Protein AF-0000000082426667 (afdb_homodimer)

Radius of gyration: 25.41 Å; Cα contacts (8 Å, |Δi|>4): 1289; chains: 2; bounding box: 75×67×72 Å

Organism: NCBI:txid62609

Structure (mmCIF, N/CA/C/O backbone):
data_AF-0000000082426667-model_v1
#
loop_
_entity.id
_entity.type
_entity.pdbx_description
1 polymer 'RimK family alpha-L-glutamate ligase'
#
loop_
_atom_site.group_PDB
_atom_site.id
_atom_site.type_symbol
_atom_site.label_atom_id
_atom_site.label_alt_id
_atom_site.label_comp_id
_atom_site.label_asym_id
_atom_site.label_entity_id
_atom_site.label_seq_id
_atom_site.pdbx_PDB_ins_code
_atom_site.Cartn_x
_atom_site.Cartn_y
_atom_site.Cartn_z
_atom_site.occupancy
_atom_site.B_iso_or_equiv
_atom_site.auth_seq_id
_atom_site.auth_comp_id
_atom_site.auth_asym_id
_atom_site.auth_atom_id
_atom_site.pdbx_PDB_model_num
ATOM 1 N N . MET A 1 1 ? 39.875 -32.969 22.859 1 23.84 1 MET A N 1
ATOM 2 C CA . MET A 1 1 ? 39.531 -31.984 23.875 1 23.84 1 MET A CA 1
ATOM 3 C C . MET A 1 1 ? 38.812 -30.812 23.266 1 23.84 1 MET A C 1
ATOM 5 O O . MET A 1 1 ? 38.156 -30.031 23.969 1 23.84 1 MET A O 1
ATOM 9 N N . LEU A 1 2 ? 39.188 -30.453 22 1 25.7 2 LEU A N 1
ATOM 10 C CA . LEU A 1 2 ? 39 -29.25 21.203 1 25.7 2 LEU A CA 1
ATOM 11 C C . LEU A 1 2 ? 37.562 -29.109 20.75 1 25.7 2 LEU A C 1
ATOM 13 O O . LEU A 1 2 ? 37.188 -28.125 20.125 1 25.7 2 LEU A O 1
ATOM 17 N N . LEU A 1 3 ? 36.719 -30.219 20.766 1 26 3 LEU A N 1
ATOM 18 C CA . LEU A 1 3 ? 35.406 -30.453 20.219 1 26 3 LEU A CA 1
ATOM 19 C C . LEU A 1 3 ? 34.375 -29.562 20.906 1 26 3 LEU A C 1
ATOM 21 O O . LEU A 1 3 ? 33.219 -29.531 20.484 1 26 3 LEU A O 1
ATOM 25 N N . TRP A 1 4 ? 34.625 -29.188 22.188 1 24.92 4 TRP A N 1
ATOM 26 C CA . TRP A 1 4 ? 33.594 -28.75 23.125 1 24.92 4 TRP A CA 1
ATOM 27 C C . TRP A 1 4 ? 33.062 -27.359 22.766 1 24.92 4 TRP A C 1
ATOM 29 O O . TRP A 1 4 ? 31.922 -27.031 23.047 1 24.92 4 TRP A O 1
ATOM 39 N N . ALA A 1 5 ? 33.969 -26.438 22.297 1 24.91 5 ALA A N 1
ATOM 40 C CA . ALA A 1 5 ? 33.75 -25 22.391 1 24.91 5 ALA A CA 1
ATOM 41 C C . ALA A 1 5 ? 32.656 -24.547 21.422 1 24.91 5 ALA A C 1
ATOM 43 O O . ALA A 1 5 ? 32.281 -23.375 21.422 1 24.91 5 ALA A O 1
ATOM 44 N N . LEU A 1 6 ? 32.438 -25.344 20.312 1 25.3 6 LEU A N 1
ATOM 45 C CA . LEU A 1 6 ? 31.734 -24.797 19.141 1 25.3 6 LEU A CA 1
ATOM 46 C C . LEU A 1 6 ? 30.266 -24.531 19.453 1 25.3 6 LEU A C 1
ATOM 48 O O . LEU A 1 6 ? 29.547 -23.953 18.625 1 25.3 6 LEU A O 1
ATOM 52 N N . ARG A 1 7 ? 29.672 -25.234 20.453 1 22.36 7 ARG A N 1
ATOM 53 C CA . ARG A 1 7 ? 28.219 -25.406 20.547 1 22.36 7 ARG A CA 1
ATOM 54 C C . ARG A 1 7 ? 27.547 -24.094 20.938 1 22.36 7 ARG A C 1
ATOM 56 O O . ARG A 1 7 ? 26.328 -23.953 20.781 1 22.36 7 ARG A O 1
ATOM 63 N N . GLU A 1 8 ? 28.219 -23.344 21.891 1 25.44 8 GLU A N 1
ATOM 64 C CA . GLU A 1 8 ? 27.391 -22.453 22.703 1 25.44 8 GLU A CA 1
ATOM 65 C C . GLU A 1 8 ? 26.906 -21.266 21.875 1 25.44 8 GLU A C 1
ATOM 67 O O . GLU A 1 8 ? 26.016 -20.531 22.312 1 25.44 8 GLU A O 1
ATOM 72 N N . GLY A 1 9 ? 27.719 -20.812 20.922 1 25.72 9 GLY A N 1
ATOM 73 C CA . GLY A 1 9 ? 27.531 -19.453 20.453 1 25.72 9 GLY A CA 1
ATOM 74 C C . GLY A 1 9 ? 26.266 -19.266 19.641 1 25.72 9 GLY A C 1
ATOM 75 O O . GLY A 1 9 ? 26.016 -18.188 19.109 1 25.72 9 GLY A O 1
ATOM 76 N N . LEU A 1 10 ? 25.719 -20.375 19.125 1 25.48 10 LEU A N 1
ATOM 77 C CA . LEU A 1 10 ? 24.75 -20.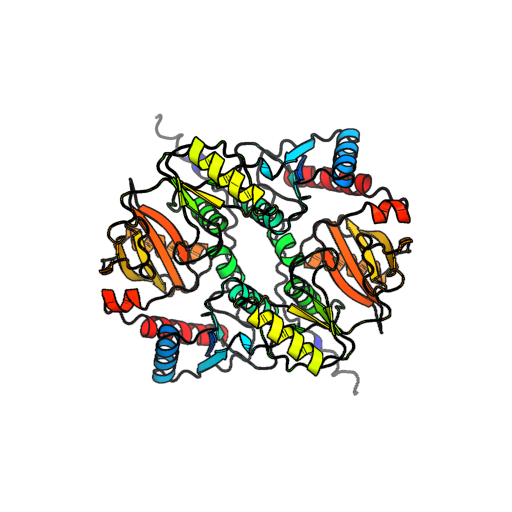25 18.047 1 25.48 10 LEU A CA 1
ATOM 78 C C . LEU A 1 10 ? 23.469 -19.594 18.531 1 25.48 10 LEU A C 1
ATOM 80 O O . LEU A 1 10 ? 22.531 -19.375 17.75 1 25.48 10 LEU A O 1
ATOM 84 N N . ARG A 1 11 ? 23.188 -19.688 19.828 1 24.11 11 ARG A N 1
ATOM 85 C CA . ARG A 1 11 ? 21.781 -19.547 20.203 1 24.11 11 ARG A CA 1
ATOM 86 C C . ARG A 1 11 ? 21.328 -18.094 20.016 1 24.11 11 ARG A C 1
ATOM 88 O O . ARG A 1 11 ? 20.234 -17.734 20.469 1 24.11 11 ARG A O 1
ATOM 95 N N . ARG A 1 12 ? 22.281 -17.188 19.938 1 25.23 12 ARG A N 1
ATOM 96 C CA . ARG A 1 12 ? 21.625 -15.891 20.047 1 25.23 12 ARG A CA 1
ATOM 97 C C . ARG A 1 12 ? 20.625 -15.688 18.906 1 25.23 12 ARG A C 1
ATOM 99 O O . ARG A 1 12 ? 21.016 -15.32 17.797 1 25.23 12 ARG A O 1
ATOM 106 N N . LEU A 1 13 ? 19.625 -16.609 18.812 1 25.7 13 LEU A N 1
ATOM 107 C CA . LEU A 1 13 ? 18.438 -16.562 17.969 1 25.7 13 LEU A CA 1
ATOM 108 C C . LEU A 1 13 ? 17.797 -15.18 17.984 1 25.7 13 LEU A C 1
ATOM 110 O O . LEU A 1 13 ? 17.359 -14.711 19.031 1 25.7 13 LEU A O 1
ATOM 114 N N . CYS A 1 14 ? 18.359 -14.328 17.266 1 26.22 14 CYS A N 1
ATOM 115 C CA . CYS A 1 14 ? 17.625 -13.102 16.984 1 26.22 14 CYS A CA 1
ATOM 116 C C . CYS A 1 14 ? 16.156 -13.383 16.766 1 26.22 14 CYS A C 1
ATOM 118 O O . CYS A 1 14 ? 15.781 -14.086 15.82 1 26.22 14 CYS A O 1
ATOM 120 N N . TRP A 1 15 ? 15.383 -13.594 17.828 1 23.94 15 TRP A N 1
ATOM 121 C CA . TRP A 1 15 ? 13.922 -13.625 17.828 1 23.94 15 TRP A CA 1
ATOM 122 C C . TRP A 1 15 ? 13.352 -12.57 16.891 1 23.94 15 TRP A C 1
ATOM 124 O O . TRP A 1 15 ? 13.469 -11.367 17.141 1 23.94 15 TRP A O 1
ATOM 134 N N . THR A 1 16 ? 13.773 -12.594 15.672 1 26.78 16 THR A N 1
ATOM 135 C CA . THR A 1 16 ? 12.953 -11.875 14.703 1 26.78 16 THR A CA 1
ATOM 136 C C . THR A 1 16 ? 11.477 -12.023 15.039 1 26.78 16 THR A C 1
ATOM 138 O O . THR A 1 16 ? 10.961 -13.141 15.148 1 26.78 16 THR A O 1
ATOM 141 N N . LYS A 1 17 ? 10.969 -11.047 15.766 1 28.83 17 LYS A N 1
ATOM 142 C CA . LYS A 1 17 ? 9.531 -10.953 15.992 1 28.83 17 LYS A CA 1
ATOM 143 C C . LYS A 1 17 ? 8.75 -11.305 14.727 1 28.83 17 LYS A C 1
ATOM 145 O O . LYS A 1 17 ? 8.758 -10.539 13.758 1 28.83 17 LYS A O 1
ATOM 150 N N . ILE A 1 18 ? 8.812 -12.578 14.438 1 25.67 18 ILE A N 1
ATOM 151 C CA . ILE A 1 18 ? 7.793 -13.078 13.516 1 25.67 18 ILE A CA 1
ATOM 152 C C . ILE A 1 18 ? 6.438 -12.477 13.883 1 25.67 18 ILE A C 1
ATOM 154 O O . ILE A 1 18 ? 5.945 -12.656 14.992 1 25.67 18 ILE A O 1
ATOM 158 N N . PHE A 1 19 ? 6.23 -11.344 13.367 1 27.7 19 PHE A N 1
ATOM 159 C CA . PHE A 1 19 ? 4.844 -10.898 13.406 1 27.7 19 PHE A CA 1
ATOM 160 C C . PHE A 1 19 ? 3.896 -12.078 13.203 1 27.7 19 PHE A C 1
ATOM 162 O O . PHE A 1 19 ? 3.85 -12.664 12.117 1 27.7 19 PHE A O 1
ATOM 169 N N . ILE A 1 20 ? 3.936 -12.875 14.211 1 25.91 20 ILE A N 1
ATOM 170 C CA . ILE A 1 20 ? 2.787 -13.773 14.172 1 25.91 20 ILE A CA 1
ATOM 171 C C . ILE A 1 20 ? 1.52 -12.977 13.875 1 25.91 20 ILE A C 1
ATOM 173 O O . ILE A 1 20 ? 1.107 -12.125 14.664 1 25.91 20 ILE A O 1
ATOM 177 N N . PHE A 1 21 ? 1.387 -12.719 12.625 1 27.36 21 PHE A N 1
ATOM 178 C CA . PHE A 1 21 ? 0.02 -12.391 12.242 1 27.36 21 PHE A CA 1
ATOM 179 C C . PHE A 1 21 ? -0.983 -13.219 13.039 1 27.36 21 PHE A C 1
ATOM 181 O O . PHE A 1 21 ? -1.083 -14.43 12.852 1 27.36 21 PHE A O 1
ATOM 188 N N . LYS A 1 22 ? -1.008 -12.82 14.297 1 28.44 22 LYS A N 1
ATOM 189 C CA . LYS A 1 22 ? -2.141 -13.461 14.961 1 28.44 22 LYS A CA 1
ATOM 190 C C . LYS A 1 22 ? -3.387 -13.422 14.078 1 28.44 22 LYS A C 1
ATOM 192 O O . LYS A 1 22 ? -3.664 -12.414 13.43 1 28.44 22 LYS A O 1
ATOM 197 N N . ARG A 1 23 ? -3.883 -14.5 13.789 1 28.83 23 ARG A N 1
ATOM 198 C CA . ARG A 1 23 ? -5.23 -14.727 13.273 1 28.83 23 ARG A CA 1
ATOM 199 C C . ARG A 1 23 ? -6.234 -13.789 13.938 1 28.83 23 ARG A C 1
ATOM 201 O O . ARG A 1 23 ? -6.336 -13.75 15.164 1 28.83 23 ARG A O 1
ATOM 208 N N . ALA A 1 24 ? -6.383 -12.578 13.422 1 31.86 24 ALA A N 1
ATOM 209 C CA . ALA A 1 24 ? -7.527 -11.797 13.891 1 31.86 24 ALA A CA 1
ATOM 210 C C . ALA A 1 24 ? -8.648 -12.703 14.391 1 31.86 24 ALA A C 1
ATOM 212 O O . ALA A 1 24 ? -9.125 -13.578 13.656 1 31.86 24 ALA A O 1
ATOM 213 N N . GLY A 1 25 ? -8.57 -13.016 15.672 1 31.75 25 GLY A N 1
ATOM 214 C CA . GLY A 1 25 ? -9.789 -13.656 16.156 1 31.75 25 GLY A CA 1
ATOM 215 C C . GLY A 1 25 ? -11.055 -13.039 15.586 1 31.75 25 GLY A C 1
ATOM 216 O O . GLY A 1 25 ? -11.156 -11.812 15.484 1 31.75 25 GLY A O 1
ATOM 217 N N . THR A 1 26 ? -11.609 -13.711 14.672 1 37.44 26 THR A N 1
ATOM 218 C CA . THR A 1 26 ? -12.93 -13.547 14.062 1 37.44 26 THR 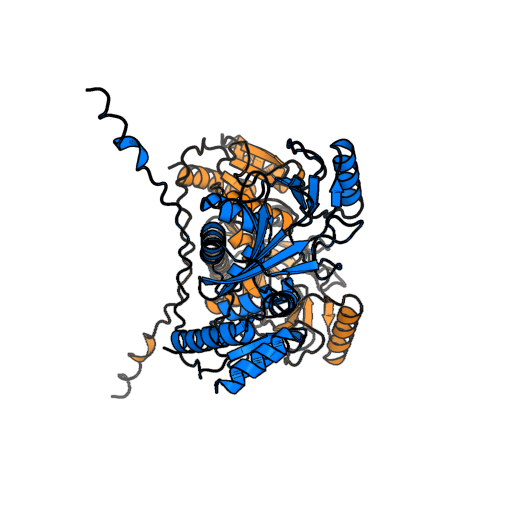A CA 1
ATOM 219 C C . THR A 1 26 ? -13.984 -13.25 15.133 1 37.44 26 THR A C 1
ATOM 221 O O . THR A 1 26 ? -14.648 -14.164 15.625 1 37.44 26 THR A O 1
ATOM 224 N N . GLY A 1 27 ? -13.617 -12.398 16.078 1 35.81 27 GLY A N 1
ATOM 225 C CA . GLY A 1 27 ? -14.727 -12.266 17 1 35.81 27 GLY A CA 1
ATOM 226 C C . GLY A 1 27 ? -16.016 -11.828 16.344 1 35.81 27 GLY A C 1
ATOM 227 O O . GLY A 1 27 ? -16.969 -11.438 17.016 1 35.81 27 GLY A O 1
ATOM 228 N N . GLY A 1 28 ? -15.859 -11.086 15.227 1 40.09 28 GLY A N 1
ATOM 229 C CA . GLY A 1 28 ? -17.203 -10.609 14.914 1 40.09 28 GLY A CA 1
ATOM 230 C C . GLY A 1 28 ? -18.219 -11.719 14.812 1 40.09 28 GLY A C 1
ATOM 231 O O . GLY A 1 28 ? -17.922 -12.805 14.297 1 40.09 28 GLY A O 1
ATOM 232 N N . SER A 1 29 ? -19.141 -11.695 15.727 1 42.72 29 SER A N 1
ATOM 233 C CA . SER A 1 29 ? -20.281 -12.555 16.031 1 42.72 29 SER A CA 1
ATOM 234 C C . SER A 1 29 ? -20.953 -13.047 14.742 1 42.72 29 SER A C 1
ATOM 236 O O . SER A 1 29 ? -21.234 -14.234 14.602 1 42.72 29 SER A O 1
ATOM 238 N N . ASP A 1 30 ? -21.672 -12.055 13.969 1 46.75 30 ASP A N 1
ATOM 239 C CA . ASP A 1 30 ? -22.828 -12.484 13.188 1 46.75 30 ASP A CA 1
ATOM 240 C C . ASP A 1 30 ? -22.391 -13.109 11.867 1 46.75 30 ASP A C 1
ATOM 242 O O . ASP A 1 30 ? -22.734 -12.609 10.797 1 46.75 30 ASP A O 1
ATOM 246 N N . LEU A 1 31 ? -21.312 -13.789 11.914 1 57.06 31 LEU A N 1
ATOM 247 C CA . LEU A 1 31 ? -21.062 -14.547 10.695 1 57.06 31 LEU A CA 1
ATOM 248 C C . LEU A 1 31 ? -22.203 -15.531 10.438 1 57.06 31 LEU A C 1
ATOM 250 O O . LEU A 1 31 ? -22.469 -16.406 11.266 1 57.06 31 LEU A O 1
ATOM 254 N N . ASP A 1 32 ? -23.219 -15.07 9.766 1 64.69 32 ASP A N 1
ATOM 255 C CA . ASP A 1 32 ? -24.328 -15.953 9.445 1 64.69 32 ASP A CA 1
ATOM 256 C C . ASP A 1 32 ? -23.891 -17.078 8.508 1 64.69 32 ASP A C 1
ATOM 258 O O . ASP A 1 32 ? -24.719 -17.703 7.852 1 64.69 32 ASP A O 1
ATOM 262 N N . GLY A 1 33 ? -22.516 -17.359 8.43 1 83.25 33 GLY A N 1
ATOM 263 C CA . GLY A 1 33 ? -22.031 -18.453 7.586 1 83.25 33 GLY A CA 1
ATOM 264 C C . GLY A 1 33 ? -21.969 -18.078 6.117 1 83.25 33 GLY A C 1
ATOM 265 O O . GLY A 1 33 ? -21.547 -18.891 5.285 1 83.25 33 GLY A O 1
ATOM 266 N N . THR A 1 34 ? -22.312 -16.812 5.883 1 91.94 34 THR A N 1
ATOM 267 C CA . THR A 1 34 ? -22.312 -16.344 4.5 1 91.94 34 THR A CA 1
ATOM 268 C C . THR A 1 34 ? -20.875 -16.141 3.998 1 91.94 34 THR A C 1
ATOM 270 O O . THR A 1 34 ? -20.031 -15.633 4.73 1 91.94 34 THR A O 1
ATOM 273 N N . ILE A 1 35 ? -20.656 -16.641 2.76 1 96.88 35 ILE A N 1
ATOM 274 C CA . ILE A 1 35 ? -19.406 -16.391 2.051 1 96.88 35 ILE A CA 1
ATOM 275 C C . ILE A 1 35 ? -19.656 -15.43 0.883 1 96.88 35 ILE A C 1
ATOM 277 O O . ILE A 1 35 ? -20.391 -15.766 -0.048 1 96.88 35 ILE A O 1
ATOM 281 N N . SER A 1 36 ? -19.047 -14.258 0.998 1 96.19 36 SER A N 1
ATOM 282 C CA . SER A 1 36 ? -19.172 -13.281 -0.081 1 96.19 36 SER A CA 1
ATOM 283 C C . SER A 1 36 ? -17.969 -13.312 -1.005 1 96.19 36 SER A C 1
ATOM 285 O O . SER A 1 36 ? -16.828 -13.141 -0.557 1 96.19 36 SER A O 1
ATOM 287 N N . ILE A 1 37 ? -18.188 -13.586 -2.266 1 97.56 37 ILE A N 1
ATOM 288 C CA . ILE A 1 37 ? -17.125 -13.539 -3.266 1 97.56 37 ILE A CA 1
ATOM 289 C C . ILE A 1 37 ? -17.016 -12.125 -3.844 1 97.56 37 ILE A C 1
ATOM 291 O O . ILE A 1 37 ? -17.906 -11.68 -4.57 1 97.56 37 ILE A O 1
ATOM 295 N N . ILE A 1 38 ? -15.938 -11.422 -3.508 1 96.31 38 ILE A N 1
ATOM 296 C CA . ILE A 1 38 ? -15.727 -10.062 -3.982 1 96.31 38 ILE A CA 1
ATOM 297 C C . ILE A 1 38 ? -14.945 -10.086 -5.293 1 96.31 38 ILE A C 1
ATOM 299 O O . ILE A 1 38 ? -13.836 -10.617 -5.348 1 96.31 38 ILE A O 1
ATOM 303 N N . TYR A 1 39 ? -15.531 -9.523 -6.324 1 95.62 39 TYR A N 1
ATOM 304 C CA . TYR A 1 39 ? -14.898 -9.586 -7.637 1 95.62 39 TYR A CA 1
ATOM 305 C C . TYR A 1 39 ? -15.094 -8.281 -8.398 1 95.62 39 TYR A C 1
ATOM 307 O O . TYR A 1 39 ? -15.883 -7.426 -7.984 1 95.62 39 TYR A O 1
ATOM 315 N N . ASP A 1 40 ? -14.297 -7.973 -9.398 1 90.25 40 ASP A N 1
ATOM 316 C CA . ASP A 1 40 ? -14.555 -6.867 -10.312 1 90.25 40 ASP A CA 1
ATOM 317 C C . ASP A 1 40 ? -14.773 -7.371 -11.742 1 90.25 40 ASP A C 1
ATOM 319 O O . ASP A 1 40 ? -15.273 -6.641 -12.594 1 90.25 40 ASP A O 1
ATOM 323 N N . ALA A 1 41 ? -14.297 -8.531 -12.016 1 85.88 41 ALA A N 1
ATOM 324 C CA . ALA A 1 41 ? -14.578 -9.242 -13.258 1 85.88 41 ALA A CA 1
ATOM 325 C C . ALA A 1 41 ? -14.977 -10.695 -12.977 1 85.88 41 ALA A C 1
ATOM 327 O O . ALA A 1 41 ? -14.258 -11.422 -12.289 1 85.88 41 ALA A O 1
ATOM 328 N N . ALA A 1 42 ? -16.094 -10.977 -13.422 1 86.25 42 ALA A N 1
ATOM 329 C CA . ALA A 1 42 ? -16.547 -12.352 -13.203 1 86.25 42 ALA A CA 1
ATOM 330 C C . ALA A 1 42 ? -15.906 -13.297 -14.219 1 86.25 42 ALA A C 1
ATOM 332 O O . ALA A 1 42 ? -16.562 -13.734 -15.164 1 86.25 42 ALA A O 1
ATOM 333 N N . ARG A 1 43 ? -14.766 -13.82 -13.938 1 90.88 43 ARG A N 1
ATOM 334 C CA . ARG A 1 43 ? -14.047 -14.75 -14.797 1 90.88 43 ARG A CA 1
ATOM 335 C C . ARG A 1 43 ? -14.492 -16.188 -14.547 1 90.88 43 ARG A C 1
ATOM 337 O O . ARG A 1 43 ? -15.344 -16.438 -13.688 1 90.88 43 ARG A O 1
ATOM 344 N N . GLN A 1 44 ? -14.016 -17 -15.32 1 93.88 44 GLN A N 1
ATOM 345 C CA . GLN A 1 44 ? -14.359 -18.422 -15.203 1 93.88 44 GLN A CA 1
ATOM 346 C C . GLN A 1 44 ? -14.039 -18.938 -13.805 1 93.88 44 GLN A C 1
ATOM 348 O O . GLN A 1 44 ? -14.805 -19.734 -13.234 1 93.88 44 GLN A O 1
ATOM 353 N N . GLU A 1 45 ? -13.023 -18.5 -13.266 1 96.31 45 GLU A N 1
ATOM 354 C CA . GLU A 1 45 ? -12.555 -18.984 -11.961 1 96.31 45 GLU A CA 1
ATOM 355 C C . GLU A 1 45 ? -13.539 -18.625 -10.852 1 96.31 45 GLU A C 1
ATOM 357 O O . GLU A 1 45 ? -13.844 -19.438 -9.992 1 96.31 45 GLU A O 1
ATOM 362 N N . GLU A 1 46 ? -14.039 -17.422 -10.875 1 96.75 46 GLU A N 1
ATOM 363 C CA . GLU A 1 46 ? -15.016 -16.984 -9.867 1 96.75 46 GLU A CA 1
ATOM 364 C C . GLU A 1 46 ? -16.328 -17.734 -10.023 1 96.75 46 GLU A C 1
ATOM 366 O O . GLU A 1 46 ? -16.953 -18.125 -9.031 1 96.75 46 GLU A O 1
ATOM 371 N N . LYS A 1 47 ? -16.703 -17.984 -11.273 1 97.38 47 LYS A N 1
ATOM 372 C CA . LYS A 1 47 ? -17.922 -18.734 -11.531 1 97.38 47 LYS A CA 1
ATOM 373 C C . LYS A 1 47 ? -17.812 -20.156 -11.016 1 97.38 47 LYS A C 1
ATOM 375 O O . LYS A 1 47 ? -18.734 -20.672 -10.391 1 97.38 47 LYS A O 1
ATOM 380 N N . LEU A 1 48 ? -16.688 -20.75 -11.297 1 98 48 LEU A N 1
ATOM 381 C CA . LEU A 1 48 ? -16.469 -22.109 -10.828 1 98 48 LEU A CA 1
ATOM 382 C C . LEU A 1 48 ? -16.453 -22.172 -9.305 1 98 48 LEU A C 1
ATOM 384 O O . LEU A 1 48 ? -17.016 -23.094 -8.711 1 98 48 LEU A O 1
ATOM 388 N N . LEU A 1 49 ? -15.852 -21.203 -8.672 1 98.12 49 LEU A N 1
ATOM 389 C CA . LEU A 1 49 ? -15.781 -21.156 -7.215 1 98.12 49 LEU A CA 1
ATOM 390 C C . LEU A 1 49 ? -17.172 -21 -6.609 1 98.12 49 LEU A C 1
ATOM 392 O O . LEU A 1 49 ? -17.516 -21.703 -5.656 1 98.12 49 LEU A O 1
ATOM 396 N N . ILE A 1 50 ? -17.953 -20.141 -7.148 1 97.88 50 ILE A N 1
ATOM 397 C CA . ILE A 1 50 ? -19.312 -19.922 -6.68 1 97.88 50 ILE A CA 1
ATOM 398 C C . ILE A 1 50 ? -20.125 -21.203 -6.832 1 97.88 50 ILE A C 1
ATOM 400 O O . ILE A 1 50 ? -20.859 -21.594 -5.918 1 97.88 50 ILE A O 1
ATOM 404 N N . ARG A 1 51 ? -20 -21.844 -7.953 1 97.94 51 ARG A N 1
ATOM 405 C CA . ARG A 1 51 ? -20.688 -23.094 -8.211 1 97.94 51 ARG A CA 1
ATOM 406 C C . ARG A 1 51 ? -20.312 -24.156 -7.188 1 97.94 51 ARG A C 1
ATOM 408 O O . ARG A 1 51 ? -21.188 -24.844 -6.641 1 97.94 51 ARG A O 1
ATOM 415 N N . GLU A 1 52 ? -19.031 -24.281 -6.965 1 98.44 52 GLU A N 1
ATOM 416 C CA . GLU A 1 52 ? -18.547 -25.297 -6.035 1 98.44 52 GLU A CA 1
ATOM 417 C C . GLU A 1 52 ? -19.016 -25.016 -4.609 1 98.44 52 GLU A C 1
ATOM 419 O O . GLU A 1 52 ? -19.375 -25.938 -3.867 1 98.44 52 GLU A O 1
ATOM 424 N N . LEU A 1 53 ? -19.031 -23.797 -4.238 1 98.19 53 LEU A N 1
ATOM 425 C CA . LEU A 1 53 ? -19.547 -23.422 -2.924 1 98.19 53 LEU A CA 1
ATOM 426 C C . LEU A 1 53 ? -21.031 -23.75 -2.799 1 98.19 53 LEU A C 1
ATOM 428 O O . LEU A 1 53 ? -21.453 -24.328 -1.796 1 98.19 53 LEU A O 1
ATOM 432 N N . SER A 1 54 ? -21.75 -23.438 -3.803 1 97.62 54 SER A N 1
ATOM 433 C CA . SER A 1 54 ? -23.188 -23.703 -3.814 1 97.62 54 SER A CA 1
ATOM 434 C C . SER A 1 54 ? -23.469 -25.203 -3.76 1 97.62 54 SER A C 1
ATOM 436 O O . SER A 1 54 ? -24.344 -25.641 -3.014 1 97.62 54 SER A O 1
ATOM 438 N N . ARG A 1 55 ? -22.766 -25.891 -4.492 1 97.81 55 ARG A N 1
ATOM 439 C CA . ARG A 1 55 ? -22.938 -27.344 -4.547 1 97.81 55 ARG A CA 1
ATOM 440 C C . ARG A 1 55 ? -22.703 -27.969 -3.178 1 97.81 55 ARG A C 1
ATOM 442 O O . ARG A 1 55 ? -23.281 -29.016 -2.865 1 97.81 55 ARG A O 1
ATOM 449 N N . ARG A 1 56 ? -21.953 -27.328 -2.402 1 97.25 56 ARG A N 1
ATOM 450 C CA . ARG A 1 56 ? -21.625 -27.844 -1.079 1 97.25 56 ARG A CA 1
ATOM 451 C C . ARG A 1 56 ? -22.578 -27.312 -0.021 1 97.25 56 ARG A C 1
ATOM 453 O O . ARG A 1 56 ? -22.375 -27.531 1.175 1 97.25 56 ARG A O 1
ATOM 460 N N . GLY A 1 57 ? -23.516 -26.5 -0.425 1 95.81 57 GLY A N 1
ATOM 461 C CA . GLY A 1 57 ? -24.578 -26.031 0.461 1 95.81 57 GLY A CA 1
ATOM 462 C C . GLY A 1 57 ? -24.219 -24.734 1.169 1 95.81 57 GLY A C 1
ATOM 463 O O . GLY A 1 57 ? -24.906 -24.328 2.105 1 95.81 57 GLY A O 1
ATOM 464 N N . ALA A 1 58 ? -23.156 -24.094 0.78 1 95.88 58 ALA A N 1
ATOM 465 C CA . ALA A 1 58 ? -22.766 -22.828 1.417 1 95.88 58 ALA A CA 1
ATOM 466 C C . ALA A 1 58 ? -23.672 -21.688 0.966 1 95.88 58 ALA A C 1
ATOM 468 O O . ALA A 1 58 ? -24.172 -21.688 -0.166 1 95.88 58 ALA A O 1
ATOM 469 N N . SER A 1 59 ? -23.969 -20.766 1.881 1 94.88 59 SER A N 1
ATOM 470 C CA . SER A 1 59 ? -24.578 -19.5 1.504 1 94.88 59 SER A CA 1
ATOM 471 C C . SER A 1 59 ? -23.578 -18.562 0.838 1 94.88 59 SER A C 1
ATOM 473 O O . SER A 1 59 ? -22.703 -18 1.508 1 94.88 59 SER A O 1
ATOM 475 N N . VAL A 1 60 ? -23.688 -18.469 -0.475 1 96.12 60 VAL A N 1
ATOM 476 C CA . VAL A 1 60 ? -22.688 -17.734 -1.229 1 96.12 60 VAL A CA 1
ATOM 477 C C . VAL A 1 60 ? -23.328 -16.5 -1.856 1 96.12 60 VAL A C 1
ATOM 479 O O . VAL A 1 60 ? -24.438 -16.562 -2.391 1 96.12 60 VAL A O 1
ATOM 482 N N . ARG A 1 61 ? -22.625 -15.359 -1.777 1 94.06 61 ARG A N 1
ATOM 483 C CA . ARG A 1 61 ? -23.078 -14.094 -2.33 1 94.06 61 ARG A CA 1
ATOM 484 C C . ARG A 1 61 ? -22 -13.453 -3.197 1 94.06 61 ARG A C 1
ATOM 486 O O . ARG A 1 61 ? -20.953 -13.023 -2.689 1 94.06 61 ARG A O 1
ATOM 493 N N . PRO A 1 62 ? -22.203 -13.406 -4.465 1 95.75 62 PRO A N 1
ATOM 494 C CA . PRO A 1 62 ? -21.281 -12.625 -5.293 1 95.75 62 PRO A CA 1
ATOM 495 C C . PRO A 1 62 ? -21.453 -11.117 -5.117 1 95.75 62 PRO A C 1
ATOM 497 O O . PRO A 1 62 ? -22.594 -10.633 -5.086 1 95.75 62 PRO A O 1
ATOM 500 N N . VAL A 1 63 ? -20.406 -10.422 -4.934 1 92.62 63 VAL A N 1
ATOM 501 C CA . VAL A 1 63 ? -20.422 -8.969 -4.758 1 92.62 63 VAL A CA 1
ATOM 502 C C . VAL A 1 63 ? -19.453 -8.312 -5.742 1 92.62 63 VAL A C 1
ATOM 504 O O . VAL A 1 63 ? -18.25 -8.555 -5.688 1 92.62 63 VAL A O 1
ATOM 507 N N . ASN A 1 64 ? -20 -7.527 -6.633 1 90.81 64 ASN A N 1
ATOM 508 C CA . ASN A 1 64 ? -19.156 -6.723 -7.512 1 90.81 64 ASN A CA 1
ATOM 509 C C . ASN A 1 64 ? -18.578 -5.516 -6.777 1 90.81 64 ASN A C 1
ATOM 511 O O . ASN A 1 64 ? -19.328 -4.664 -6.293 1 90.81 64 ASN A O 1
ATOM 515 N N . LEU A 1 65 ? -17.281 -5.496 -6.785 1 87.62 65 LEU A N 1
ATOM 516 C CA . LEU A 1 65 ? -16.578 -4.48 -6.008 1 87.62 65 LEU A CA 1
ATOM 517 C C . LEU A 1 65 ? -16.922 -3.082 -6.512 1 87.62 65 LEU A C 1
ATOM 519 O O . LEU A 1 65 ? -16.922 -2.123 -5.734 1 87.62 65 LEU A O 1
ATOM 523 N N . ASP A 1 66 ? -17.234 -2.928 -7.746 1 82.12 66 ASP A N 1
ATOM 524 C CA . ASP A 1 66 ? -17.516 -1.622 -8.328 1 82.12 66 ASP A CA 1
ATOM 525 C C . ASP A 1 66 ? -18.875 -1.102 -7.863 1 82.12 66 ASP A C 1
ATOM 527 O O . ASP A 1 66 ? -19.172 0.085 -8.008 1 82.12 66 ASP A O 1
ATOM 531 N N . ASP A 1 67 ? -19.609 -2.012 -7.297 1 79.19 67 ASP A N 1
ATOM 532 C CA . ASP A 1 67 ? -20.938 -1.638 -6.801 1 79.19 67 ASP A CA 1
ATOM 533 C C . ASP A 1 67 ? -20.906 -1.387 -5.297 1 79.19 67 ASP A C 1
ATOM 535 O O . ASP A 1 67 ? -21.938 -1.06 -4.695 1 79.19 67 ASP A O 1
ATOM 539 N N . VAL A 1 68 ? -19.766 -1.516 -4.809 1 77.56 68 VAL A N 1
ATOM 540 C CA . VAL A 1 68 ? -19.656 -1.396 -3.359 1 77.56 68 VAL A CA 1
ATOM 541 C C . VAL A 1 68 ? -19.422 0.066 -2.979 1 77.56 68 VAL A C 1
ATOM 543 O O . VAL A 1 68 ? -18.656 0.77 -3.631 1 77.56 68 VAL A O 1
ATOM 546 N N . GLU A 1 69 ? -20.234 0.538 -2.113 1 77.69 69 GLU A N 1
ATOM 547 C CA . GLU A 1 69 ? -20.031 1.779 -1.371 1 77.69 69 GLU A CA 1
ATOM 548 C C . GLU A 1 69 ? -19.781 1.504 0.11 1 77.69 69 GLU A C 1
ATOM 550 O O . GLU A 1 69 ? -20.531 0.748 0.737 1 77.69 69 GLU A O 1
ATOM 555 N N . LEU A 1 70 ? -18.609 2.113 0.507 1 81.69 70 LEU A N 1
ATOM 556 C CA . LEU A 1 70 ? -18.281 1.831 1.901 1 81.69 70 LEU A CA 1
ATOM 557 C C . LEU A 1 70 ? -18.188 3.121 2.709 1 81.69 70 LEU A C 1
ATOM 559 O O . LEU A 1 70 ? -17.422 4.027 2.352 1 81.69 70 LEU A O 1
ATOM 563 N N . GLY A 1 71 ? -19.016 3.176 3.678 1 81.94 71 GLY A N 1
ATOM 564 C CA . GLY A 1 71 ? -18.75 4.184 4.695 1 81.94 71 GLY A CA 1
ATOM 565 C C . GLY A 1 71 ? -17.578 3.844 5.594 1 81.94 71 GLY A C 1
ATOM 566 O O . GLY A 1 71 ? -17.016 2.756 5.492 1 81.94 71 GLY A O 1
ATOM 567 N N . LEU A 1 72 ? -17.25 4.801 6.441 1 83.31 72 LEU A N 1
ATOM 568 C CA . LEU A 1 72 ? -16.125 4.605 7.344 1 83.31 72 LEU A CA 1
ATOM 569 C C . LEU A 1 72 ? -16.422 3.486 8.336 1 83.31 72 LEU A C 1
ATOM 571 O O . LEU A 1 72 ? -15.492 2.934 8.945 1 83.31 72 LEU A O 1
ATOM 575 N N . ASP A 1 73 ? -17.672 3.16 8.438 1 78.25 73 ASP A N 1
ATOM 576 C CA . ASP A 1 73 ? -18.078 2.111 9.375 1 78.25 73 ASP A CA 1
ATOM 577 C C . ASP A 1 73 ? -18.25 0.774 8.656 1 78.25 73 ASP A C 1
ATOM 579 O O . ASP A 1 73 ? -18.656 -0.218 9.266 1 78.25 73 ASP A O 1
ATOM 583 N N . GLY A 1 74 ? -17.906 0.773 7.445 1 77.19 74 GLY A N 1
ATOM 584 C CA . GLY A 1 74 ? -18.016 -0.461 6.684 1 77.19 74 GLY A CA 1
ATOM 585 C C . GLY A 1 74 ? -19.312 -0.569 5.906 1 77.19 74 GLY A C 1
ATOM 586 O O . GLY A 1 74 ? -20.047 0.413 5.773 1 77.19 74 GLY A O 1
ATOM 587 N N . PRO A 1 75 ? -19.484 -1.729 5.238 1 73.75 75 PRO A N 1
ATOM 588 C CA . PRO A 1 75 ? -20.688 -1.919 4.43 1 73.75 75 PRO A CA 1
ATOM 589 C C . PRO A 1 75 ? -21.953 -2.059 5.281 1 73.75 75 PRO A C 1
ATOM 591 O O . PRO A 1 75 ? -21.875 -2.475 6.438 1 73.75 75 PRO A O 1
ATOM 594 N N . PRO A 1 76 ? -23.016 -1.587 4.566 1 65.69 76 PRO A N 1
ATOM 595 C CA . PRO A 1 76 ? -24.281 -1.727 5.281 1 65.69 76 PRO A CA 1
ATOM 596 C C . PRO A 1 76 ? -24.719 -3.184 5.426 1 65.69 76 PRO A C 1
ATOM 598 O O . PRO A 1 76 ? -25.516 -3.508 6.316 1 65.69 76 PRO A O 1
ATOM 601 N N . GLU A 1 77 ? -24.281 -3.959 4.602 1 72.31 77 GLU A N 1
ATOM 602 C CA . GLU A 1 77 ? -24.719 -5.355 4.598 1 72.31 77 GLU A CA 1
ATOM 603 C C . GLU A 1 77 ? -23.672 -6.254 5.254 1 72.31 77 GLU A C 1
ATOM 605 O O . GLU A 1 77 ? -22.484 -5.914 5.293 1 72.31 77 GLU A O 1
ATOM 610 N N . ARG A 1 78 ? -24.219 -7.355 5.762 1 80.25 78 ARG A N 1
ATOM 611 C CA . ARG A 1 78 ? -23.328 -8.367 6.328 1 80.25 78 ARG A CA 1
ATOM 612 C C . ARG A 1 78 ? -22.688 -9.211 5.234 1 80.25 78 ARG A C 1
ATOM 614 O O . ARG A 1 78 ? -23.391 -9.734 4.359 1 80.25 78 ARG A O 1
ATOM 621 N N . LEU A 1 79 ? -21.453 -9.273 5.215 1 89.06 79 LEU A N 1
ATOM 622 C CA . LEU A 1 79 ? -20.703 -9.953 4.156 1 89.06 79 LEU A CA 1
ATOM 623 C C . LEU A 1 79 ? -20.203 -11.312 4.633 1 89.06 79 LEU A C 1
ATOM 625 O O . LEU A 1 79 ? -19.828 -12.156 3.818 1 89.06 79 LEU A O 1
ATOM 629 N N . GLY A 1 80 ? -20.344 -11.602 5.957 1 92 80 GLY A N 1
ATOM 630 C CA . GLY A 1 80 ? -19.703 -12.805 6.449 1 92 80 GLY A CA 1
ATOM 631 C C . GLY A 1 80 ? -18.203 -12.844 6.141 1 92 80 GLY A C 1
ATOM 632 O O . GLY A 1 80 ? -17.484 -11.883 6.414 1 92 80 GLY A O 1
ATOM 633 N N . LEU A 1 81 ? -17.797 -14.008 5.602 1 95.94 81 LEU A N 1
ATOM 634 C CA . LEU A 1 81 ? -16.422 -14.117 5.125 1 95.94 81 LEU A CA 1
ATOM 635 C C . LEU A 1 81 ? -16.297 -13.594 3.699 1 95.94 81 LEU A C 1
ATOM 637 O O . LEU A 1 81 ? -16.953 -14.102 2.787 1 95.94 81 LEU A O 1
ATOM 641 N N . ALA A 1 82 ? -15.516 -12.547 3.582 1 96.06 82 ALA A N 1
ATOM 642 C CA . ALA A 1 82 ? -15.297 -12 2.248 1 96.06 82 ALA A CA 1
ATOM 643 C C . ALA A 1 82 ? -14.086 -12.648 1.582 1 96.06 82 ALA A C 1
ATOM 645 O O . ALA A 1 82 ? -12.961 -12.539 2.08 1 96.06 82 ALA A O 1
ATOM 646 N N . VAL A 1 83 ? -14.32 -13.328 0.5 1 98.12 83 VAL A N 1
ATOM 647 C CA . VAL A 1 83 ? -13.25 -13.93 -0.287 1 98.12 83 VAL A CA 1
ATOM 648 C C . VAL A 1 83 ? -12.852 -12.992 -1.422 1 98.12 83 VAL A C 1
ATOM 650 O O . VAL A 1 83 ? -13.656 -12.688 -2.301 1 98.12 83 VAL A O 1
ATOM 653 N N . MET A 1 84 ? -11.602 -12.578 -1.422 1 97.62 84 MET A N 1
ATOM 654 C CA . MET A 1 84 ? -11.133 -11.547 -2.35 1 97.62 84 MET A CA 1
ATOM 655 C C . MET A 1 84 ? -10.672 -12.172 -3.664 1 97.62 84 MET A C 1
ATOM 657 O O . MET A 1 84 ? -9.734 -12.969 -3.684 1 97.62 84 MET A O 1
ATOM 661 N N . ARG A 1 85 ? -11.305 -11.695 -4.738 1 97.88 85 ARG A N 1
ATOM 662 C CA . ARG A 1 85 ? -10.961 -12.234 -6.047 1 97.88 85 ARG A CA 1
ATOM 663 C C . ARG A 1 85 ? -10.914 -11.133 -7.102 1 97.88 85 ARG A C 1
ATOM 665 O O . ARG A 1 85 ? -11.102 -11.398 -8.289 1 97.88 85 ARG A O 1
ATOM 672 N N . PRO A 1 86 ? -10.734 -9.898 -6.707 1 94.31 86 PRO A N 1
ATOM 673 C CA . PRO A 1 86 ? -10.648 -8.852 -7.73 1 94.31 86 PRO A CA 1
ATOM 674 C C . PRO A 1 86 ? -9.375 -8.953 -8.57 1 94.31 86 PRO A C 1
ATOM 676 O O . PRO A 1 86 ? -8.344 -9.414 -8.078 1 94.31 86 PRO A O 1
ATOM 679 N N . VAL A 1 87 ? -9.438 -8.461 -9.766 1 91.62 87 VAL A N 1
ATOM 680 C CA . VAL A 1 87 ? -8.281 -8.391 -10.656 1 91.62 87 VAL A CA 1
ATOM 681 C C . VAL A 1 87 ? -7.434 -7.168 -10.305 1 91.62 87 VAL A C 1
ATOM 683 O O . VAL A 1 87 ? -6.203 -7.25 -10.273 1 91.62 87 VAL A O 1
ATOM 686 N N . SER A 1 88 ? -8.086 -6.078 -10.055 1 90.44 88 SER A N 1
ATOM 687 C CA . SER A 1 88 ? -7.359 -4.871 -9.664 1 90.44 88 SER A CA 1
ATOM 688 C C . SER A 1 88 ? -6.723 -5.027 -8.289 1 90.44 88 SER A C 1
ATOM 690 O O . SER A 1 88 ? -7.426 -5.102 -7.277 1 90.44 88 SER A O 1
ATOM 692 N N . HIS A 1 89 ? -5.398 -4.965 -8.281 1 92.62 89 HIS A N 1
ATOM 693 C CA . HIS A 1 89 ? -4.676 -5.078 -7.02 1 92.62 89 HIS A CA 1
ATOM 694 C C . HIS A 1 89 ? -5.02 -3.924 -6.086 1 92.62 89 HIS A C 1
ATOM 696 O O . HIS A 1 89 ? -5.27 -4.137 -4.895 1 92.62 89 HIS A O 1
ATOM 702 N N . MET A 1 90 ? -5.059 -2.814 -6.621 1 89.88 90 MET A N 1
ATOM 703 C CA . MET A 1 90 ? -5.289 -1.612 -5.824 1 89.88 90 MET A CA 1
ATOM 704 C C . MET A 1 90 ? -6.664 -1.654 -5.164 1 89.88 90 MET A C 1
ATOM 706 O O . MET A 1 90 ? -6.785 -1.427 -3.959 1 89.88 90 MET A O 1
ATOM 710 N N . LYS A 1 91 ? -7.691 -1.943 -5.914 1 91.12 91 LYS A N 1
ATOM 711 C CA . LYS A 1 91 ? -9.047 -2.006 -5.371 1 91.12 91 LYS A CA 1
ATOM 712 C C . LYS A 1 91 ? -9.18 -3.137 -4.355 1 91.12 91 LYS A C 1
ATOM 714 O O . LYS A 1 91 ? -9.828 -2.977 -3.318 1 91.12 91 LYS A O 1
ATOM 719 N N . ALA A 1 92 ? -8.531 -4.199 -4.711 1 94.38 92 ALA A N 1
ATOM 720 C CA . ALA A 1 92 ? -8.594 -5.363 -3.83 1 94.38 92 ALA A CA 1
ATOM 721 C C . ALA A 1 92 ? -8.016 -5.039 -2.455 1 94.38 92 ALA A C 1
ATOM 723 O O . ALA A 1 92 ? -8.641 -5.305 -1.431 1 94.38 92 ALA A O 1
ATOM 724 N N . ILE A 1 93 ? -6.887 -4.449 -2.447 1 95.38 93 ILE A N 1
ATOM 725 C CA . ILE A 1 93 ? -6.199 -4.121 -1.203 1 95.38 93 ILE A CA 1
ATOM 726 C C . ILE A 1 93 ? -7.031 -3.123 -0.402 1 95.38 93 ILE A C 1
ATOM 728 O O . ILE A 1 93 ? -7.262 -3.314 0.793 1 95.38 93 ILE A O 1
ATOM 732 N N . LEU A 1 94 ? -7.469 -2.146 -1.071 1 93.81 94 LEU A N 1
ATOM 733 C CA . LEU A 1 94 ? -8.203 -1.079 -0.4 1 93.81 94 LEU A CA 1
ATOM 734 C C . LEU A 1 94 ? -9.469 -1.618 0.255 1 93.81 94 LEU A C 1
ATOM 736 O O . LEU A 1 94 ? -9.711 -1.377 1.439 1 93.81 94 LEU A O 1
ATOM 740 N N . ILE A 1 95 ? -10.211 -2.359 -0.476 1 93.38 95 ILE A N 1
ATOM 741 C CA . ILE A 1 95 ? -11.477 -2.865 0.047 1 93.38 95 ILE A CA 1
ATOM 742 C C . ILE A 1 95 ? -11.211 -3.857 1.176 1 93.38 95 ILE A C 1
ATOM 744 O O . ILE A 1 95 ? -11.875 -3.82 2.213 1 93.38 95 ILE A O 1
ATOM 748 N N . ALA A 1 96 ? -10.289 -4.691 0.934 1 96.25 96 ALA A N 1
ATOM 749 C CA . ALA A 1 96 ? -9.977 -5.664 1.977 1 96.25 96 ALA A CA 1
ATOM 750 C C . ALA A 1 96 ? -9.523 -4.969 3.258 1 96.25 96 ALA A C 1
ATOM 752 O O . ALA A 1 96 ? -9.938 -5.348 4.355 1 96.25 96 ALA A O 1
ATOM 753 N N . ARG A 1 97 ? -8.695 -3.959 3.139 1 96.19 97 ARG A N 1
ATOM 754 C CA . ARG A 1 97 ? -8.234 -3.217 4.305 1 96.19 97 ARG A CA 1
ATOM 755 C C . ARG A 1 97 ? -9.398 -2.533 5.016 1 96.19 97 ARG A C 1
ATOM 757 O O . ARG A 1 97 ? -9.5 -2.576 6.242 1 96.19 97 ARG A O 1
ATOM 764 N N . MET A 1 98 ? -10.242 -1.918 4.258 1 94.12 98 MET A N 1
ATOM 765 C CA . MET A 1 98 ? -11.414 -1.256 4.828 1 94.12 98 MET A CA 1
ATOM 766 C C . MET A 1 98 ? -12.297 -2.256 5.566 1 94.12 98 MET A C 1
ATOM 768 O O . MET A 1 98 ? -12.766 -1.979 6.672 1 94.12 98 MET A O 1
ATOM 772 N N . LEU A 1 99 ? -12.516 -3.387 4.941 1 93.69 99 LEU A N 1
ATOM 773 C CA . LEU A 1 99 ? -13.328 -4.426 5.566 1 93.69 99 LEU A CA 1
ATOM 774 C C . LEU A 1 99 ? -12.672 -4.93 6.848 1 93.69 99 LEU A C 1
ATOM 776 O O . LEU A 1 99 ? -13.344 -5.09 7.867 1 93.69 99 LEU A O 1
ATOM 780 N N . ASN A 1 100 ? -11.398 -5.098 6.797 1 95.69 100 ASN A N 1
ATOM 781 C CA . ASN A 1 100 ? -10.688 -5.566 7.98 1 95.69 100 ASN A CA 1
ATOM 782 C C . ASN A 1 100 ? -10.766 -4.551 9.117 1 95.69 100 ASN A C 1
ATOM 784 O O . ASN A 1 100 ? -10.984 -4.922 10.273 1 95.69 100 ASN A O 1
ATOM 788 N N . ILE A 1 101 ? -10.594 -3.322 8.781 1 93.94 101 ILE A N 1
ATOM 789 C CA . ILE A 1 101 ? -10.648 -2.258 9.781 1 93.94 101 ILE A CA 1
ATOM 790 C C . ILE A 1 101 ? -12.031 -2.23 10.43 1 93.94 101 ILE A C 1
ATOM 792 O O . ILE A 1 101 ? -12.148 -1.966 11.633 1 93.94 101 ILE A O 1
ATOM 796 N N . THR A 1 102 ? -13.008 -2.555 9.656 1 90.31 102 THR A N 1
ATOM 797 C CA . THR A 1 102 ? -14.367 -2.453 10.164 1 90.31 102 THR A CA 1
ATOM 798 C C . THR A 1 102 ? -14.844 -3.801 10.695 1 90.31 102 THR A C 1
ATOM 800 O O . THR A 1 102 ? -16.031 -3.98 10.969 1 90.31 102 THR A O 1
ATOM 803 N N . GLY A 1 103 ? -14.016 -4.805 10.703 1 89.19 103 GLY A N 1
ATOM 804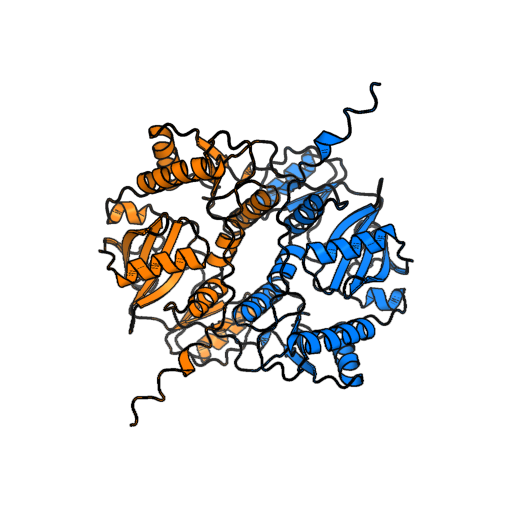 C CA . GLY A 1 103 ? -14.281 -6.023 11.445 1 89.19 103 GLY A CA 1
ATOM 805 C C . GLY A 1 103 ? -14.742 -7.172 10.57 1 89.19 103 GLY A C 1
ATOM 806 O O . GLY A 1 103 ? -15.188 -8.203 11.07 1 89.19 103 GLY A O 1
ATOM 807 N N . ILE A 1 104 ? -14.711 -7.043 9.312 1 91.31 104 ILE A N 1
ATOM 808 C CA . ILE A 1 104 ? -15.094 -8.117 8.398 1 91.31 104 ILE A CA 1
ATOM 809 C C . ILE A 1 104 ? -13.852 -8.875 7.938 1 91.31 104 ILE A C 1
ATOM 811 O O . ILE A 1 104 ? -12.93 -8.281 7.379 1 91.31 104 ILE A O 1
ATOM 815 N N . PRO A 1 105 ? -13.867 -10.18 8.172 1 94.56 105 PRO A N 1
ATOM 816 C CA . PRO A 1 105 ? -12.695 -10.953 7.73 1 94.56 105 PRO A CA 1
ATOM 817 C C . PRO A 1 105 ? -12.656 -11.148 6.215 1 94.56 105 PRO A C 1
ATOM 819 O O . PRO A 1 105 ? -13.703 -11.312 5.582 1 94.56 105 PRO A O 1
ATOM 822 N N . THR A 1 106 ? -11.484 -11.117 5.703 1 97 106 THR A N 1
ATOM 823 C CA . THR A 1 106 ? -11.273 -11.375 4.281 1 97 106 THR A CA 1
ATOM 824 C C . THR A 1 106 ? -10.227 -12.469 4.078 1 97 106 THR A C 1
ATOM 826 O O . THR A 1 106 ? -9.328 -12.633 4.906 1 97 106 THR A O 1
ATOM 829 N N . ILE A 1 107 ? -10.406 -13.211 3.016 1 98.12 107 ILE A N 1
ATOM 830 C CA . ILE A 1 107 ? -9.406 -14.164 2.557 1 98.12 107 ILE A CA 1
ATOM 831 C C . ILE A 1 107 ? -9.023 -13.852 1.112 1 98.12 107 ILE A C 1
ATOM 833 O O . ILE A 1 107 ? -9.828 -14.031 0.194 1 98.12 107 ILE A O 1
ATOM 837 N N . ASN A 1 108 ? -7.875 -13.422 1.008 1 98.25 108 ASN A N 1
ATOM 838 C CA . ASN A 1 108 ? -6.801 -13.055 1.93 1 98.25 108 ASN A CA 1
ATOM 839 C C . ASN A 1 108 ? -7.039 -11.688 2.555 1 98.25 108 ASN A C 1
ATOM 841 O O . ASN A 1 108 ? -7.922 -10.945 2.119 1 98.25 108 ASN A O 1
ATOM 845 N N . SER A 1 109 ? -6.273 -11.414 3.609 1 98.06 109 SER A N 1
ATOM 846 C CA . SER A 1 109 ? -6.402 -10.125 4.285 1 98.06 109 SER A CA 1
ATOM 847 C C . SER A 1 109 ? -5.785 -9 3.457 1 98.06 109 SER A C 1
ATOM 849 O O . SER A 1 109 ? -4.941 -9.258 2.594 1 98.06 109 SER A O 1
ATOM 851 N N . GLY A 1 110 ? -6.234 -7.809 3.736 1 97.69 110 GLY A N 1
ATOM 852 C CA . GLY A 1 110 ? -5.711 -6.648 3.031 1 97.69 110 GLY A CA 1
ATOM 853 C C . GLY A 1 110 ? -4.211 -6.488 3.186 1 97.69 110 GLY A C 1
ATOM 854 O O . GLY A 1 110 ? -3.5 -6.277 2.199 1 97.69 110 GLY A O 1
ATOM 855 N N . GLU A 1 111 ? -3.711 -6.598 4.363 1 96.75 111 GLU A N 1
ATOM 856 C CA . GLU A 1 111 ? -2.287 -6.438 4.637 1 96.75 111 GLU A CA 1
ATOM 857 C C . GLU A 1 111 ? -1.464 -7.508 3.928 1 96.75 111 GLU A C 1
ATOM 859 O O . GLU A 1 111 ? -0.41 -7.215 3.359 1 96.75 111 GLU A O 1
ATOM 864 N N . SER A 1 112 ? -1.969 -8.742 3.941 1 98.31 112 SER A N 1
ATOM 865 C CA . SER A 1 112 ? -1.247 -9.836 3.303 1 98.31 112 SER A CA 1
ATOM 866 C C . SER A 1 112 ? -1.2 -9.664 1.789 1 98.31 112 SER A C 1
ATOM 868 O O . SER A 1 112 ? -0.177 -9.938 1.158 1 98.31 112 SER A O 1
ATOM 870 N N . MET A 1 113 ? -2.309 -9.219 1.249 1 98 113 MET A N 1
ATOM 871 C CA . MET A 1 113 ? -2.344 -8.969 -0.189 1 98 113 MET A CA 1
ATOM 872 C C . MET A 1 113 ? -1.394 -7.84 -0.571 1 98 113 MET A C 1
ATOM 874 O O . MET A 1 113 ? -0.664 -7.941 -1.559 1 98 113 MET A O 1
ATOM 878 N N . GLU A 1 114 ? -1.425 -6.84 0.233 1 96.5 114 GLU A N 1
ATOM 879 C CA . GLU A 1 114 ? -0.542 -5.703 -0.01 1 96.5 114 GLU A CA 1
ATOM 880 C C . GLU A 1 114 ? 0.924 -6.129 0.011 1 96.5 114 GLU A C 1
ATOM 882 O O . GLU A 1 114 ? 1.702 -5.738 -0.862 1 96.5 114 GLU A O 1
ATOM 887 N N . LEU A 1 115 ? 1.28 -6.875 0.935 1 97 115 LEU A N 1
ATOM 888 C CA . LEU A 1 115 ? 2.648 -7.363 1.081 1 97 115 LEU A CA 1
ATOM 889 C C . LEU A 1 115 ? 3.025 -8.281 -0.076 1 97 115 LEU A C 1
ATOM 891 O O . LEU A 1 115 ? 4.098 -8.133 -0.665 1 97 115 LEU A O 1
ATOM 895 N N . SER A 1 116 ? 2.154 -9.117 -0.421 1 97.69 116 SER A N 1
ATOM 896 C CA . SER A 1 116 ? 2.424 -10.117 -1.445 1 97.69 116 SER A CA 1
ATOM 897 C C . SER A 1 116 ? 2.555 -9.484 -2.824 1 97.69 116 SER A C 1
ATOM 899 O O . SER A 1 116 ? 3.373 -9.914 -3.639 1 97.69 116 SER A O 1
ATOM 901 N N . TRP A 1 117 ? 1.791 -8.477 -3.064 1 96.69 117 TRP A N 1
ATOM 902 C CA . TRP A 1 117 ? 1.703 -7.941 -4.418 1 96.69 117 TRP A CA 1
ATOM 903 C C . TRP A 1 117 ? 2.77 -6.879 -4.652 1 96.69 117 TRP A C 1
ATOM 905 O O . TRP A 1 117 ? 2.943 -6.402 -5.777 1 96.69 117 TRP A O 1
ATOM 915 N N . ASN A 1 118 ? 3.471 -6.504 -3.66 1 96.06 118 ASN A N 1
ATOM 916 C CA . ASN A 1 118 ? 4.711 -5.746 -3.814 1 96.06 118 ASN A CA 1
ATOM 917 C C . ASN A 1 118 ? 5.922 -6.668 -3.881 1 96.06 118 ASN A C 1
ATOM 919 O O . ASN A 1 118 ? 6.391 -7.16 -2.852 1 96.06 118 ASN A O 1
ATOM 923 N N . LYS A 1 119 ? 6.48 -6.816 -5.078 1 96.5 119 LYS A N 1
ATOM 924 C CA . LYS A 1 119 ? 7.508 -7.824 -5.312 1 96.5 119 LYS A CA 1
ATOM 925 C C . LYS A 1 119 ? 8.734 -7.566 -4.445 1 96.5 119 LYS A C 1
ATOM 927 O O . LYS A 1 119 ? 9.352 -8.508 -3.936 1 96.5 119 LYS A O 1
ATOM 932 N N . ALA A 1 120 ? 9.086 -6.332 -4.273 1 94.88 120 ALA A N 1
ATOM 933 C CA . ALA A 1 120 ? 10.25 -6.004 -3.457 1 94.88 120 ALA A CA 1
ATOM 934 C C . ALA A 1 120 ? 10.016 -6.367 -1.994 1 94.88 120 ALA A C 1
ATOM 936 O O . ALA A 1 120 ? 10.852 -7.023 -1.368 1 94.88 120 ALA A O 1
ATOM 937 N N . LEU A 1 121 ? 8.891 -6 -1.476 1 97 121 LEU A N 1
ATOM 938 C CA . LEU A 1 121 ? 8.578 -6.262 -0.074 1 97 121 LEU A CA 1
ATOM 939 C C . LEU A 1 121 ? 8.398 -7.754 0.172 1 97 121 LEU A C 1
ATOM 941 O O . LEU A 1 121 ? 8.898 -8.289 1.167 1 97 121 LEU A O 1
ATOM 945 N N . SER A 1 122 ? 7.703 -8.359 -0.718 1 98 122 SER A N 1
ATOM 946 C CA . SER A 1 122 ? 7.469 -9.789 -0.571 1 98 122 SER A CA 1
ATOM 947 C C . SER A 1 122 ? 8.781 -10.57 -0.541 1 98 122 SER A C 1
ATOM 949 O O . SER A 1 122 ? 9.008 -11.375 0.365 1 98 122 SER A O 1
ATOM 951 N N . LEU A 1 123 ? 9.648 -10.305 -1.475 1 97.94 123 LEU A N 1
ATOM 952 C CA . LEU A 1 123 ? 10.914 -11.023 -1.552 1 97.94 123 LEU A CA 1
ATOM 953 C C . LEU A 1 123 ? 11.797 -10.695 -0.352 1 97.94 123 LEU A C 1
ATOM 955 O O . LEU A 1 123 ? 12.516 -11.57 0.153 1 97.94 123 LEU A O 1
ATOM 959 N N . ALA A 1 124 ? 11.773 -9.477 0.106 1 96.62 124 ALA A N 1
ATOM 960 C CA . ALA A 1 124 ? 12.555 -9.102 1.282 1 96.62 124 ALA A CA 1
ATOM 961 C C . ALA A 1 124 ? 12.094 -9.875 2.516 1 96.62 124 ALA A C 1
ATOM 963 O O . ALA A 1 124 ? 12.914 -10.367 3.291 1 96.62 124 ALA A O 1
ATOM 964 N N . VAL A 1 125 ? 10.812 -9.961 2.697 1 97.81 125 VAL A N 1
ATOM 965 C CA . VAL A 1 125 ? 10.234 -10.672 3.838 1 97.81 125 VAL A CA 1
ATOM 966 C C . VAL A 1 125 ? 10.594 -12.148 3.764 1 97.81 125 VAL A C 1
ATOM 968 O O . VAL A 1 125 ? 10.969 -12.758 4.77 1 97.81 125 VAL A O 1
ATOM 971 N N . LEU A 1 126 ? 10.484 -12.695 2.604 1 98.44 126 LEU A N 1
ATOM 972 C CA . LEU A 1 126 ? 10.805 -14.109 2.418 1 98.44 126 LEU A CA 1
ATOM 973 C C . LEU A 1 126 ? 12.281 -14.367 2.682 1 98.44 126 LEU A C 1
ATOM 975 O O . LEU A 1 126 ? 12.641 -15.359 3.322 1 98.44 126 LEU A O 1
ATOM 979 N N . ARG A 1 127 ? 13.078 -13.492 2.178 1 97 127 ARG A N 1
ATOM 980 C CA . ARG A 1 127 ? 14.516 -13.609 2.416 1 97 127 ARG A CA 1
ATOM 981 C C . ARG A 1 127 ? 14.828 -13.586 3.91 1 97 127 ARG A C 1
ATOM 983 O O . ARG A 1 127 ? 15.609 -14.398 4.398 1 97 127 ARG A O 1
ATOM 990 N N . ARG A 1 128 ? 14.281 -12.703 4.574 1 94.94 128 ARG A N 1
ATOM 991 C CA . ARG A 1 128 ? 14.484 -12.578 6.016 1 94.94 128 ARG A CA 1
ATOM 992 C C . ARG A 1 128 ? 14.023 -13.836 6.742 1 94.94 128 ARG A C 1
ATOM 994 O O . ARG A 1 128 ? 14.602 -14.211 7.766 1 94.94 128 ARG A O 1
ATOM 1001 N N . ALA A 1 129 ? 13.07 -14.5 6.215 1 97.06 129 ALA A N 1
ATOM 1002 C CA . ALA A 1 129 ? 12.547 -15.727 6.805 1 97.06 129 ALA A CA 1
ATOM 1003 C C . ALA A 1 129 ? 13.414 -16.922 6.434 1 97.06 129 ALA A C 1
ATOM 1005 O O . ALA A 1 129 ? 13.102 -18.062 6.805 1 97.06 129 ALA A O 1
ATOM 1006 N N . GLY A 1 130 ? 14.422 -16.703 5.637 1 96.75 130 GLY A N 1
ATOM 1007 C CA . GLY A 1 130 ? 15.359 -17.766 5.305 1 96.75 130 GLY A CA 1
ATOM 1008 C C . GLY A 1 130 ? 14.961 -18.562 4.074 1 96.75 130 GLY A C 1
ATOM 1009 O O . GLY A 1 130 ? 15.477 -19.656 3.836 1 96.75 130 GLY A O 1
ATOM 1010 N N . LEU A 1 131 ? 14.047 -18.094 3.305 1 98.31 131 LEU A N 1
ATOM 1011 C CA . LEU A 1 131 ? 13.602 -18.812 2.107 1 98.31 131 LEU A CA 1
ATOM 1012 C C . LEU A 1 131 ? 14.469 -18.438 0.907 1 98.31 131 LEU A C 1
ATOM 1014 O O . LEU A 1 131 ? 15.031 -17.344 0.854 1 98.31 131 LEU A O 1
ATOM 1018 N N . PRO A 1 132 ? 14.609 -19.312 -0.03 1 97.5 132 PRO A N 1
ATOM 1019 C CA . PRO A 1 132 ? 15.359 -19.016 -1.252 1 97.5 132 PRO A CA 1
ATOM 1020 C C . PRO A 1 132 ? 14.586 -18.094 -2.201 1 97.5 132 PRO A C 1
ATOM 1022 O O . PRO A 1 132 ? 13.516 -18.469 -2.693 1 97.5 132 PRO A O 1
ATOM 1025 N N . VAL A 1 133 ? 15.125 -16.922 -2.465 1 97.62 133 VAL A N 1
ATOM 1026 C CA . VAL A 1 133 ? 14.445 -15.984 -3.348 1 97.62 133 VAL A CA 1
ATOM 1027 C C . VAL A 1 133 ? 15.391 -15.547 -4.461 1 97.62 133 VAL A C 1
ATOM 1029 O O . VAL A 1 133 ? 16.609 -15.664 -4.332 1 97.62 133 VAL A O 1
ATOM 1032 N N . THR A 1 134 ? 14.828 -15.086 -5.543 1 95.75 134 THR A N 1
ATOM 1033 C CA . THR A 1 134 ? 15.625 -14.508 -6.621 1 95.75 134 THR A CA 1
ATOM 1034 C C . THR A 1 134 ? 16.406 -13.289 -6.129 1 95.75 134 THR A C 1
ATOM 1036 O O . THR A 1 134 ? 15.836 -12.398 -5.492 1 95.75 134 THR A O 1
ATOM 1039 N N . PRO A 1 135 ? 17.734 -13.305 -6.387 1 93.62 135 PRO A N 1
ATOM 1040 C CA . PRO A 1 135 ? 18.453 -12.078 -6.043 1 93.62 135 PRO A CA 1
ATOM 1041 C C . PRO A 1 135 ? 17.875 -10.836 -6.715 1 93.62 135 PRO A C 1
ATOM 1043 O O . PRO A 1 135 ? 17.547 -10.875 -7.906 1 93.62 135 PRO A O 1
ATOM 1046 N N . SER A 1 136 ? 17.688 -9.805 -5.934 1 94 136 SER A N 1
ATOM 1047 C CA . SER A 1 136 ? 17 -8.633 -6.445 1 94 136 SER A CA 1
ATOM 1048 C C . SER A 1 136 ? 17.594 -7.344 -5.887 1 94 136 SER A C 1
ATOM 1050 O O . SER A 1 136 ? 18.062 -7.312 -4.746 1 94 136 SER A O 1
ATOM 1052 N N . VAL A 1 137 ? 17.516 -6.344 -6.703 1 91.31 137 VAL A N 1
ATOM 1053 C CA . VAL A 1 137 ? 17.922 -5 -6.297 1 91.31 137 VAL A CA 1
ATOM 1054 C C . VAL A 1 137 ? 16.797 -4.012 -6.598 1 91.31 137 VAL A C 1
ATOM 1056 O O . VAL A 1 137 ? 16.312 -3.943 -7.727 1 91.31 137 VAL A O 1
ATOM 1059 N N . LEU A 1 138 ? 16.438 -3.318 -5.574 1 91.56 138 LEU A N 1
ATOM 1060 C CA . LEU A 1 138 ? 15.461 -2.252 -5.754 1 91.56 138 LEU A CA 1
ATOM 1061 C C . LEU A 1 138 ? 16.125 -0.992 -6.297 1 91.56 138 LEU A C 1
ATOM 1063 O O . LEU A 1 138 ? 17.078 -0.479 -5.703 1 91.56 138 LEU A O 1
ATOM 1067 N N . VAL A 1 139 ? 15.547 -0.544 -7.363 1 87.5 139 VAL A N 1
ATOM 1068 C CA . VAL A 1 139 ? 16.047 0.666 -8 1 87.5 139 VAL A CA 1
ATOM 1069 C C . VAL A 1 139 ? 15.023 1.786 -7.879 1 87.5 139 VAL A C 1
ATOM 1071 O O . VAL A 1 139 ? 13.891 1.649 -8.344 1 87.5 139 VAL A O 1
ATOM 1074 N N . MET A 1 140 ? 15.375 2.877 -7.254 1 82.81 140 MET A N 1
ATOM 1075 C CA . MET A 1 140 ? 14.438 3.961 -6.977 1 82.81 140 MET A CA 1
ATOM 1076 C C . MET A 1 140 ? 14.516 5.039 -8.055 1 82.81 140 MET A C 1
ATOM 1078 O O . MET A 1 140 ? 13.562 5.797 -8.258 1 82.81 140 MET A O 1
ATOM 1082 N N . GLY A 1 141 ? 15.625 5.184 -8.719 1 76.25 141 GLY A N 1
ATOM 1083 C CA . GLY A 1 141 ? 15.836 6.223 -9.711 1 76.25 141 GLY A CA 1
ATOM 1084 C C . GLY A 1 141 ? 16.891 5.871 -10.734 1 76.25 141 GLY A C 1
ATOM 1085 O O . GLY A 1 141 ? 17.062 4.703 -11.086 1 76.25 141 GLY A O 1
ATOM 1086 N N . GLY A 1 142 ? 17.484 6.906 -11.281 1 67.69 142 GLY A N 1
ATOM 1087 C CA . GLY A 1 142 ? 18.297 6.789 -12.484 1 67.69 142 GLY A CA 1
ATOM 1088 C C . GLY A 1 142 ? 19.656 6.16 -12.242 1 67.69 142 GLY A C 1
ATOM 1089 O O . GLY A 1 142 ? 20.344 5.777 -13.188 1 67.69 142 GLY A O 1
ATOM 1090 N N . GLY A 1 143 ? 20.047 5.922 -11.062 1 66.06 143 GLY A N 1
ATOM 1091 C CA . GLY A 1 143 ? 21.406 5.422 -10.961 1 66.06 143 GLY A CA 1
ATOM 1092 C C . GLY A 1 143 ? 21.5 4.055 -10.305 1 66.06 143 GLY A C 1
ATOM 1093 O O . GLY A 1 143 ? 20.812 3.785 -9.328 1 66.06 143 GLY A O 1
ATOM 1094 N N . VAL A 1 144 ? 21.891 3.047 -11.156 1 69.31 144 VAL A N 1
ATOM 1095 C CA . VAL A 1 144 ? 22.109 1.742 -10.547 1 69.31 144 VAL A CA 1
ATOM 1096 C C . VAL A 1 144 ? 23.609 1.502 -10.375 1 69.31 144 VAL A C 1
ATOM 1098 O O . VAL A 1 144 ? 24.375 1.646 -11.328 1 69.31 144 VAL A O 1
ATOM 1101 N N . LYS A 1 145 ? 23.906 1.313 -9.102 1 70.94 145 LYS A N 1
ATOM 1102 C CA . LYS A 1 145 ? 25.312 1.041 -8.797 1 70.94 145 LYS A CA 1
ATOM 1103 C C . LYS A 1 145 ? 25.547 -0.446 -8.539 1 70.94 145 LYS A C 1
ATOM 1105 O O . LYS A 1 145 ? 26.672 -0.918 -8.57 1 70.94 145 LYS A O 1
ATOM 1110 N N . ALA A 1 146 ? 24.484 -1.099 -8.391 1 69.81 146 ALA A N 1
ATOM 1111 C CA . ALA A 1 146 ? 24.641 -2.496 -7.988 1 69.81 146 ALA A CA 1
ATOM 1112 C C . ALA A 1 146 ? 25.172 -3.344 -9.141 1 69.81 146 ALA A C 1
ATOM 1114 O O . ALA A 1 146 ? 24.906 -3.057 -10.305 1 69.81 146 ALA A O 1
ATOM 1115 N N . ASP A 1 147 ? 25.953 -4.289 -8.68 1 74.69 147 ASP A N 1
ATOM 1116 C CA . ASP A 1 147 ? 26.484 -5.246 -9.641 1 74.69 147 ASP A CA 1
ATOM 1117 C C . ASP A 1 147 ? 25.5 -6.375 -9.898 1 74.69 147 ASP A C 1
ATOM 1119 O O . ASP A 1 147 ? 25.141 -7.117 -8.984 1 74.69 147 ASP A O 1
ATOM 1123 N N . VAL A 1 148 ? 24.922 -6.355 -11 1 81 148 VAL A N 1
ATOM 1124 C CA . VAL A 1 148 ? 24.016 -7.422 -11.43 1 81 148 VAL A CA 1
ATOM 1125 C C . VAL A 1 148 ? 24.594 -8.117 -12.664 1 81 148 VAL A C 1
ATOM 1127 O O . VAL A 1 148 ? 25.25 -7.484 -13.484 1 81 148 VAL A O 1
ATOM 1130 N N . ASP A 1 149 ? 24.359 -9.391 -12.625 1 89 149 ASP A N 1
ATOM 1131 C CA . ASP A 1 149 ? 24.75 -10.141 -13.812 1 89 149 ASP A CA 1
ATOM 1132 C C . ASP A 1 149 ? 23.781 -9.883 -14.969 1 89 149 ASP A C 1
ATOM 1134 O O . ASP A 1 149 ? 22.578 -9.797 -14.758 1 89 149 ASP A O 1
ATOM 1138 N N . TYR A 1 150 ? 24.469 -9.773 -16.172 1 92.06 150 TYR A N 1
ATOM 1139 C CA . TYR A 1 150 ? 23.656 -9.609 -17.375 1 92.06 150 TYR A CA 1
ATOM 1140 C C . TYR A 1 150 ? 23.625 -10.891 -18.188 1 92.06 150 TYR A C 1
ATOM 1142 O O . TYR A 1 150 ? 24.594 -11.648 -18.203 1 92.06 150 TYR A O 1
ATOM 1150 N N . PRO A 1 151 ? 22.562 -11.156 -18.969 1 94.69 151 PRO A N 1
ATOM 1151 C CA . PRO A 1 151 ? 21.344 -10.344 -19.094 1 94.69 151 PRO A CA 1
ATOM 1152 C C . PRO A 1 151 ? 20.547 -10.289 -17.797 1 94.69 151 PRO A C 1
ATOM 1154 O O . PRO A 1 151 ? 20.625 -11.203 -16.969 1 94.69 151 PRO A O 1
ATOM 1157 N N . ALA A 1 152 ? 19.797 -9.141 -17.641 1 94.75 152 ALA A N 1
ATOM 1158 C CA . ALA A 1 152 ? 18.984 -8.914 -16.453 1 94.75 152 ALA A CA 1
ATOM 1159 C C . ALA A 1 152 ? 17.578 -8.484 -16.828 1 94.75 152 ALA A C 1
ATOM 1161 O O . ALA A 1 152 ? 17.312 -8.125 -17.969 1 94.75 152 ALA A O 1
ATOM 1162 N N . ILE A 1 153 ? 16.703 -8.656 -15.844 1 94.81 153 ILE A N 1
ATOM 1163 C CA . ILE A 1 153 ? 15.312 -8.242 -16 1 94.81 153 ILE A CA 1
ATOM 1164 C C . ILE A 1 153 ? 15.031 -7.02 -15.133 1 94.81 153 ILE A C 1
ATOM 1166 O O . ILE A 1 153 ? 15.367 -7.008 -13.945 1 94.81 153 ILE A O 1
ATOM 1170 N N . LEU A 1 154 ? 14.484 -5.969 -15.719 1 92.31 154 LEU A N 1
ATOM 1171 C CA . LEU A 1 154 ? 13.938 -4.816 -15.008 1 92.31 154 LEU A CA 1
ATOM 1172 C C . LEU A 1 154 ? 12.414 -4.852 -15.008 1 92.31 154 LEU A C 1
ATOM 1174 O O . LEU A 1 154 ? 11.789 -4.809 -16.062 1 92.31 154 LEU A O 1
ATOM 1178 N N . LYS A 1 155 ? 11.898 -4.98 -13.844 1 92.5 155 LYS A N 1
ATOM 1179 C CA . LYS A 1 155 ? 10.445 -5.098 -13.805 1 92.5 155 LYS A CA 1
ATOM 1180 C C . LYS A 1 155 ? 9.844 -4.207 -12.719 1 92.5 155 LYS A C 1
ATOM 1182 O O . LYS A 1 155 ? 10.523 -3.875 -11.734 1 92.5 155 LYS A O 1
ATOM 1187 N N . PRO A 1 156 ? 8.586 -3.797 -12.922 1 91.38 156 PRO A N 1
ATOM 1188 C CA . PRO A 1 156 ? 7.93 -3.02 -11.875 1 91.38 156 PRO A CA 1
ATOM 1189 C C . PRO A 1 156 ? 7.754 -3.807 -10.578 1 91.38 156 PRO A C 1
ATOM 1191 O O . PRO A 1 156 ? 7.711 -5.039 -10.602 1 91.38 156 PRO A O 1
ATOM 1194 N N . ILE A 1 157 ? 7.609 -3.096 -9.461 1 92.19 157 ILE A N 1
ATOM 1195 C CA . ILE A 1 157 ? 7.469 -3.754 -8.172 1 92.19 157 ILE A CA 1
ATOM 1196 C C . ILE A 1 157 ? 6.039 -4.27 -8.008 1 92.19 157 ILE A C 1
ATOM 1198 O O . ILE A 1 157 ? 5.777 -5.125 -7.156 1 92.19 157 ILE A O 1
ATOM 1202 N N . GLN A 1 158 ? 5.137 -3.602 -8.742 1 89.56 158 GLN A N 1
ATOM 1203 C CA . GLN A 1 158 ? 3.75 -4.047 -8.805 1 89.56 158 GLN A CA 1
ATOM 1204 C C . GLN A 1 158 ? 3.328 -4.332 -10.242 1 89.56 158 GLN A C 1
ATOM 1206 O O . GLN A 1 158 ? 3.828 -3.703 -11.18 1 89.56 158 GLN A O 1
ATOM 1211 N N . GLY A 1 159 ? 2.42 -5.258 -10.352 1 83.19 159 GLY A N 1
ATOM 1212 C CA . GLY A 1 159 ? 1.948 -5.617 -11.68 1 83.19 159 GLY A CA 1
ATOM 1213 C C . GLY A 1 159 ? 1.77 -7.109 -11.867 1 83.19 159 GLY A C 1
ATOM 1214 O O . GLY A 1 159 ? 2.17 -7.902 -11.008 1 83.19 159 GLY A O 1
ATOM 1215 N N . SER A 1 160 ? 1.129 -7.383 -13.016 1 74.94 160 SER A N 1
ATOM 1216 C CA . SER A 1 160 ? 0.818 -8.773 -13.328 1 74.94 160 SER A CA 1
ATOM 1217 C C . SER A 1 160 ? 1.16 -9.109 -14.773 1 74.94 160 SER A C 1
ATOM 1219 O O . SER A 1 160 ? 1.373 -8.211 -15.594 1 74.94 160 SER A O 1
ATOM 1221 N N . TRP A 1 161 ? 1.331 -10.383 -15.016 1 74.94 161 TRP A N 1
ATOM 1222 C CA . TRP A 1 161 ? 1.381 -10.945 -16.359 1 74.94 161 TRP A CA 1
ATOM 1223 C C . TRP A 1 161 ? 2.658 -10.531 -17.078 1 74.94 161 TRP A C 1
ATOM 1225 O O . TRP A 1 161 ? 2.672 -10.398 -18.312 1 74.94 161 TRP A O 1
ATOM 1235 N N . GLY A 1 162 ? 3.637 -10.141 -16.344 1 73.12 162 GLY A N 1
ATOM 1236 C CA . GLY A 1 162 ? 4.914 -9.781 -16.938 1 73.12 162 GLY A CA 1
ATOM 1237 C C . GLY A 1 162 ? 4.887 -8.445 -17.656 1 73.12 162 GLY A C 1
ATOM 1238 O O . GLY A 1 162 ? 5.836 -8.102 -18.359 1 73.12 162 GLY A O 1
ATOM 1239 N N . ARG A 1 163 ? 3.871 -7.727 -17.438 1 74.94 163 ARG A N 1
ATOM 1240 C CA . ARG A 1 163 ? 3.713 -6.438 -18.094 1 74.94 163 ARG A CA 1
ATOM 1241 C C . ARG A 1 163 ? 4.777 -5.449 -17.641 1 74.94 163 ARG A C 1
ATOM 1243 O O . ARG A 1 163 ? 5.125 -5.41 -16.453 1 74.94 163 ARG A O 1
ATOM 1250 N N . MET A 1 164 ? 5.375 -4.75 -18.5 1 79.81 164 MET A N 1
ATOM 1251 C CA . MET A 1 164 ? 6.297 -3.633 -18.312 1 79.81 164 MET A CA 1
ATOM 1252 C C . MET A 1 164 ? 7.664 -4.125 -17.859 1 79.81 164 MET A C 1
ATOM 1254 O O . MET A 1 164 ? 8.453 -3.352 -17.312 1 79.81 164 MET A O 1
ATOM 1258 N N . ALA A 1 165 ? 7.836 -5.414 -17.969 1 88.62 165 ALA A N 1
ATOM 1259 C CA . ALA A 1 165 ? 9.172 -5.953 -17.703 1 88.62 165 ALA A CA 1
ATOM 1260 C C . ALA A 1 165 ? 10.062 -5.82 -18.938 1 88.62 165 ALA A C 1
ATOM 1262 O O . ALA A 1 165 ? 9.602 -5.988 -20.062 1 88.62 165 ALA A O 1
ATOM 1263 N N . SER A 1 166 ? 11.336 -5.539 -18.703 1 90.88 166 SER A N 1
ATOM 1264 C CA . SER A 1 166 ? 12.289 -5.383 -19.797 1 90.88 166 SER A CA 1
ATOM 1265 C C . SER A 1 166 ? 13.555 -6.195 -19.547 1 90.88 166 SER A C 1
ATOM 1267 O O . SER A 1 166 ? 14.062 -6.227 -18.422 1 90.88 166 SER A O 1
ATOM 1269 N N . MET A 1 167 ? 13.969 -6.793 -20.609 1 92.81 167 MET A N 1
ATOM 1270 C CA . MET A 1 167 ? 15.289 -7.418 -20.578 1 92.81 167 MET A CA 1
ATOM 1271 C C . MET A 1 167 ? 16.391 -6.391 -20.828 1 92.81 167 MET A C 1
ATOM 1273 O O . MET A 1 167 ? 16.25 -5.539 -21.719 1 92.81 167 MET A O 1
ATOM 1277 N N . VAL A 1 168 ? 17.391 -6.469 -20.047 1 93.12 168 VAL A N 1
ATOM 1278 C CA . VAL A 1 168 ? 18.531 -5.574 -20.203 1 93.12 168 VAL A CA 1
ATOM 1279 C C . VAL A 1 168 ? 19.812 -6.391 -20.359 1 93.12 168 VAL A C 1
ATOM 1281 O O . VAL A 1 168 ? 20.062 -7.324 -19.594 1 93.12 168 VAL A O 1
ATOM 1284 N N . TRP A 1 169 ? 20.641 -5.938 -21.281 1 94.12 169 TRP A N 1
ATOM 1285 C CA . TRP A 1 169 ? 21.766 -6.801 -21.656 1 94.12 169 TRP A CA 1
ATOM 1286 C C . TRP A 1 169 ? 23.094 -6.219 -21.156 1 94.12 169 TRP A C 1
ATOM 1288 O O . TRP A 1 169 ? 24.125 -6.883 -21.219 1 94.12 169 TRP A O 1
ATOM 1298 N N . SER A 1 170 ? 23.078 -4.949 -20.75 1 92.62 170 SER A N 1
ATOM 1299 C CA . SER A 1 170 ? 24.297 -4.312 -20.266 1 92.62 170 SER A CA 1
ATOM 1300 C C . SER A 1 170 ? 23.969 -3.168 -19.297 1 92.62 170 SER A C 1
ATOM 1302 O O . SER A 1 170 ? 22.828 -2.713 -19.234 1 92.62 170 SER A O 1
ATOM 1304 N N . ARG A 1 171 ? 25.047 -2.797 -18.672 1 90.56 171 ARG A N 1
ATOM 1305 C CA . ARG A 1 171 ? 24.922 -1.661 -17.766 1 90.56 171 ARG A CA 1
ATOM 1306 C C . ARG A 1 171 ? 24.531 -0.397 -18.516 1 90.56 171 ARG A C 1
ATOM 1308 O O . ARG A 1 171 ? 23.734 0.411 -18.031 1 90.56 171 ARG A O 1
ATOM 1315 N N . ASP A 1 172 ? 25.062 -0.229 -19.641 1 90.38 172 ASP A N 1
ATOM 1316 C CA . ASP A 1 172 ? 24.766 0.941 -20.453 1 90.38 172 ASP A CA 1
ATOM 1317 C C . ASP A 1 172 ? 23.297 0.955 -20.875 1 90.38 172 ASP A C 1
ATOM 1319 O O . ASP A 1 172 ? 22.641 1.998 -20.812 1 90.38 172 ASP A O 1
ATOM 1323 N N . GLU A 1 173 ? 22.844 -0.156 -21.25 1 91.69 173 GLU A N 1
ATOM 1324 C CA . GLU A 1 173 ? 21.438 -0.269 -21.625 1 91.69 173 GLU A CA 1
ATOM 1325 C C . GLU A 1 173 ? 20.516 0.026 -20.438 1 91.69 173 GLU A C 1
ATOM 1327 O O . GLU A 1 173 ? 19.5 0.703 -20.578 1 91.69 173 GLU A O 1
ATOM 1332 N N . LEU A 1 174 ? 20.906 -0.53 -19.344 1 90.62 174 LEU A N 1
ATOM 1333 C CA . LEU A 1 174 ? 20.156 -0.277 -18.125 1 90.62 174 LEU A CA 1
ATOM 1334 C C . LEU A 1 174 ? 20.078 1.217 -17.828 1 90.62 174 LEU A C 1
ATOM 1336 O O . LEU A 1 174 ? 19 1.751 -17.547 1 90.62 174 LEU A O 1
ATOM 1340 N N . SER A 1 175 ? 21.188 1.845 -17.875 1 87.56 175 SER A N 1
ATOM 1341 C CA . SER A 1 175 ? 21.266 3.277 -17.609 1 87.56 175 SER A CA 1
ATOM 1342 C C . SER A 1 175 ? 20.359 4.066 -18.562 1 87.56 175 SER A C 1
ATOM 1344 O O . SER A 1 175 ? 19.688 5.012 -18.156 1 87.56 175 SER A O 1
ATOM 1346 N N . LEU A 1 176 ? 20.359 3.703 -19.781 1 87.81 176 LEU A N 1
ATOM 1347 C CA . LEU A 1 176 ? 19.547 4.379 -20.781 1 87.81 176 LEU A CA 1
ATOM 1348 C C . LEU A 1 176 ? 18.062 4.215 -20.484 1 87.81 176 LEU A C 1
ATOM 1350 O O . LEU A 1 176 ? 17.297 5.18 -20.562 1 87.81 176 LEU A O 1
ATOM 1354 N N . ILE A 1 177 ? 17.703 3.021 -20.125 1 87.75 177 ILE A N 1
ATOM 1355 C CA . ILE A 1 177 ? 16.312 2.734 -19.828 1 87.75 177 ILE A CA 1
ATOM 1356 C C . ILE A 1 177 ? 15.867 3.531 -18.594 1 87.75 177 ILE A C 1
ATOM 1358 O O . ILE A 1 177 ? 14.789 4.133 -18.594 1 87.75 177 ILE A O 1
ATOM 1362 N N . LEU A 1 178 ? 16.656 3.537 -17.641 1 85.31 178 LEU A N 1
ATOM 1363 C CA . LEU A 1 178 ? 16.328 4.238 -16.406 1 85.31 178 LEU A CA 1
ATOM 1364 C C . LEU A 1 178 ? 16.234 5.742 -16.641 1 85.31 178 LEU A C 1
ATOM 1366 O O . LEU A 1 178 ? 15.359 6.41 -16.094 1 85.31 178 LEU A O 1
ATOM 1370 N N . ARG A 1 179 ? 17.078 6.254 -17.375 1 83 179 ARG A N 1
ATOM 1371 C CA . ARG A 1 179 ? 17.047 7.676 -17.719 1 83 179 ARG A CA 1
ATOM 1372 C C . ARG A 1 179 ? 15.766 8.023 -18.469 1 83 179 ARG A C 1
ATOM 1374 O O . ARG A 1 179 ? 15.148 9.062 -18.203 1 83 179 ARG A O 1
ATOM 1381 N N . HIS A 1 180 ? 15.461 7.176 -19.375 1 82.94 180 HIS A N 1
ATOM 1382 C CA . HIS A 1 180 ? 14.25 7.391 -20.156 1 82.94 180 HIS A CA 1
ATOM 1383 C C . HIS A 1 180 ? 13.008 7.348 -19.266 1 82.94 180 HIS A C 1
ATOM 1385 O O . HIS A 1 180 ? 12.109 8.18 -19.406 1 82.94 180 HIS A O 1
ATOM 1391 N N . ARG A 1 181 ? 13 6.379 -18.391 1 78.88 181 ARG A N 1
ATOM 1392 C CA . ARG A 1 181 ? 11.883 6.258 -17.469 1 78.88 181 ARG A CA 1
ATOM 1393 C C . ARG A 1 181 ? 11.766 7.504 -16.594 1 78.88 181 ARG A C 1
ATOM 1395 O O . ARG A 1 181 ? 10.656 7.988 -16.344 1 78.88 181 ARG A O 1
ATOM 1402 N N . SER A 1 182 ? 12.844 7.953 -16.125 1 76.19 182 SER A N 1
ATOM 1403 C CA . SER A 1 182 ? 12.867 9.125 -15.258 1 76.19 182 SER A CA 1
ATOM 1404 C C . SER A 1 182 ? 12.43 10.375 -16.016 1 76.19 182 SER A C 1
ATOM 1406 O O . SER A 1 182 ? 11.797 11.266 -15.438 1 76.19 182 SER A O 1
ATOM 1408 N N . ALA A 1 183 ? 12.781 10.43 -17.219 1 73.88 183 ALA A N 1
ATOM 1409 C CA . ALA A 1 183 ? 12.438 11.586 -18.031 1 73.88 183 ALA A CA 1
ATOM 1410 C C . ALA A 1 183 ? 10.953 11.609 -18.359 1 73.88 183 ALA A C 1
ATOM 1412 O O . ALA A 1 183 ? 10.344 12.68 -18.453 1 73.88 183 ALA A O 1
ATOM 1413 N N . MET A 1 184 ? 10.422 10.492 -18.531 1 67.5 184 MET A N 1
ATOM 1414 C CA . MET A 1 184 ? 9.023 10.383 -18.938 1 67.5 184 MET A CA 1
ATOM 1415 C C . MET A 1 184 ? 8.094 10.57 -17.75 1 67.5 184 MET A C 1
ATOM 1417 O O . MET A 1 184 ? 6.965 11.047 -17.906 1 67.5 184 MET A O 1
ATOM 1421 N N . ASP A 1 185 ? 8.531 10.148 -16.688 1 62.56 185 ASP A N 1
ATOM 1422 C CA . ASP A 1 185 ? 7.711 10.234 -15.492 1 62.56 185 ASP A CA 1
ATOM 1423 C C . ASP A 1 185 ? 8.539 10.703 -14.297 1 62.56 185 ASP A C 1
ATOM 1425 O O . ASP A 1 185 ? 9.305 9.922 -13.719 1 62.56 185 ASP A O 1
ATOM 1429 N N . PRO A 1 186 ? 8.398 12.031 -14.086 1 56.12 186 PRO A N 1
ATOM 1430 C CA . PRO A 1 186 ? 9.18 12.555 -12.969 1 56.12 186 PRO A CA 1
ATOM 1431 C C . PRO A 1 186 ? 8.961 11.766 -11.68 1 56.12 186 PRO A C 1
ATOM 1433 O O . PRO A 1 186 ? 9.773 11.836 -10.758 1 56.12 186 PRO A O 1
ATOM 1436 N N . HIS A 1 187 ? 7.949 11.078 -11.758 1 56.09 187 HIS A N 1
ATOM 1437 C CA . HIS A 1 187 ? 7.688 10.211 -10.617 1 56.09 187 HIS A CA 1
ATOM 1438 C C . HIS A 1 187 ? 8.023 8.758 -10.93 1 56.09 187 HIS A C 1
ATOM 1440 O O . HIS A 1 187 ? 7.406 7.844 -10.383 1 56.09 187 HIS A O 1
ATOM 1446 N N . ALA A 1 188 ? 9.086 8.781 -11.664 1 60.78 188 ALA A N 1
ATOM 1447 C CA . ALA A 1 188 ? 9.477 7.438 -12.078 1 60.78 188 ALA A CA 1
ATOM 1448 C C . ALA A 1 188 ? 9.328 6.449 -10.93 1 60.78 188 ALA A C 1
ATOM 1450 O O . ALA A 1 188 ? 9.766 6.719 -9.805 1 60.78 188 ALA A O 1
ATOM 1451 N N . ARG A 1 189 ? 8.789 5.336 -11.273 1 76.44 189 ARG A N 1
ATOM 1452 C CA . ARG A 1 189 ? 8.391 4.32 -10.305 1 76.44 189 ARG A CA 1
ATOM 1453 C C . ARG A 1 189 ? 9.547 3.371 -10 1 76.44 189 ARG A C 1
ATOM 1455 O O . ARG A 1 189 ? 10.375 3.1 -10.867 1 76.44 189 ARG A O 1
ATOM 1462 N N . PRO A 1 190 ? 9.695 3.055 -8.789 1 87.5 190 PRO A N 1
ATOM 1463 C CA . PRO A 1 190 ? 10.664 2.029 -8.391 1 87.5 190 PRO A CA 1
ATOM 1464 C C . PRO A 1 190 ? 10.539 0.75 -9.211 1 87.5 190 PRO A C 1
ATOM 1466 O O . PRO A 1 190 ? 9.445 0.418 -9.688 1 87.5 190 PRO A O 1
ATOM 1469 N N . ALA A 1 191 ? 11.711 0.177 -9.445 1 90.19 191 ALA A N 1
ATOM 1470 C CA . ALA A 1 191 ? 11.758 -1.076 -10.195 1 90.19 191 ALA A CA 1
ATOM 1471 C C . ALA A 1 191 ? 12.672 -2.09 -9.516 1 90.19 191 ALA A C 1
ATOM 1473 O O . ALA A 1 191 ? 13.484 -1.726 -8.656 1 90.19 191 ALA A O 1
ATOM 1474 N N . LEU A 1 192 ? 12.453 -3.262 -9.898 1 92.38 192 LEU A N 1
ATOM 1475 C CA . LEU A 1 192 ? 13.281 -4.359 -9.422 1 92.38 192 LEU A CA 1
ATOM 1476 C C . LEU A 1 192 ? 14.195 -4.879 -10.523 1 92.38 192 LEU A C 1
ATOM 1478 O O . LEU A 1 192 ? 13.742 -5.125 -11.641 1 92.38 192 LEU A O 1
ATOM 1482 N N . LEU A 1 193 ? 15.438 -4.969 -10.195 1 93.06 193 LEU A N 1
ATOM 1483 C CA . LEU A 1 193 ? 16.438 -5.527 -11.094 1 93.06 193 LEU A CA 1
ATOM 1484 C C . LEU A 1 193 ? 16.859 -6.922 -10.641 1 93.06 193 LEU A C 1
ATOM 1486 O O . LEU A 1 193 ? 17.25 -7.113 -9.484 1 93.06 193 LEU A O 1
ATOM 1490 N N . GLN A 1 194 ? 16.75 -7.867 -11.586 1 94.75 194 GLN A N 1
ATOM 1491 C CA . GLN A 1 194 ? 17.047 -9.266 -11.297 1 94.75 194 GLN A CA 1
ATOM 1492 C C . GLN A 1 194 ? 17.859 -9.898 -12.422 1 94.75 194 GLN A C 1
ATOM 1494 O O . GLN A 1 194 ? 17.656 -9.57 -13.594 1 94.75 194 GLN A O 1
ATOM 1499 N N . PRO A 1 195 ? 18.719 -10.844 -12.078 1 94.75 195 PRO A N 1
ATOM 1500 C CA . PRO A 1 195 ? 19.344 -11.602 -13.164 1 94.75 195 PRO A CA 1
ATOM 1501 C C . PRO A 1 195 ? 18.344 -12.469 -13.93 1 94.75 195 PRO A C 1
ATOM 1503 O O . PRO A 1 195 ? 17.375 -12.977 -13.344 1 94.75 195 PRO A O 1
ATOM 1506 N N . PHE A 1 196 ? 18.625 -12.555 -15.25 1 94.69 196 PHE A N 1
ATOM 1507 C CA . PHE A 1 196 ? 17.859 -13.531 -16.016 1 94.69 196 PHE A CA 1
ATOM 1508 C C . PHE A 1 196 ? 18.281 -14.945 -15.672 1 94.69 196 PHE A C 1
ATOM 1510 O O . PHE A 1 196 ? 19.469 -15.297 -15.805 1 94.69 196 PHE A O 1
ATOM 1517 N N . ILE A 1 197 ? 17.359 -15.672 -15.266 1 93.31 197 ILE A N 1
ATOM 1518 C CA . ILE A 1 197 ? 17.672 -17 -14.773 1 93.31 197 ILE A CA 1
ATOM 1519 C C . ILE A 1 197 ? 17.156 -18.047 -15.758 1 93.31 197 ILE A C 1
ATOM 1521 O O . ILE A 1 197 ? 15.961 -18.062 -16.094 1 93.31 197 ILE A O 1
ATOM 1525 N N . GLY A 1 198 ? 18.078 -18.938 -16.172 1 91.44 198 GLY A N 1
ATOM 1526 C CA . GLY A 1 198 ? 17.703 -20.016 -17.062 1 91.44 198 GLY A CA 1
ATOM 1527 C C . GLY A 1 198 ? 17.234 -19.547 -18.422 1 91.44 198 GLY A C 1
ATOM 1528 O O . GLY A 1 198 ? 17.922 -18.75 -19.078 1 91.44 198 GLY A O 1
ATOM 1529 N N . ASP A 1 199 ? 16.047 -20.125 -18.891 1 90.62 199 ASP A N 1
ATOM 1530 C CA . ASP A 1 199 ? 15.539 -19.797 -20.219 1 90.62 199 ASP A CA 1
ATOM 1531 C C . ASP A 1 199 ? 14.18 -19.109 -20.125 1 90.62 199 ASP A C 1
ATOM 1533 O O . ASP A 1 199 ? 13.438 -19.062 -21.109 1 90.62 199 ASP A O 1
ATOM 1537 N N . GLY A 1 200 ? 13.859 -18.719 -18.875 1 89.12 200 GLY A N 1
ATOM 1538 C CA . GLY A 1 200 ? 12.578 -18.047 -18.688 1 89.12 200 GLY A CA 1
ATOM 1539 C C . GLY A 1 200 ? 11.484 -18.969 -18.219 1 89.12 200 GLY A C 1
ATOM 1540 O O . GLY A 1 200 ? 10.367 -18.531 -17.938 1 89.12 200 GLY A O 1
ATOM 1541 N N . THR A 1 201 ? 11.781 -20.25 -18.172 1 93.75 201 THR A N 1
ATOM 1542 C CA . THR A 1 201 ? 10.836 -21.234 -17.641 1 93.75 201 THR A CA 1
ATOM 1543 C C . THR A 1 201 ? 10.555 -20.953 -16.156 1 93.75 201 THR A C 1
ATOM 1545 O O . THR A 1 201 ? 11.477 -20.703 -15.383 1 93.75 201 THR A O 1
ATOM 1548 N N . ASP A 1 202 ? 9.297 -20.891 -15.828 1 94.94 202 ASP A N 1
ATOM 1549 C CA . ASP A 1 202 ? 8.961 -20.766 -14.414 1 94.94 202 ASP A CA 1
ATOM 1550 C C . ASP A 1 202 ? 7.977 -21.844 -13.977 1 94.94 202 ASP A C 1
ATOM 1552 O O . ASP A 1 202 ? 7.461 -22.594 -14.805 1 94.94 202 ASP A O 1
ATOM 1556 N N . TYR A 1 203 ? 7.852 -22.031 -12.703 1 96.62 203 TYR A N 1
ATOM 1557 C CA . TYR A 1 203 ? 6.969 -23.016 -12.078 1 96.62 203 TYR A CA 1
ATOM 1558 C C . TYR A 1 203 ? 5.992 -22.328 -11.125 1 96.62 203 TYR A C 1
ATOM 1560 O O . TYR A 1 203 ? 6.395 -21.516 -10.281 1 96.62 203 TYR A O 1
ATOM 1568 N N . ARG A 1 204 ? 4.777 -22.688 -11.281 1 97.25 204 ARG A N 1
ATOM 1569 C CA . ARG A 1 204 ? 3.75 -22.203 -10.367 1 97.25 204 ARG A CA 1
ATOM 1570 C C . ARG A 1 204 ? 3.242 -23.312 -9.461 1 97.25 204 ARG A C 1
ATOM 1572 O O . ARG A 1 204 ? 2.85 -24.375 -9.938 1 97.25 204 ARG A O 1
ATOM 1579 N N . VAL A 1 205 ? 3.287 -23.016 -8.195 1 98.5 205 VAL A N 1
ATOM 1580 C CA . VAL A 1 205 ? 2.705 -23.906 -7.199 1 98.5 205 VAL A CA 1
ATOM 1581 C C . VAL A 1 205 ? 1.516 -23.234 -6.527 1 98.5 205 VAL A C 1
ATOM 1583 O O . VAL A 1 205 ? 1.615 -22.078 -6.098 1 98.5 205 VAL A O 1
ATOM 1586 N N . PHE A 1 206 ? 0.415 -23.922 -6.477 1 98.75 206 PHE A N 1
ATOM 1587 C CA . PHE A 1 206 ? -0.795 -23.422 -5.84 1 98.75 206 PHE A CA 1
ATOM 1588 C C . PHE A 1 206 ? -0.935 -23.969 -4.426 1 98.75 206 PHE A C 1
ATOM 1590 O O . PHE A 1 206 ? -0.92 -25.188 -4.223 1 98.75 206 PHE A O 1
ATOM 1597 N N . VAL A 1 207 ? -1.03 -23.047 -3.502 1 98.88 207 VAL A N 1
ATOM 1598 C CA . VAL A 1 207 ? -1.124 -23.391 -2.09 1 98.88 207 VAL A CA 1
ATOM 1599 C C . VAL A 1 207 ? -2.525 -23.078 -1.569 1 98.88 207 VAL A C 1
ATOM 1601 O O . VAL A 1 207 ? -3.084 -22.016 -1.874 1 98.88 207 VAL A O 1
ATOM 1604 N N . ILE A 1 208 ? -3.125 -24.031 -0.855 1 98.75 208 ILE A N 1
ATOM 1605 C CA . ILE A 1 208 ? -4.375 -23.812 -0.131 1 98.75 208 ILE A CA 1
ATOM 1606 C C . ILE A 1 208 ? -4.223 -24.297 1.31 1 98.75 208 ILE A C 1
ATOM 1608 O O . ILE A 1 208 ? -3.875 -25.453 1.548 1 98.75 208 ILE A O 1
ATOM 1612 N N . GLY A 1 209 ? -4.457 -23.453 2.262 1 97.88 209 GLY A N 1
ATOM 1613 C CA . GLY A 1 209 ? -4.406 -23.844 3.662 1 97.88 209 GLY A CA 1
ATOM 1614 C C . GLY A 1 209 ? -3.068 -24.422 4.074 1 97.88 209 GLY A C 1
ATOM 1615 O O . GLY A 1 209 ? -3.012 -25.422 4.789 1 97.88 209 GLY A O 1
ATOM 1616 N N . GLY A 1 210 ? -2.053 -23.969 3.457 1 98 210 GLY A N 1
ATOM 1617 C CA . GLY A 1 210 ? -0.715 -24.391 3.84 1 98 210 GLY A CA 1
ATOM 1618 C C . GLY A 1 210 ? -0.253 -25.641 3.113 1 98 210 GLY A C 1
ATOM 1619 O O . GLY A 1 210 ? 0.794 -26.203 3.439 1 98 210 GLY A O 1
ATOM 1620 N N . GLU A 1 211 ? -0.994 -26.047 2.16 1 98.06 211 GLU A N 1
ATOM 1621 C CA . GLU A 1 211 ? -0.632 -27.234 1.405 1 98.06 211 GLU A CA 1
ATOM 1622 C C . GLU A 1 211 ? -0.51 -26.938 -0.085 1 98.06 211 GLU A C 1
ATOM 1624 O O . GLU A 1 211 ? -1.386 -26.297 -0.667 1 98.06 211 GLU A O 1
ATOM 1629 N N . ALA A 1 212 ? 0.595 -27.438 -0.665 1 98.62 212 ALA A N 1
ATOM 1630 C CA . ALA A 1 212 ? 0.715 -27.375 -2.119 1 98.62 212 ALA A CA 1
ATOM 1631 C C . ALA A 1 212 ? -0.228 -28.375 -2.787 1 98.62 212 ALA A C 1
ATOM 1633 O O . ALA A 1 212 ? -0.064 -29.578 -2.643 1 98.62 212 ALA A O 1
ATOM 1634 N N . VAL A 1 213 ? -1.147 -27.875 -3.611 1 98.31 213 VAL A N 1
ATOM 1635 C CA . VAL A 1 213 ? -2.197 -28.766 -4.082 1 98.31 213 VAL A CA 1
ATOM 1636 C C . VAL A 1 213 ? -1.992 -29.078 -5.566 1 98.31 213 VAL A C 1
ATOM 1638 O O . VAL A 1 213 ? -2.521 -30.062 -6.082 1 98.31 213 VAL A O 1
ATOM 1641 N N . ALA A 1 214 ? -1.292 -28.203 -6.25 1 98.06 214 ALA A N 1
ATOM 1642 C CA . ALA A 1 214 ? -1.033 -28.406 -7.676 1 98.06 214 ALA A CA 1
ATOM 1643 C C . ALA A 1 214 ? 0.171 -27.578 -8.133 1 98.06 214 ALA A C 1
ATOM 1645 O O . ALA A 1 214 ? 0.541 -26.594 -7.48 1 98.06 214 ALA A O 1
ATOM 1646 N N . GLY A 1 215 ? 0.801 -28 -9.18 1 98 215 GLY A N 1
ATOM 1647 C CA . GLY A 1 215 ? 1.924 -27.297 -9.773 1 98 215 GLY A CA 1
ATOM 1648 C C . GLY A 1 215 ? 1.963 -27.406 -11.289 1 98 215 GLY A C 1
ATOM 1649 O O . GLY A 1 215 ? 1.53 -28.406 -11.852 1 98 215 GLY A O 1
ATOM 1650 N N . MET A 1 216 ? 2.475 -26.375 -11.891 1 97.25 216 MET A N 1
ATOM 1651 C CA . MET A 1 216 ? 2.664 -26.391 -13.336 1 97.25 216 MET A CA 1
ATOM 1652 C C . MET A 1 216 ? 3.967 -25.703 -13.727 1 97.25 216 MET A C 1
ATOM 1654 O O . MET A 1 216 ? 4.473 -24.859 -12.992 1 97.25 216 MET A O 1
ATOM 1658 N N . ARG A 1 217 ? 4.445 -26.141 -14.789 1 96.56 217 ARG A N 1
ATOM 1659 C CA . ARG A 1 217 ? 5.562 -25.484 -15.461 1 96.56 217 ARG A CA 1
ATOM 1660 C C . ARG A 1 217 ? 5.074 -24.641 -16.641 1 96.56 217 ARG A C 1
ATOM 1662 O O . ARG A 1 217 ? 4.184 -25.062 -17.375 1 96.56 217 ARG A O 1
ATOM 1669 N N . ARG A 1 218 ? 5.582 -23.422 -16.734 1 94.06 218 ARG A N 1
ATOM 1670 C CA . ARG A 1 218 ? 5.27 -22.516 -17.844 1 94.06 218 ARG A CA 1
ATOM 1671 C C . ARG A 1 218 ? 6.523 -22.188 -18.641 1 94.06 218 ARG A C 1
ATOM 1673 O O . ARG A 1 218 ? 7.496 -21.656 -18.094 1 94.06 218 ARG A O 1
ATOM 1680 N N . ARG A 1 219 ? 6.492 -22.484 -19.859 1 93.12 219 ARG A N 1
ATOM 1681 C CA . ARG A 1 219 ? 7.609 -22.203 -20.75 1 93.12 219 ARG A CA 1
ATOM 1682 C C . ARG A 1 219 ? 7.277 -21.047 -21.703 1 93.12 219 ARG A C 1
ATOM 1684 O O . ARG A 1 219 ? 6.16 -20.969 -22.219 1 93.12 219 ARG A O 1
ATOM 1691 N N . PRO A 1 220 ? 8.312 -20.234 -21.859 1 90.56 220 PRO A N 1
ATOM 1692 C CA . PRO A 1 220 ? 8.055 -19.125 -22.781 1 90.56 220 PRO A CA 1
ATOM 1693 C C . PRO A 1 220 ? 7.797 -19.609 -24.219 1 90.56 220 PRO A C 1
ATOM 1695 O O . PRO A 1 220 ? 8.352 -20.625 -24.641 1 90.56 220 PRO A O 1
ATOM 1698 N N . PRO A 1 221 ? 6.934 -18.859 -24.906 1 86.38 221 PRO A N 1
ATOM 1699 C CA . PRO A 1 221 ? 6.793 -19.156 -26.344 1 86.38 221 PRO A CA 1
ATOM 1700 C C . PRO A 1 221 ? 8.023 -18.75 -27.156 1 86.38 221 PRO A C 1
ATOM 1702 O O . PRO A 1 221 ? 8.914 -18.078 -26.625 1 86.38 221 PRO A O 1
ATOM 1705 N N . SER A 1 222 ? 7.984 -19.219 -28.359 1 83.44 222 SER A N 1
ATOM 1706 C CA . SER A 1 222 ? 9.102 -18.859 -29.219 1 83.44 222 SER A CA 1
ATOM 1707 C C . SER A 1 222 ? 9.203 -17.359 -29.406 1 83.44 222 SER A C 1
ATOM 1709 O O . SER A 1 222 ? 8.195 -16.688 -29.641 1 83.44 222 SER A O 1
ATOM 1711 N N . GLY A 1 223 ? 10.367 -16.797 -29.188 1 83.31 223 GLY A N 1
ATOM 1712 C CA . GLY A 1 223 ? 10.602 -15.383 -29.422 1 83.31 223 GLY A CA 1
ATOM 1713 C C . GLY A 1 223 ? 10.336 -14.516 -28.203 1 83.31 223 GLY A C 1
ATOM 1714 O O . GLY A 1 223 ? 10.445 -13.289 -28.281 1 83.31 223 GLY A O 1
ATOM 1715 N N . ASP A 1 224 ? 9.859 -15.094 -27.234 1 83.75 224 ASP A N 1
ATOM 1716 C CA . ASP A 1 224 ? 9.625 -14.367 -25.984 1 83.75 224 ASP A CA 1
ATOM 1717 C C . ASP A 1 224 ? 10.352 -15.023 -24.812 1 83.75 224 ASP A C 1
ATOM 1719 O O . ASP A 1 224 ? 10.711 -16.203 -24.891 1 83.75 224 ASP A O 1
ATOM 1723 N N . TRP A 1 225 ? 10.766 -14.242 -23.812 1 83 225 TRP A N 1
ATOM 1724 C CA . TRP A 1 225 ? 11.43 -14.781 -22.625 1 83 225 TRP A CA 1
ATOM 1725 C C . TRP A 1 225 ? 10.477 -14.844 -21.438 1 83 225 TRP A C 1
ATOM 1727 O O . TRP A 1 225 ? 10.812 -15.398 -20.391 1 83 225 TRP A O 1
ATOM 1737 N N . ARG A 1 226 ? 9.281 -14.312 -21.641 1 80.75 226 ARG A N 1
ATOM 1738 C CA . ARG A 1 226 ? 8.242 -14.359 -20.609 1 80.75 226 ARG A CA 1
ATOM 1739 C C . ARG A 1 226 ? 7.383 -15.617 -20.766 1 80.75 226 ARG A C 1
ATOM 1741 O O . ARG A 1 226 ? 6.91 -15.922 -21.859 1 80.75 226 ARG A O 1
ATOM 1748 N N . SER A 1 227 ? 7.086 -16.203 -19.609 1 80.69 227 SER A N 1
ATOM 1749 C CA . SER A 1 227 ? 6.477 -17.531 -19.656 1 80.69 227 SER A CA 1
ATOM 1750 C C . SER A 1 227 ? 5 -17.469 -19.281 1 80.69 227 SER A C 1
ATOM 1752 O O . SER A 1 227 ? 4.316 -18.5 -19.266 1 80.69 227 SER A O 1
ATOM 1754 N N . ASN A 1 228 ? 4.516 -16.328 -19.047 1 78.62 228 ASN A N 1
ATOM 1755 C CA . ASN A 1 228 ? 3.133 -16.203 -18.609 1 78.62 228 ASN A CA 1
ATOM 1756 C C . ASN A 1 228 ? 2.156 -16.766 -19.625 1 78.62 228 ASN A C 1
ATOM 1758 O O . ASN A 1 228 ? 2.279 -16.5 -20.828 1 78.62 228 ASN A O 1
ATOM 1762 N N . VAL A 1 229 ? 1.196 -17.5 -19.078 1 77.31 229 VAL A N 1
ATOM 1763 C CA . VAL A 1 229 ? 0.195 -18.125 -19.938 1 77.31 229 VAL A CA 1
ATOM 1764 C C . VAL A 1 229 ? -0.584 -17.047 -20.688 1 77.31 229 VAL A C 1
ATOM 1766 O O . VAL A 1 229 ? -0.91 -17.203 -21.859 1 77.31 229 VAL A O 1
ATOM 1769 N N . ALA A 1 230 ? -0.814 -15.961 -20.047 1 73.12 230 ALA A N 1
ATOM 1770 C CA . ALA A 1 230 ? -1.533 -14.844 -20.641 1 73.12 230 ALA A CA 1
ATOM 1771 C C . ALA A 1 230 ? -0.803 -14.32 -21.875 1 73.12 230 ALA A C 1
ATOM 1773 O O . ALA A 1 230 ? -1.413 -13.695 -22.75 1 73.12 230 ALA A O 1
ATOM 1774 N N . ARG A 1 231 ? 0.461 -14.68 -21.984 1 77.06 231 ARG A N 1
ATOM 1775 C CA . ARG A 1 231 ? 1.273 -14.203 -23.109 1 77.06 231 ARG A CA 1
ATOM 1776 C C . ARG A 1 231 ? 1.567 -15.336 -24.094 1 77.06 231 ARG A C 1
ATOM 1778 O O . ARG A 1 231 ? 2.459 -15.219 -24.938 1 77.06 231 ARG A O 1
ATOM 1785 N N . GLY A 1 232 ? 0.92 -16.422 -23.875 1 76.88 232 GLY A N 1
ATOM 1786 C CA . GLY A 1 232 ? 1.072 -17.531 -24.812 1 76.88 232 GLY A CA 1
ATOM 1787 C C . GLY A 1 232 ? 2.016 -18.609 -24.312 1 76.88 232 GLY A C 1
ATOM 1788 O O . GLY A 1 232 ? 2.369 -19.531 -25.047 1 76.88 232 GLY A O 1
ATOM 1789 N N . GLY A 1 233 ? 2.406 -18.5 -23.109 1 84.19 233 GLY A N 1
ATOM 1790 C CA . GLY A 1 233 ? 3.236 -19.547 -22.547 1 84.19 233 GLY A CA 1
ATOM 1791 C C . GLY A 1 233 ? 2.531 -20.891 -22.484 1 84.19 233 GLY A C 1
ATOM 1792 O O . GLY A 1 233 ? 1.306 -20.953 -22.359 1 84.19 233 GLY A O 1
ATOM 1793 N N . LYS A 1 234 ? 3.352 -21.922 -22.594 1 87.94 234 LYS A N 1
ATOM 1794 C CA . LYS A 1 234 ? 2.805 -23.281 -22.547 1 87.94 234 LYS A CA 1
ATOM 1795 C C . LYS A 1 234 ? 2.883 -23.844 -21.125 1 87.94 234 LYS A C 1
ATOM 1797 O O . LYS A 1 234 ? 3.961 -23.891 -20.531 1 87.94 234 LYS A O 1
ATOM 1802 N N . ALA A 1 235 ? 1.752 -24.219 -20.688 1 91.25 235 ALA A N 1
ATOM 1803 C CA . ALA A 1 235 ? 1.658 -24.75 -19.328 1 91.25 235 ALA A CA 1
ATOM 1804 C C . ALA A 1 235 ? 1.611 -26.281 -19.344 1 91.25 235 ALA A C 1
ATOM 1806 O O . ALA A 1 235 ? 0.919 -26.875 -20.172 1 91.25 235 ALA A O 1
ATOM 1807 N N . GLU A 1 236 ? 2.428 -26.906 -18.469 1 95.19 236 GLU A N 1
ATOM 1808 C CA . GLU A 1 236 ? 2.439 -28.359 -18.297 1 95.19 236 GLU A CA 1
ATOM 1809 C C . GLU A 1 236 ? 2.408 -28.734 -16.812 1 95.19 236 GLU A C 1
ATOM 1811 O O . GLU A 1 236 ? 3.055 -28.094 -15.992 1 95.19 236 GLU A O 1
ATOM 1816 N N . ALA A 1 237 ? 1.707 -29.766 -16.562 1 96.19 237 ALA A N 1
ATOM 1817 C CA . ALA A 1 237 ? 1.637 -30.25 -15.195 1 96.19 237 ALA A CA 1
ATOM 1818 C C . ALA A 1 237 ? 3.004 -30.719 -14.703 1 96.19 237 ALA A C 1
ATOM 1820 O O . ALA A 1 237 ? 3.764 -31.328 -15.461 1 96.19 237 ALA A O 1
ATOM 1821 N N . VAL A 1 238 ? 3.242 -30.375 -13.477 1 95.56 238 VAL A N 1
ATOM 1822 C CA . VAL A 1 238 ? 4.453 -30.906 -12.852 1 95.56 238 VAL A CA 1
ATOM 1823 C C . VAL A 1 238 ? 4.117 -31.484 -11.484 1 95.56 238 VAL A C 1
ATOM 1825 O O . VAL A 1 238 ? 3.195 -31.016 -10.812 1 95.56 238 VAL A O 1
ATOM 1828 N N . ARG A 1 239 ? 4.859 -32.5 -11.172 1 93.56 239 ARG A N 1
ATOM 1829 C CA . ARG A 1 239 ? 4.801 -32.969 -9.789 1 93.56 239 ARG A CA 1
ATOM 1830 C C . ARG A 1 239 ? 5.562 -32.062 -8.852 1 93.56 239 ARG A C 1
ATOM 1832 O O . ARG A 1 239 ? 6.75 -31.781 -9.062 1 93.56 239 ARG A O 1
ATOM 1839 N N . VAL A 1 240 ? 4.863 -31.578 -7.895 1 95.19 240 VAL A N 1
ATOM 1840 C CA . VAL A 1 240 ? 5.488 -30.719 -6.898 1 95.19 240 VAL A CA 1
ATOM 1841 C C . VAL A 1 240 ? 6.281 -31.562 -5.902 1 95.19 240 VAL A C 1
ATOM 1843 O O . VAL A 1 240 ? 5.699 -32.312 -5.113 1 95.19 240 VAL A O 1
ATOM 1846 N N . ASP A 1 241 ? 7.582 -31.438 -5.957 1 94.81 241 ASP A N 1
ATOM 1847 C CA . ASP A 1 241 ? 8.367 -32.219 -5.004 1 94.81 241 ASP A CA 1
ATOM 1848 C C . ASP A 1 241 ? 8.32 -31.594 -3.609 1 94.81 241 ASP A C 1
ATOM 1850 O O . ASP A 1 241 ? 7.68 -30.562 -3.412 1 94.81 241 ASP A O 1
ATOM 1854 N N . ARG A 1 242 ? 8.906 -32.312 -2.695 1 96.5 242 ARG A N 1
ATOM 1855 C CA . ARG A 1 242 ? 8.805 -31.938 -1.29 1 96.5 242 ARG A CA 1
ATOM 1856 C C . ARG A 1 242 ? 9.406 -30.562 -1.049 1 96.5 242 ARG A C 1
ATOM 1858 O O . ARG A 1 242 ? 8.805 -29.719 -0.374 1 96.5 242 ARG A O 1
ATOM 1865 N N . ASP A 1 243 ? 10.562 -30.281 -1.597 1 97 243 ASP A N 1
ATOM 1866 C CA . ASP A 1 243 ? 11.258 -29.016 -1.366 1 97 243 ASP A CA 1
ATOM 1867 C C . ASP A 1 243 ? 10.461 -27.844 -1.908 1 97 243 ASP A C 1
ATOM 1869 O O . ASP A 1 243 ? 10.266 -26.844 -1.211 1 97 243 ASP A O 1
ATOM 1873 N N . MET A 1 244 ? 9.984 -28.016 -3.066 1 97.69 244 MET A N 1
ATOM 1874 C CA . MET A 1 244 ? 9.203 -26.953 -3.701 1 97.69 244 MET A CA 1
ATOM 1875 C C . MET A 1 244 ? 7.883 -26.75 -2.969 1 97.69 244 MET A C 1
ATOM 1877 O O . MET A 1 244 ? 7.477 -25.609 -2.73 1 97.69 244 MET A O 1
ATOM 1881 N N . GLY A 1 245 ? 7.25 -27.828 -2.627 1 98.56 245 GLY A N 1
ATOM 1882 C CA . GLY A 1 245 ? 6 -27.75 -1.895 1 98.56 245 GLY A CA 1
ATOM 1883 C C . GLY A 1 245 ? 6.145 -27.094 -0.537 1 98.56 245 GLY A C 1
ATOM 1884 O O . GLY A 1 245 ? 5.34 -26.234 -0.167 1 98.56 245 GLY A O 1
ATOM 1885 N N . GLU A 1 246 ? 7.141 -27.453 0.178 1 98.5 246 GLU A N 1
ATOM 1886 C CA . GLU A 1 246 ? 7.387 -26.891 1.501 1 98.5 246 GLU A CA 1
ATOM 1887 C C . GLU A 1 246 ? 7.75 -25.406 1.408 1 98.5 246 GLU A C 1
ATOM 1889 O O . GLU A 1 246 ? 7.301 -24.609 2.227 1 98.5 246 GLU A O 1
ATOM 1894 N N . ALA A 1 247 ? 8.555 -25.078 0.446 1 98.69 247 ALA A N 1
ATOM 1895 C CA . ALA A 1 247 ? 8.93 -23.672 0.247 1 98.69 247 ALA A CA 1
ATOM 1896 C C . ALA A 1 247 ? 7.707 -22.828 -0.09 1 98.69 247 ALA A C 1
ATOM 1898 O O . ALA A 1 247 ? 7.555 -21.719 0.423 1 98.69 247 ALA A O 1
ATOM 1899 N N . ALA A 1 248 ? 6.859 -23.391 -0.947 1 98.88 248 ALA A N 1
ATOM 1900 C CA . ALA A 1 248 ? 5.645 -22.672 -1.33 1 98.88 248 ALA A CA 1
ATOM 1901 C C . ALA A 1 248 ? 4.727 -22.469 -0.128 1 98.88 248 ALA A C 1
ATOM 1903 O O . ALA A 1 248 ? 4.215 -21.359 0.088 1 98.88 248 ALA A O 1
ATOM 1904 N N . ALA A 1 249 ? 4.57 -23.5 0.628 1 98.88 249 ALA A N 1
ATOM 1905 C CA . ALA A 1 249 ? 3.725 -23.438 1.817 1 98.88 249 ALA A CA 1
ATOM 1906 C C . ALA A 1 249 ? 4.277 -22.438 2.826 1 98.88 249 ALA A C 1
ATOM 1908 O O . ALA A 1 24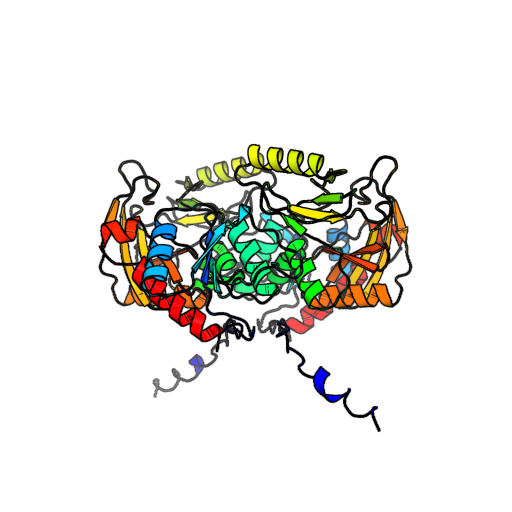9 ? 3.527 -21.625 3.383 1 98.88 249 ALA A O 1
ATOM 1909 N N . ARG A 1 250 ? 5.547 -22.469 3.021 1 98.81 250 ARG A N 1
ATOM 1910 C CA . ARG A 1 250 ? 6.184 -21.562 3.967 1 98.81 250 ARG A CA 1
ATOM 1911 C C . ARG A 1 250 ? 6.094 -20.109 3.486 1 98.81 250 ARG A C 1
ATOM 1913 O O . ARG A 1 250 ? 5.895 -19.203 4.289 1 98.81 250 ARG A O 1
ATOM 1920 N N . ALA A 1 251 ? 6.266 -19.906 2.221 1 98.88 251 ALA A N 1
ATOM 1921 C CA . ALA A 1 251 ? 6.133 -18.562 1.663 1 98.88 251 ALA A CA 1
ATOM 1922 C C . ALA A 1 251 ? 4.742 -18 1.932 1 98.88 251 ALA A C 1
ATOM 1924 O O . ALA A 1 251 ? 4.605 -16.844 2.369 1 98.88 251 ALA A O 1
ATOM 1925 N N . ALA A 1 252 ? 3.723 -18.828 1.692 1 98.81 252 ALA A N 1
ATOM 1926 C CA . ALA A 1 252 ? 2.352 -18.406 1.958 1 98.81 252 ALA A CA 1
ATOM 1927 C C . ALA A 1 252 ? 2.154 -18.078 3.436 1 98.81 252 ALA A C 1
ATOM 1929 O O . ALA A 1 252 ? 1.56 -17.047 3.775 1 98.81 252 ALA A O 1
ATOM 1930 N N . GLU A 1 253 ? 2.693 -18.891 4.227 1 98.69 253 GLU A N 1
ATOM 1931 C CA . GLU A 1 253 ? 2.58 -18.703 5.668 1 98.69 253 GLU A CA 1
ATOM 1932 C C . GLU A 1 253 ? 3.242 -17.406 6.113 1 98.69 253 GLU A C 1
ATOM 1934 O O . GLU A 1 253 ? 2.639 -16.609 6.836 1 98.69 253 GLU A O 1
ATOM 1939 N N . VAL A 1 254 ? 4.422 -17.188 5.648 1 98.5 254 VAL A N 1
ATOM 1940 C CA . VAL A 1 254 ? 5.219 -16.031 6.047 1 98.5 254 VAL A CA 1
ATOM 1941 C C . VAL A 1 254 ? 4.52 -14.75 5.613 1 98.5 254 VAL A C 1
ATOM 1943 O O . VAL A 1 254 ? 4.562 -13.742 6.324 1 98.5 254 VAL A O 1
ATOM 1946 N N . LEU A 1 255 ? 3.854 -14.797 4.539 1 98.62 255 LEU A N 1
ATOM 1947 C CA . LEU A 1 255 ? 3.197 -13.602 4.008 1 98.62 255 LEU A CA 1
ATOM 1948 C C . LEU A 1 255 ? 1.763 -13.5 4.512 1 98.62 255 LEU A C 1
ATOM 1950 O O . LEU A 1 255 ? 1.059 -12.539 4.203 1 98.62 255 LEU A O 1
ATOM 1954 N N . GLY A 1 256 ? 1.285 -14.445 5.23 1 98.25 256 GLY A N 1
ATOM 1955 C CA . GLY A 1 256 ? -0.049 -14.422 5.809 1 98.25 256 GLY A CA 1
ATOM 1956 C C . GLY A 1 256 ? -1.138 -14.781 4.812 1 98.25 256 GLY A C 1
ATOM 1957 O O . GLY A 1 256 ? -2.254 -14.266 4.898 1 98.25 256 GLY A O 1
ATOM 1958 N N . LEU A 1 257 ? -0.853 -15.656 3.877 1 98.69 257 LEU A N 1
ATOM 1959 C CA . LEU A 1 257 ? -1.805 -15.984 2.822 1 98.69 257 LEU A CA 1
ATOM 1960 C C . LEU A 1 257 ? -2.449 -17.344 3.084 1 98.69 257 LEU A C 1
ATOM 1962 O O . LEU A 1 257 ? -1.754 -18.328 3.344 1 98.69 257 LEU A O 1
ATOM 1966 N N . GLU A 1 258 ? -3.764 -17.344 2.953 1 98.44 258 GLU A N 1
ATOM 1967 C CA . GLU A 1 258 ? -4.504 -18.594 3.148 1 98.44 258 GLU A CA 1
ATOM 1968 C C . GLU A 1 258 ? -4.484 -19.453 1.886 1 98.44 258 GLU A C 1
ATOM 1970 O O . GLU A 1 258 ? -4.625 -20.672 1.956 1 98.44 258 GLU A O 1
ATOM 1975 N N . TYR A 1 259 ? -4.426 -18.859 0.843 1 98.62 259 TYR A N 1
ATOM 1976 C CA . TYR A 1 259 ? -4.109 -19.5 -0.431 1 98.62 259 TYR A CA 1
ATOM 1977 C C . TYR A 1 259 ? -3.262 -18.578 -1.304 1 98.62 259 TYR A C 1
ATOM 1979 O O . TYR A 1 259 ? -3.305 -17.344 -1.151 1 98.62 259 TYR A O 1
ATOM 1987 N N . ALA A 1 260 ? -2.51 -19.156 -2.207 1 98.75 260 ALA A N 1
ATOM 1988 C CA . ALA A 1 260 ? -1.552 -18.344 -2.959 1 98.75 260 ALA A CA 1
ATOM 1989 C C . ALA A 1 260 ? -1.025 -19.109 -4.172 1 98.75 260 ALA A C 1
ATOM 1991 O O . ALA A 1 260 ? -1.094 -20.344 -4.219 1 98.75 260 ALA A O 1
ATOM 1992 N N . GLY A 1 261 ? -0.635 -18.391 -5.16 1 98.44 261 GLY A N 1
ATOM 1993 C CA . GLY A 1 261 ? 0.245 -18.875 -6.207 1 98.44 261 GLY A CA 1
ATOM 1994 C C . GLY A 1 261 ? 1.692 -18.469 -6.012 1 98.44 261 GLY A C 1
ATOM 1995 O O . GLY A 1 261 ? 2.002 -17.281 -5.941 1 98.44 261 GLY A O 1
ATOM 1996 N N . VAL A 1 262 ? 2.555 -19.438 -5.934 1 98.69 262 VAL A N 1
ATOM 1997 C CA . VAL A 1 262 ? 3.975 -19.156 -5.742 1 98.69 262 VAL A CA 1
ATOM 1998 C C . VAL A 1 262 ? 4.746 -19.547 -7.004 1 98.69 262 VAL A C 1
ATOM 2000 O O . VAL A 1 262 ? 4.699 -20.688 -7.449 1 98.69 262 VAL A O 1
ATOM 2003 N N . ASP A 1 263 ? 5.434 -18.578 -7.566 1 97.81 263 ASP A N 1
ATOM 2004 C CA . ASP A 1 263 ? 6.203 -18.781 -8.789 1 97.81 263 ASP A CA 1
ATOM 2005 C C . ASP A 1 263 ? 7.684 -18.984 -8.484 1 97.81 263 ASP A C 1
ATOM 2007 O O . ASP A 1 263 ? 8.281 -18.188 -7.758 1 97.81 263 ASP A O 1
ATOM 2011 N N . PHE A 1 264 ? 8.219 -20 -9.07 1 97.94 264 PHE A N 1
ATOM 2012 C CA . PHE A 1 264 ? 9.617 -20.359 -8.852 1 97.94 264 PHE A CA 1
ATOM 2013 C C . PHE A 1 264 ? 10.406 -20.281 -10.156 1 97.94 264 PHE A C 1
ATOM 2015 O O . PHE A 1 264 ? 9.859 -20.516 -11.234 1 97.94 264 PHE A O 1
ATOM 2022 N N . LEU A 1 265 ? 11.633 -19.969 -9.969 1 96.56 265 LEU A N 1
ATOM 2023 C CA . LEU A 1 265 ? 12.664 -20.156 -10.984 1 96.56 265 LEU A CA 1
ATOM 2024 C C . LEU A 1 265 ? 13.703 -21.172 -10.523 1 96.56 265 LEU A C 1
ATOM 2026 O O . LEU A 1 265 ? 13.945 -21.312 -9.32 1 96.56 265 LEU A O 1
ATOM 2030 N N . ILE A 1 266 ? 14.227 -21.844 -11.523 1 94.56 266 ILE A N 1
ATOM 2031 C CA . ILE A 1 266 ? 15.297 -22.781 -11.203 1 94.56 266 ILE A CA 1
ATOM 2032 C C . ILE A 1 266 ? 16.562 -22.391 -11.953 1 94.56 266 ILE A C 1
ATOM 2034 O O . ILE A 1 266 ? 16.609 -22.422 -13.188 1 94.56 266 ILE A O 1
ATOM 2038 N N . GLY A 1 267 ? 17.516 -21.969 -11.234 1 92.12 267 GLY A N 1
ATOM 2039 C CA . GLY A 1 267 ? 18.875 -21.781 -11.711 1 92.12 267 GLY A CA 1
ATOM 2040 C C . GLY A 1 267 ? 19.875 -22.734 -11.086 1 92.12 267 GLY A C 1
ATOM 2041 O O . GLY A 1 267 ? 19.781 -23.953 -11.273 1 92.12 267 GLY A O 1
ATOM 2042 N N . ASP A 1 268 ? 20.75 -22.188 -10.227 1 89.62 268 ASP A N 1
ATOM 2043 C CA . ASP A 1 268 ? 21.625 -23.062 -9.438 1 89.62 268 ASP A CA 1
ATOM 2044 C C . ASP A 1 268 ? 20.844 -23.75 -8.328 1 89.62 268 ASP A C 1
ATOM 2046 O O . ASP A 1 268 ? 21.297 -24.75 -7.762 1 89.62 268 ASP A O 1
ATOM 2050 N N . GLY A 1 269 ? 19.703 -23.297 -8.086 1 94.19 269 GLY A N 1
ATOM 2051 C CA . GLY A 1 269 ? 18.781 -23.828 -7.09 1 94.19 269 GLY A CA 1
ATOM 2052 C C . GLY A 1 269 ? 17.375 -23.281 -7.234 1 94.19 269 GLY A C 1
ATOM 2053 O O . GLY A 1 269 ? 17.094 -22.516 -8.164 1 94.19 269 GLY A O 1
ATOM 2054 N N . LEU A 1 270 ? 16.578 -23.797 -6.379 1 96.06 270 LEU A N 1
ATOM 2055 C CA . LEU A 1 270 ? 15.195 -23.344 -6.32 1 96.06 270 LEU A CA 1
ATOM 2056 C C . LEU A 1 270 ? 15.094 -21.938 -5.734 1 96.06 270 LEU A C 1
ATOM 2058 O O . LEU A 1 270 ? 15.695 -21.656 -4.695 1 96.06 270 LEU A O 1
ATOM 2062 N N . MET A 1 271 ? 14.344 -21.031 -6.465 1 97.62 271 MET A N 1
ATOM 2063 C CA . MET A 1 271 ? 14.18 -19.672 -5.973 1 97.62 271 MET A CA 1
ATOM 2064 C C . MET A 1 271 ? 12.734 -19.203 -6.129 1 97.62 271 MET A C 1
ATOM 2066 O O . MET A 1 271 ? 12.125 -19.406 -7.176 1 97.62 271 MET A O 1
ATOM 2070 N N . ILE A 1 272 ? 12.227 -18.641 -5.09 1 98.5 272 ILE A N 1
ATOM 2071 C CA . ILE A 1 272 ? 10.93 -17.984 -5.195 1 98.5 272 ILE A CA 1
ATOM 2072 C C . ILE A 1 272 ? 11.07 -16.656 -5.922 1 98.5 272 ILE A C 1
ATOM 2074 O O . ILE A 1 272 ? 11.922 -15.836 -5.566 1 98.5 272 ILE A O 1
ATOM 2078 N N . ASN A 1 273 ? 10.25 -16.453 -6.91 1 97.12 273 ASN A N 1
ATOM 2079 C CA . ASN A 1 273 ? 10.336 -15.258 -7.746 1 97.12 273 ASN A CA 1
ATOM 2080 C C . ASN A 1 273 ? 9.172 -14.312 -7.496 1 97.12 273 ASN A C 1
ATOM 2082 O O . ASN A 1 273 ? 9.312 -13.094 -7.621 1 97.12 273 ASN A O 1
ATOM 2086 N N . GLU A 1 274 ? 8.008 -14.812 -7.234 1 97.56 274 GLU A N 1
ATOM 2087 C CA . GLU A 1 274 ? 6.797 -14.031 -7.004 1 97.56 274 GLU A CA 1
ATOM 2088 C C . GLU A 1 274 ? 5.758 -14.836 -6.227 1 97.56 274 GLU A C 1
ATOM 2090 O O . GLU A 1 274 ? 5.656 -16.047 -6.395 1 97.56 274 GLU A O 1
ATOM 2095 N N . VAL A 1 275 ? 5.078 -14.18 -5.375 1 98.44 275 VAL A N 1
ATOM 2096 C CA . VAL A 1 275 ? 3.939 -14.773 -4.68 1 98.44 275 VAL A CA 1
ATOM 2097 C C . VAL A 1 275 ? 2.676 -13.969 -4.98 1 98.44 275 VAL A C 1
ATOM 2099 O O . VAL A 1 275 ? 2.645 -12.758 -4.781 1 98.44 275 VAL A O 1
ATOM 2102 N N . ASN A 1 276 ? 1.677 -14.656 -5.414 1 97.38 276 ASN A N 1
ATOM 2103 C CA . ASN A 1 276 ? 0.423 -14.008 -5.781 1 97.38 276 ASN A CA 1
ATOM 2104 C C . ASN A 1 276 ? -0.693 -14.344 -4.797 1 97.38 276 ASN A C 1
ATOM 2106 O O . ASN A 1 276 ? -1.012 -15.523 -4.59 1 97.38 276 ASN A O 1
ATOM 2110 N N . ALA A 1 277 ? -1.32 -13.297 -4.305 1 98.06 277 ALA A N 1
ATOM 2111 C CA . ALA A 1 277 ? -2.355 -13.445 -3.285 1 98.06 277 ALA A CA 1
ATOM 2112 C C . ALA A 1 277 ? -3.684 -13.867 -3.908 1 98.06 277 ALA A C 1
ATOM 2114 O O . ALA A 1 277 ? -4.531 -14.453 -3.236 1 98.06 277 ALA A O 1
ATOM 2115 N N . VAL A 1 278 ? -3.943 -13.547 -5.117 1 97 278 VAL A N 1
ATOM 2116 C CA . VAL A 1 278 ? -5.145 -13.906 -5.863 1 97 278 VAL A CA 1
ATOM 2117 C C . VAL A 1 278 ? -4.754 -14.562 -7.184 1 97 278 VAL A C 1
ATOM 2119 O O . VAL A 1 278 ? -4.984 -14 -8.258 1 97 278 VAL A O 1
ATOM 2122 N N . PRO A 1 279 ? -4.289 -15.727 -7.07 1 96.25 279 PRO A N 1
ATOM 2123 C CA . PRO A 1 279 ? -3.789 -16.391 -8.273 1 96.25 279 PRO A CA 1
ATOM 2124 C C . PRO A 1 279 ? -4.91 -16.875 -9.195 1 96.25 279 PRO A C 1
ATOM 2126 O O . PRO A 1 279 ? -5.957 -17.312 -8.719 1 96.25 279 PRO A O 1
ATOM 2129 N N . GLU A 1 280 ? -4.648 -16.703 -10.453 1 93.62 280 GLU A N 1
ATOM 2130 C CA . GLU A 1 280 ? -5.484 -17.406 -11.422 1 93.62 280 GLU A CA 1
ATOM 2131 C C . GLU A 1 280 ? -5.191 -18.906 -11.43 1 93.62 280 GLU A C 1
ATOM 2133 O O . GLU A 1 280 ? -4.059 -19.312 -11.18 1 93.62 280 GLU A O 1
ATOM 2138 N N . PHE A 1 281 ? -6.281 -19.672 -11.719 1 95.12 281 PHE A N 1
ATOM 2139 C CA . PHE A 1 281 ? -6 -21.109 -11.672 1 95.12 281 PHE A CA 1
ATOM 2140 C C . PHE A 1 281 ? -6.609 -21.812 -12.875 1 95.12 281 PHE A C 1
ATOM 2142 O O . PHE A 1 281 ? -6.633 -23.047 -12.938 1 95.12 281 PHE A O 1
ATOM 2149 N N . LYS A 1 282 ? -7.07 -21.047 -13.852 1 93.56 282 LYS A N 1
ATOM 2150 C CA . LYS A 1 282 ? -7.605 -21.672 -15.062 1 93.56 282 LYS A CA 1
ATOM 2151 C C . LYS A 1 282 ? -6.555 -22.531 -15.75 1 93.56 282 LYS A C 1
ATOM 2153 O O . LYS A 1 282 ? -6.797 -23.719 -16.031 1 93.56 282 LYS A O 1
ATOM 2158 N N . GLY A 1 283 ? -5.406 -21.922 -16.031 1 91.81 283 GLY A N 1
ATOM 2159 C CA . GLY A 1 283 ? -4.328 -22.672 -16.672 1 91.81 283 GLY A CA 1
ATOM 2160 C C . GLY A 1 283 ? -3.871 -23.859 -15.867 1 91.81 283 GLY A C 1
ATOM 2161 O O . GLY A 1 283 ? -3.559 -24.922 -16.422 1 91.81 283 GLY A O 1
ATOM 2162 N N . LEU A 1 284 ? -3.887 -23.719 -14.609 1 95.06 284 LEU A N 1
ATOM 2163 C CA . LEU A 1 284 ? -3.484 -24.797 -13.703 1 95.06 284 LEU A CA 1
ATOM 2164 C C . LEU A 1 284 ? -4.453 -25.969 -13.797 1 95.06 284 LEU A C 1
ATOM 2166 O O . LEU A 1 284 ? -4.027 -27.125 -13.891 1 95.06 284 LEU A O 1
ATOM 2170 N N . MET A 1 285 ? -5.684 -25.688 -13.781 1 95.62 285 MET A N 1
ATOM 2171 C CA . MET A 1 285 ? -6.703 -26.719 -13.891 1 95.62 285 MET A CA 1
ATOM 2172 C C . MET A 1 285 ? -6.605 -27.453 -15.227 1 95.62 285 MET A C 1
ATOM 2174 O O . MET A 1 285 ? -6.691 -28.672 -15.273 1 95.62 285 MET A O 1
ATOM 2178 N N . GLN A 1 286 ? -6.379 -26.719 -16.219 1 94.12 286 GLN A N 1
ATOM 2179 C CA . GLN A 1 286 ? -6.312 -27.281 -17.547 1 94.12 286 GLN A CA 1
ATOM 2180 C C . GLN A 1 286 ? -5.098 -28.188 -17.703 1 94.12 286 GLN A C 1
ATOM 2182 O O . GLN A 1 286 ? -5.168 -29.219 -18.391 1 94.12 286 GLN A O 1
ATOM 2187 N N . SER A 1 287 ? -4.066 -27.844 -17.109 1 94.69 287 SER A N 1
ATOM 2188 C CA . SER A 1 287 ? -2.816 -28.578 -17.266 1 94.69 287 SER A CA 1
ATOM 2189 C C . SER A 1 287 ? -2.76 -29.781 -16.328 1 94.69 287 SER A C 1
ATOM 2191 O O . SER A 1 287 ? -2.191 -30.812 -16.656 1 94.69 287 SER A O 1
ATOM 2193 N N . THR A 1 288 ? -3.369 -29.672 -15.141 1 96.62 288 THR A N 1
ATOM 2194 C CA . THR A 1 288 ? -3.141 -30.672 -14.094 1 96.62 288 THR A CA 1
ATOM 2195 C C . THR A 1 288 ? -4.379 -31.531 -13.898 1 96.62 288 THR A C 1
ATOM 2197 O O . THR A 1 288 ? -4.289 -32.625 -13.344 1 96.62 288 THR A O 1
ATOM 2200 N N . GLY A 1 289 ? -5.527 -31.031 -14.234 1 96.69 289 GLY A N 1
ATOM 2201 C CA . GLY A 1 289 ? -6.777 -31.719 -13.961 1 96.69 289 GLY A CA 1
ATOM 2202 C C . GLY A 1 289 ? -7.215 -31.625 -12.516 1 96.69 289 GLY A C 1
ATOM 2203 O O . GLY A 1 289 ? -8.242 -32.188 -12.125 1 96.69 289 GLY A O 1
ATOM 2204 N N . VAL A 1 290 ? -6.477 -30.938 -11.734 1 97.56 290 VAL A N 1
ATOM 2205 C CA . VAL A 1 290 ? -6.793 -30.797 -10.32 1 97.56 290 VAL A CA 1
ATOM 2206 C C . VAL A 1 290 ? -8.008 -29.891 -10.148 1 97.56 290 VAL A C 1
ATOM 2208 O O . VAL A 1 290 ? -8.133 -28.875 -10.82 1 97.56 290 VAL A O 1
ATOM 2211 N N . ASP A 1 291 ? -8.93 -30.25 -9.242 1 98.06 291 ASP A N 1
ATOM 2212 C CA . ASP A 1 291 ? -10.133 -29.5 -8.938 1 98.06 291 ASP A CA 1
ATOM 2213 C C . ASP A 1 291 ? -9.836 -28.359 -7.953 1 98.06 291 ASP A C 1
ATOM 2215 O O . ASP A 1 291 ? -10.305 -28.375 -6.812 1 98.06 291 ASP A O 1
ATOM 2219 N N . VAL A 1 292 ? -9.227 -27.312 -8.445 1 98.19 292 VAL A N 1
ATOM 2220 C CA . VAL A 1 292 ? -8.781 -26.203 -7.605 1 98.19 292 VAL A CA 1
ATOM 2221 C C . VAL A 1 292 ? -9.992 -25.516 -6.988 1 98.19 292 VAL A C 1
ATOM 2223 O O . VAL A 1 292 ? -10.031 -25.281 -5.777 1 98.19 292 VAL A O 1
ATOM 2226 N N . PRO A 1 293 ? -11.055 -25.234 -7.707 1 98.19 293 PRO A N 1
ATOM 2227 C CA . PRO A 1 293 ? -12.203 -24.578 -7.086 1 98.19 293 PRO A CA 1
ATOM 2228 C C . PRO A 1 293 ? -12.844 -25.438 -5.988 1 98.19 293 PRO A C 1
ATOM 2230 O O . PRO A 1 293 ? -13.312 -24.891 -4.98 1 98.19 293 PRO A O 1
ATOM 2233 N N . GLY A 1 294 ? -12.891 -26.703 -6.227 1 98.56 294 GLY A N 1
ATOM 2234 C CA . GLY A 1 294 ? -13.43 -27.562 -5.199 1 98.56 294 GLY A CA 1
ATOM 2235 C C . GLY A 1 294 ? -12.609 -27.562 -3.922 1 98.56 294 GLY A C 1
ATOM 2236 O O . GLY A 1 294 ? -13.156 -27.438 -2.826 1 98.56 294 GLY A O 1
ATOM 2237 N N . LEU A 1 295 ? -11.32 -27.672 -4.098 1 98.69 295 LEU A N 1
ATOM 2238 C CA . LEU A 1 295 ? -10.422 -27.656 -2.945 1 98.69 295 LEU A CA 1
ATOM 2239 C C . LEU A 1 295 ? -10.516 -26.312 -2.207 1 98.69 295 LEU A C 1
ATOM 2241 O O . LEU A 1 295 ? -10.547 -26.297 -0.974 1 98.69 295 LEU A O 1
ATOM 2245 N N . LEU A 1 296 ? -10.547 -25.266 -2.922 1 98.56 296 LEU A N 1
ATOM 2246 C CA . LEU A 1 296 ? -10.641 -23.938 -2.314 1 98.56 296 LEU A CA 1
ATOM 2247 C C . LEU A 1 296 ? -11.984 -23.75 -1.624 1 98.56 296 LEU A C 1
ATOM 2249 O O . LEU A 1 296 ? -12.055 -23.203 -0.526 1 98.56 296 LEU A O 1
ATOM 2253 N N . ALA A 1 297 ? -13.031 -24.266 -2.227 1 98.56 297 ALA A N 1
ATOM 2254 C CA . ALA A 1 297 ? -14.359 -24.188 -1.62 1 98.56 297 ALA A CA 1
ATOM 2255 C C . ALA A 1 297 ? -14.391 -24.922 -0.275 1 98.56 297 ALA A C 1
ATOM 2257 O O . ALA A 1 297 ? -14.914 -24.391 0.708 1 98.56 297 ALA A O 1
ATOM 2258 N N . ASP A 1 298 ? -13.828 -26.062 -0.289 1 98.31 298 ASP A N 1
ATOM 2259 C CA . ASP A 1 298 ? -13.773 -26.828 0.959 1 98.31 298 ASP A CA 1
ATOM 2260 C C . ASP A 1 298 ? -13.062 -26.031 2.051 1 98.31 298 ASP A C 1
ATOM 2262 O O . ASP A 1 298 ? -13.539 -25.953 3.184 1 98.31 298 ASP A O 1
ATOM 2266 N N . TYR A 1 299 ? -12.016 -25.469 1.713 1 98.25 299 TYR A N 1
ATOM 2267 C CA . TYR A 1 299 ? -11.234 -24.688 2.674 1 98.25 299 TYR A CA 1
ATOM 2268 C C . TYR A 1 299 ? -12.016 -23.484 3.166 1 98.25 299 TYR A C 1
ATOM 2270 O O . TYR A 1 299 ? -12.039 -23.203 4.363 1 98.25 299 TYR A O 1
ATOM 2278 N N . LEU A 1 300 ? -12.617 -22.766 2.271 1 97.81 300 LEU A N 1
ATOM 2279 C CA . LEU A 1 300 ? -13.344 -21.547 2.592 1 97.81 300 LEU A CA 1
ATOM 2280 C C . LEU A 1 300 ? -14.531 -21.844 3.502 1 97.81 300 LEU A C 1
ATOM 2282 O O . LEU A 1 300 ? -14.836 -21.062 4.402 1 97.81 300 LEU A O 1
ATOM 2286 N N . ILE A 1 301 ? -15.203 -22.938 3.258 1 96.88 301 ILE A N 1
ATOM 2287 C CA . ILE A 1 301 ? -16.344 -23.328 4.086 1 96.88 301 ILE A CA 1
ATOM 2288 C C . ILE A 1 301 ? -15.875 -23.594 5.516 1 96.88 301 ILE A C 1
ATOM 2290 O O . ILE A 1 301 ? -16.516 -23.141 6.473 1 96.88 301 ILE A O 1
ATOM 2294 N N . GLU A 1 302 ? -14.773 -24.234 5.586 1 95.88 302 GLU A N 1
ATOM 2295 C CA . GLU A 1 302 ? -14.219 -24.484 6.914 1 95.88 302 GLU A CA 1
ATOM 2296 C C . GLU A 1 302 ? -13.789 -23.172 7.586 1 95.88 302 GLU A C 1
ATOM 2298 O O . GLU A 1 302 ? -13.984 -23 8.789 1 95.88 302 GLU A O 1
ATOM 2303 N N . ALA A 1 303 ? -13.211 -22.328 6.82 1 94.81 303 ALA A N 1
ATOM 2304 C CA . ALA A 1 303 ? -12.773 -21.047 7.348 1 94.81 303 ALA A CA 1
ATOM 2305 C C . ALA A 1 303 ? -13.961 -20.219 7.84 1 94.81 303 ALA A C 1
ATOM 2307 O O . ALA A 1 303 ? -13.883 -19.562 8.883 1 94.81 303 ALA A O 1
ATOM 2308 N N . ALA A 1 304 ? -14.969 -20.219 7.105 1 93.25 304 ALA A N 1
ATOM 2309 C CA . ALA A 1 304 ? -16.172 -19.469 7.48 1 93.25 304 ALA A CA 1
ATOM 2310 C C . ALA A 1 304 ? -16.75 -19.984 8.789 1 93.25 304 ALA A C 1
ATOM 2312 O O . ALA A 1 304 ? -17.281 -19.219 9.586 1 93.25 304 ALA A O 1
ATOM 2313 N N . LYS A 1 305 ? -16.594 -21.266 9 1 88.31 305 LYS A N 1
ATOM 2314 C CA . LYS A 1 305 ? -17.094 -21.875 10.234 1 88.31 305 LYS A CA 1
ATOM 2315 C C . LYS A 1 305 ? -16.234 -21.469 11.43 1 88.31 305 LYS A C 1
ATOM 2317 O O . LYS A 1 305 ? -16.75 -21.266 12.531 1 88.31 305 LYS A O 1
ATOM 2322 N N . ARG A 1 306 ? -14.922 -21.391 11.172 1 81.38 306 ARG A N 1
ATOM 2323 C CA . ARG A 1 306 ? -14 -21.016 12.234 1 81.38 306 ARG A CA 1
ATOM 2324 C C . ARG A 1 306 ? -14.219 -19.562 12.672 1 81.38 306 ARG A C 1
ATOM 2326 O O . ARG A 1 306 ? -13.984 -19.219 13.828 1 81.38 306 ARG A O 1
ATOM 2333 N N . GLY A 1 307 ? -14.359 -18.625 11.828 1 64.94 307 GLY A N 1
ATOM 2334 C CA . GLY A 1 307 ? -14.633 -17.234 12.172 1 64.94 307 GLY A CA 1
ATOM 2335 C C . GLY A 1 307 ? -15.961 -17.047 12.875 1 64.94 307 GLY A C 1
ATOM 2336 O O . GLY A 1 307 ? -16.156 -16.062 13.586 1 64.94 307 GLY A O 1
ATOM 2337 N N . VAL A 1 308 ? -17.016 -17.875 12.484 1 47.53 308 VAL A N 1
ATOM 2338 C CA . VAL A 1 308 ? -18.328 -17.875 13.125 1 47.53 308 VAL A CA 1
ATOM 2339 C C . VAL A 1 308 ? -18.234 -18.5 14.516 1 47.53 308 VAL A C 1
ATOM 2341 O O . VAL A 1 308 ? -19.047 -18.203 15.398 1 47.53 308 VAL A O 1
ATOM 2344 N N . ASN A 1 309 ? -17.219 -19.234 14.773 1 39.94 309 ASN A N 1
ATOM 2345 C CA . ASN A 1 309 ? -17.203 -19.797 16.125 1 39.94 309 ASN A CA 1
ATOM 2346 C C . ASN A 1 309 ? -16.531 -18.844 17.109 1 39.94 309 ASN A C 1
ATOM 2348 O O . ASN A 1 309 ? -15.492 -18.25 16.797 1 39.94 309 ASN A O 1
ATOM 2352 N N . MET B 1 1 ? -35.438 2.633 43.5 1 23.89 1 MET B N 1
ATOM 2353 C CA . MET B 1 1 ? -35.344 1.239 43.062 1 23.89 1 MET B CA 1
ATOM 2354 C C . MET B 1 1 ? -34.688 1.131 41.688 1 23.89 1 MET B C 1
ATOM 2356 O O . MET B 1 1 ? -34.188 0.068 41.344 1 23.89 1 MET B O 1
ATOM 2360 N N . LEU B 1 2 ? -35.031 2.088 40.781 1 25.81 2 LEU B N 1
ATOM 2361 C CA . LEU B 1 2 ? -34.844 2.17 39.344 1 25.81 2 LEU B CA 1
ATOM 2362 C C . LEU B 1 2 ? -33.375 2.34 39 1 25.81 2 LEU B C 1
ATOM 2364 O O . LEU B 1 2 ? -33.031 2.326 37.812 1 25.81 2 LEU B O 1
ATOM 2368 N N . LEU B 1 3 ? -32.5 2.828 39.906 1 26.3 3 LEU B N 1
ATOM 2369 C CA . LEU B 1 3 ? -31.125 3.297 39.812 1 26.3 3 LEU B CA 1
ATOM 2370 C C . LEU B 1 3 ? -30.188 2.156 39.406 1 26.3 3 LEU B C 1
ATOM 2372 O O . LEU B 1 3 ? -29.016 2.383 39.094 1 26.3 3 LEU B O 1
ATOM 2376 N N . TRP B 1 4 ? -30.516 0.928 39.812 1 25.55 4 TRP B N 1
ATOM 2377 C CA . TRP B 1 4 ? -29.578 -0.179 39.906 1 25.55 4 TRP B CA 1
ATOM 2378 C C . TRP B 1 4 ? -29.156 -0.671 38.531 1 25.55 4 TRP B C 1
ATOM 2380 O O . TRP B 1 4 ? -28.078 -1.242 38.375 1 25.55 4 TRP B O 1
ATOM 2390 N N . ALA B 1 5 ? -30.125 -0.688 37.562 1 25.23 5 ALA B N 1
ATOM 2391 C CA . ALA B 1 5 ? -29.984 -1.544 36.375 1 25.23 5 ALA B CA 1
ATOM 2392 C C . ALA B 1 5 ? -28.891 -1.034 35.438 1 25.23 5 ALA B C 1
ATOM 2394 O O . ALA B 1 5 ? -28.609 -1.651 34.406 1 25.23 5 ALA B O 1
ATOM 2395 N N . LEU B 1 6 ? -28.516 0.308 35.562 1 25.52 6 LEU B N 1
ATOM 2396 C CA . LEU B 1 6 ? -27.781 0.985 34.5 1 25.52 6 LEU B CA 1
ATOM 2397 C C . LEU B 1 6 ? -26.375 0.419 34.375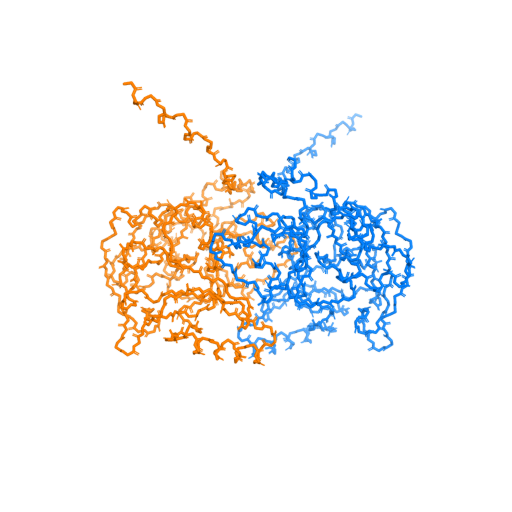 1 25.52 6 LEU B C 1
ATOM 2399 O O . LEU B 1 6 ? -25.672 0.716 33.406 1 25.52 6 LEU B O 1
ATOM 2403 N N . ARG B 1 7 ? -25.766 -0.071 35.469 1 22.5 7 ARG B N 1
ATOM 2404 C CA . ARG B 1 7 ? -24.312 -0.159 35.625 1 22.5 7 ARG B CA 1
ATOM 2405 C C . ARG B 1 7 ? -23.75 -1.252 34.719 1 22.5 7 ARG B C 1
ATOM 2407 O O . ARG B 1 7 ? -22.547 -1.254 34.406 1 22.5 7 ARG B O 1
ATOM 2414 N N . GLU B 1 8 ? -24.484 -2.422 34.688 1 26.28 8 GLU B N 1
ATOM 2415 C CA . GLU B 1 8 ? -23.734 -3.625 34.344 1 26.28 8 GLU B CA 1
ATOM 2416 C C . GLU B 1 8 ? -23.328 -3.627 32.875 1 26.28 8 GLU B C 1
ATOM 2418 O O . GLU B 1 8 ? -22.562 -4.488 32.438 1 26.28 8 GLU B O 1
ATOM 2423 N N . GLY B 1 9 ? -24.141 -3.002 32 1 25.67 9 GLY B N 1
ATOM 2424 C CA . GLY B 1 9 ? -24.062 -3.33 30.594 1 25.67 9 GLY B CA 1
ATOM 2425 C C . GLY B 1 9 ? -22.781 -2.848 29.953 1 25.67 9 GLY B C 1
ATOM 2426 O O . GLY B 1 9 ? -22.609 -2.953 28.734 1 25.67 9 GLY B O 1
ATOM 2427 N N . LEU B 1 10 ? -22.062 -1.917 30.609 1 26.14 10 LEU B N 1
ATOM 2428 C CA . LEU B 1 10 ? -21.016 -1.168 29.906 1 26.14 10 LEU B CA 1
ATOM 2429 C C . LEU B 1 10 ? -19.859 -2.082 29.516 1 26.14 10 LEU B C 1
ATOM 2431 O O . LEU B 1 10 ? -18.891 -1.64 28.875 1 26.14 10 LEU B O 1
ATOM 2435 N N . ARG B 1 11 ? -19.672 -3.158 30.266 1 24.5 11 ARG B N 1
ATOM 2436 C CA . ARG B 1 11 ? -18.312 -3.697 30.25 1 24.5 11 ARG B CA 1
ATOM 2437 C C . ARG B 1 11 ? -17.984 -4.344 28.906 1 24.5 11 ARG B C 1
ATOM 2439 O O . ARG B 1 11 ? -16.953 -5.016 28.781 1 24.5 11 ARG B O 1
ATOM 2446 N N . ARG B 1 12 ? -19.031 -4.746 28.188 1 25.64 12 ARG B N 1
ATOM 2447 C CA . ARG B 1 12 ? -18.5 -5.582 27.109 1 25.64 12 ARG B CA 1
ATOM 2448 C C . ARG B 1 12 ? -17.578 -4.777 26.203 1 25.64 12 ARG B C 1
ATOM 2450 O O . ARG B 1 12 ? -18.031 -4.078 25.297 1 25.64 12 ARG B O 1
ATOM 2457 N N . LEU B 1 13 ? -16.5 -4.168 26.812 1 25.8 13 LEU B N 1
ATOM 2458 C CA . LEU B 1 13 ? -15.367 -3.52 26.156 1 25.8 13 LEU B CA 1
ATOM 2459 C C . LEU B 1 13 ? -14.852 -4.363 25 1 25.8 13 LEU B C 1
ATOM 2461 O O . LEU B 1 13 ? -14.406 -5.496 25.203 1 25.8 13 LEU B O 1
ATOM 2465 N N . CYS B 1 14 ? -15.516 -4.25 23.922 1 26 14 CYS B N 1
ATOM 2466 C CA . CYS B 1 14 ? -14.953 -4.77 22.688 1 26 14 CYS B CA 1
ATOM 2467 C C . CYS B 1 14 ? -13.445 -4.535 22.625 1 26 14 CYS B C 1
ATOM 2469 O O . CYS B 1 14 ? -12.984 -3.393 22.688 1 26 14 CYS B O 1
ATOM 2471 N N . TRP B 1 15 ? -12.664 -5.414 23.203 1 24.33 15 TRP B N 1
ATOM 2472 C CA . TRP B 1 15 ? -11.211 -5.508 23.047 1 24.33 15 TRP B CA 1
ATOM 2473 C C . TRP B 1 15 ? -10.805 -5.23 21.594 1 24.33 15 TRP B C 1
ATOM 2475 O O . TRP B 1 15 ? -11.07 -6.035 20.703 1 24.33 15 TRP B O 1
ATOM 2485 N N . THR B 1 16 ? -11.281 -4.176 21.047 1 26.55 16 THR B N 1
ATOM 2486 C CA . THR B 1 16 ? -10.57 -3.748 19.844 1 26.55 16 THR B CA 1
ATOM 2487 C C . THR B 1 16 ? -9.062 -3.953 20.016 1 26.55 16 THR B C 1
ATOM 2489 O O . THR B 1 16 ? -8.445 -3.381 20.906 1 26.55 16 THR B O 1
ATOM 2492 N N . LYS B 1 17 ? -8.602 -5.125 19.641 1 27.41 17 LYS B N 1
ATOM 2493 C CA . LYS B 1 17 ? -7.164 -5.336 19.547 1 27.41 17 LYS B CA 1
ATOM 2494 C C . LYS B 1 17 ? -6.473 -4.125 18.922 1 27.41 17 LYS B C 1
ATOM 2496 O O . LYS B 1 17 ? -6.605 -3.869 17.719 1 27.41 17 LYS B O 1
ATOM 2501 N N . ILE B 1 18 ? -6.461 -3.07 19.703 1 25.48 18 ILE B N 1
ATOM 2502 C CA . ILE B 1 18 ? -5.496 -2.025 19.391 1 25.48 18 ILE B CA 1
ATOM 2503 C C . ILE B 1 18 ? -4.176 -2.656 18.953 1 25.48 18 ILE B C 1
ATOM 2505 O O . ILE B 1 18 ? -3.547 -3.383 19.734 1 25.48 18 ILE B O 1
ATOM 2509 N N . PHE B 1 19 ? -4.117 -2.936 17.75 1 27.08 19 PHE B N 1
ATOM 2510 C CA . PHE B 1 19 ? -2.766 -3.188 17.266 1 27.08 19 PHE B CA 1
ATOM 2511 C C . PHE B 1 19 ? -1.767 -2.262 17.953 1 27.08 19 PHE B C 1
ATOM 2513 O O . PHE B 1 19 ? -1.771 -1.052 17.719 1 27.08 19 PHE B O 1
ATOM 2520 N N . ILE B 1 20 ? -1.67 -2.527 19.188 1 25.27 20 ILE B N 1
ATOM 2521 C CA . ILE B 1 20 ? -0.467 -1.894 19.719 1 25.27 20 ILE B CA 1
ATOM 2522 C C . ILE B 1 20 ? 0.713 -2.168 18.797 1 25.27 20 ILE B C 1
ATOM 2524 O O . ILE B 1 20 ? 1.118 -3.32 18.609 1 25.27 20 ILE B O 1
ATOM 2528 N N . PHE B 1 21 ? 0.792 -1.363 17.828 1 28.05 21 PHE B N 1
ATOM 2529 C CA . PHE B 1 21 ? 2.086 -1.306 17.156 1 28.05 21 PHE B CA 1
ATOM 2530 C C . PHE B 1 21 ? 3.219 -1.535 18.156 1 28.05 21 PHE B C 1
ATOM 2532 O O . PHE B 1 21 ? 3.445 -0.717 19.047 1 28.05 21 PHE B O 1
ATOM 2539 N N . LYS B 1 22 ? 3.318 -2.775 18.453 1 27.98 22 LYS B N 1
ATOM 2540 C CA . LYS B 1 22 ? 4.547 -2.936 19.234 1 27.98 22 LYS B CA 1
ATOM 2541 C C . LYS B 1 22 ? 5.688 -2.121 18.625 1 27.98 22 LYS B C 1
ATOM 2543 O O . LYS B 1 22 ? 5.938 -2.193 17.422 1 27.98 22 LYS B O 1
ATOM 2548 N N . ARG B 1 23 ? 6.023 -1.137 19.281 1 27.58 23 ARG B N 1
ATOM 2549 C CA . ARG B 1 23 ? 7.312 -0.489 19.062 1 27.58 23 ARG B CA 1
ATOM 2550 C C . ARG B 1 23 ? 8.391 -1.515 18.734 1 27.58 23 ARG B C 1
ATOM 2552 O O . ARG B 1 23 ? 8.625 -2.439 19.516 1 27.58 23 ARG B O 1
ATOM 2559 N N . ALA B 1 24 ? 8.492 -1.895 17.484 1 31.25 24 ALA B N 1
ATOM 2560 C CA . ALA B 1 24 ? 9.68 -2.662 17.125 1 31.25 24 ALA B CA 1
ATOM 2561 C C . ALA B 1 24 ? 10.844 -2.354 18.062 1 31.25 24 ALA B C 1
ATOM 2563 O O . ALA B 1 24 ? 11.242 -1.196 18.203 1 31.25 24 ALA B O 1
ATOM 2564 N N . GLY B 1 25 ? 10.875 -3.098 19.141 1 31.86 25 GLY B N 1
ATOM 2565 C CA . GLY B 1 25 ? 12.133 -2.971 19.859 1 31.86 25 GLY B CA 1
ATOM 2566 C C . GLY B 1 25 ? 13.336 -2.902 18.938 1 31.86 25 GLY B C 1
ATOM 2567 O O . GLY B 1 25 ? 13.414 -3.631 17.938 1 31.86 25 GLY B O 1
ATOM 2568 N N . THR B 1 26 ? 13.844 -1.757 18.828 1 37.47 26 THR B N 1
ATOM 2569 C CA . THR B 1 26 ? 15.109 -1.337 18.234 1 37.47 26 THR B CA 1
ATOM 2570 C C . THR B 1 26 ? 16.234 -2.297 18.609 1 37.47 26 THR B C 1
ATOM 2572 O O . THR B 1 26 ? 17.078 -1.97 19.438 1 37.47 26 THR B O 1
ATOM 2575 N N . GLY B 1 27 ? 15.898 -3.59 18.641 1 36.03 27 GLY B N 1
ATOM 2576 C CA . GLY B 1 27 ? 17.094 -4.301 19.062 1 36.03 27 GLY B CA 1
ATOM 2577 C C . GLY B 1 27 ? 18.281 -4.074 18.156 1 36.03 27 GLY B C 1
ATOM 2578 O O . GLY B 1 27 ? 19.266 -4.809 18.219 1 36.03 27 GLY B O 1
ATOM 2579 N N . GLY B 1 28 ? 17.953 -3.721 16.891 1 40.25 28 GLY B N 1
ATOM 2580 C CA . GLY B 1 28 ? 19.234 -3.746 16.188 1 40.25 28 GLY B CA 1
ATOM 2581 C C . GLY B 1 28 ? 20.297 -2.9 16.859 1 40.25 28 GLY B C 1
ATOM 2582 O O . GLY B 1 28 ? 20 -1.844 17.406 1 40.25 28 GLY B O 1
ATOM 2583 N N . SER B 1 29 ? 21.328 -3.559 17.281 1 42.69 29 SER B N 1
ATOM 2584 C CA . SER B 1 29 ? 22.562 -3.18 17.969 1 42.69 29 SER B CA 1
ATOM 2585 C C . SER B 1 29 ? 23.062 -1.821 17.5 1 42.69 29 SER B C 1
ATOM 2587 O O . SER B 1 29 ? 23.359 -0.945 18.312 1 42.69 29 SER B O 1
ATOM 2589 N N . ASP B 1 30 ? 23.656 -1.765 16.188 1 46.84 30 ASP B N 1
ATOM 2590 C CA . ASP B 1 30 ? 24.75 -0.836 15.898 1 46.84 30 ASP B CA 1
ATOM 2591 C C . ASP B 1 30 ? 24.219 0.561 15.594 1 46.84 30 ASP B C 1
ATOM 2593 O O . ASP B 1 30 ? 24.516 1.126 14.539 1 46.84 30 ASP B O 1
ATOM 2597 N N . LEU B 1 31 ? 23.172 0.9 16.266 1 57.12 31 LEU B N 1
ATOM 2598 C CA . LEU B 1 31 ? 22.859 2.314 16.094 1 57.12 31 LEU B CA 1
ATOM 2599 C C . LEU B 1 31 ? 24.016 3.188 16.578 1 57.12 31 LEU B C 1
ATOM 2601 O O . LEU B 1 31 ? 24.391 3.123 17.75 1 57.12 31 LEU B O 1
ATOM 2605 N N . ASP B 1 32 ? 24.938 3.443 15.719 1 64.62 32 ASP B N 1
ATOM 2606 C CA . ASP B 1 32 ? 26.062 4.301 16.094 1 64.62 32 ASP B CA 1
ATOM 2607 C C . ASP B 1 32 ? 25.578 5.723 16.406 1 64.62 32 ASP B C 1
ATOM 2609 O O . ASP B 1 32 ? 26.375 6.664 16.375 1 64.62 32 ASP B O 1
ATOM 2613 N N . GLY B 1 33 ? 24.219 5.914 16.719 1 83.12 33 GLY B N 1
ATOM 2614 C CA . GLY B 1 33 ? 23.719 7.234 17.062 1 83.12 33 GLY B CA 1
ATOM 2615 C C . GLY B 1 33 ? 23.5 8.125 15.844 1 83.12 33 GLY B C 1
ATOM 2616 O O . GLY B 1 33 ? 23.047 9.266 15.977 1 83.12 33 GLY B O 1
ATOM 2617 N N . THR B 1 34 ? 23.75 7.516 14.695 1 91.88 34 THR B N 1
ATOM 2618 C CA . THR B 1 34 ? 23.609 8.281 13.461 1 91.88 34 THR B CA 1
ATOM 2619 C C . THR B 1 34 ? 22.141 8.469 13.117 1 91.88 34 THR B C 1
ATOM 2621 O O . THR B 1 34 ? 21.328 7.547 13.273 1 91.88 34 THR B O 1
ATOM 2624 N N . ILE B 1 35 ? 21.828 9.719 12.734 1 96.94 35 ILE B N 1
ATOM 2625 C CA . ILE B 1 35 ? 20.5 10.047 12.211 1 96.94 35 ILE B CA 1
ATOM 2626 C C . ILE B 1 35 ? 20.594 10.344 10.711 1 96.94 35 ILE B C 1
ATOM 2628 O O . ILE B 1 35 ? 21.266 11.305 10.312 1 96.94 35 ILE B O 1
ATOM 2632 N N . SER B 1 36 ? 19.953 9.477 9.938 1 96.19 36 SER B N 1
ATOM 2633 C CA . SER B 1 36 ? 19.938 9.688 8.492 1 96.19 36 SER B CA 1
ATOM 2634 C C . SER B 1 36 ? 18.656 10.367 8.047 1 96.19 36 SER B C 1
ATOM 2636 O O . SER B 1 36 ? 17.562 9.859 8.297 1 96.19 36 SER B O 1
ATOM 2638 N N . ILE B 1 37 ? 18.781 11.516 7.426 1 97.5 37 ILE B N 1
ATOM 2639 C CA . ILE B 1 37 ? 17.625 12.203 6.852 1 97.5 37 ILE B CA 1
ATOM 2640 C C . ILE B 1 37 ? 17.406 11.742 5.414 1 97.5 37 ILE B C 1
ATOM 2642 O O . ILE B 1 37 ? 18.203 12.047 4.527 1 97.5 37 ILE B O 1
ATOM 2646 N N . ILE B 1 38 ? 16.328 10.984 5.188 1 96.25 38 ILE B N 1
ATOM 2647 C CA . ILE B 1 38 ? 16.016 10.461 3.861 1 96.25 38 ILE B CA 1
ATOM 2648 C C . ILE B 1 38 ? 15.117 11.453 3.119 1 96.25 38 ILE B C 1
ATOM 2650 O O . ILE B 1 38 ? 14.031 11.789 3.594 1 96.25 38 ILE B O 1
ATOM 2654 N N . TYR B 1 39 ? 15.578 11.906 1.982 1 95.62 39 TYR B N 1
ATOM 2655 C CA . TYR B 1 39 ? 14.828 12.93 1.257 1 95.62 39 TYR B CA 1
ATOM 2656 C C . TYR B 1 39 ? 14.906 12.695 -0.247 1 95.62 39 TYR B C 1
ATOM 2658 O O . TYR B 1 39 ? 15.688 11.859 -0.713 1 95.62 39 TYR B O 1
ATOM 2666 N N . ASP B 1 40 ? 14.016 13.234 -1.049 1 90.25 40 ASP B N 1
ATOM 2667 C CA . ASP B 1 40 ? 14.141 13.25 -2.504 1 90.25 40 ASP B CA 1
ATOM 2668 C C . ASP B 1 40 ? 14.242 14.672 -3.035 1 90.25 40 ASP B C 1
ATOM 2670 O O . ASP B 1 40 ? 14.633 14.891 -4.184 1 90.25 40 ASP B O 1
ATOM 2674 N N . ALA B 1 41 ? 13.789 15.602 -2.279 1 85.88 41 ALA B N 1
ATOM 2675 C CA . ALA B 1 41 ? 13.984 17.031 -2.541 1 85.88 41 ALA B CA 1
ATOM 2676 C C . ALA B 1 41 ? 14.469 17.75 -1.289 1 85.88 41 ALA B C 1
ATOM 2678 O O . ALA B 1 41 ? 13.852 17.656 -0.228 1 85.88 41 ALA B O 1
ATOM 2679 N N . ALA B 1 42 ? 15.555 18.328 -1.456 1 86.06 42 ALA B N 1
ATOM 2680 C CA . ALA B 1 42 ? 16.078 19.047 -0.304 1 86.06 42 ALA B CA 1
ATOM 2681 C C . ALA B 1 42 ? 15.398 20.406 -0.151 1 86.06 42 ALA B C 1
ATOM 2683 O O . ALA B 1 42 ? 15.977 21.438 -0.471 1 86.06 42 ALA B O 1
ATOM 2684 N N . ARG B 1 43 ? 14.289 20.469 0.517 1 90.69 43 ARG B N 1
ATOM 2685 C CA . ARG B 1 43 ? 13.539 21.688 0.754 1 90.69 43 ARG B CA 1
ATOM 2686 C C . ARG B 1 43 ? 14.07 22.438 1.975 1 90.69 43 ARG B C 1
ATOM 2688 O O . ARG B 1 43 ? 15.008 21.984 2.625 1 90.69 43 ARG B O 1
ATOM 2695 N N . GLN B 1 44 ? 13.562 23.531 2.154 1 93.88 44 GLN B N 1
ATOM 2696 C CA . GLN B 1 44 ? 13.969 24.359 3.285 1 93.88 44 GLN B CA 1
ATOM 2697 C C . GLN B 1 44 ? 13.805 23.609 4.602 1 93.88 44 GLN B C 1
ATOM 2699 O O . GLN B 1 44 ? 14.648 23.719 5.492 1 93.88 44 GLN B O 1
ATOM 2704 N N . GLU B 1 45 ? 12.836 22.875 4.695 1 96.31 45 GLU B N 1
ATOM 2705 C CA . GLU B 1 45 ? 12.508 22.156 5.934 1 96.31 45 GLU B CA 1
ATOM 2706 C C . GLU B 1 45 ? 13.57 21.109 6.262 1 96.31 45 GLU B C 1
ATOM 2708 O O . GLU B 1 45 ? 13.992 21 7.414 1 96.31 45 GLU B O 1
ATOM 2713 N N . GLU B 1 46 ? 14.016 20.391 5.293 1 96.75 46 GLU B N 1
ATOM 2714 C CA . GLU B 1 46 ? 15.062 19.391 5.504 1 96.75 46 GLU B CA 1
ATOM 2715 C C . GLU B 1 46 ? 16.391 20.047 5.859 1 96.75 46 GLU B C 1
ATOM 2717 O O . GLU B 1 46 ? 17.125 19.547 6.727 1 96.75 46 GLU B O 1
ATOM 2722 N N . LYS B 1 47 ? 16.656 21.172 5.215 1 97.31 47 LYS B N 1
ATOM 2723 C CA . LYS B 1 47 ? 17.875 21.906 5.516 1 97.31 47 LYS B CA 1
ATOM 2724 C C . LYS B 1 47 ? 17.875 22.406 6.953 1 97.31 47 LYS B C 1
ATOM 2726 O O . LYS B 1 47 ? 18.891 22.297 7.656 1 97.31 47 LYS B O 1
ATOM 2731 N N . LEU B 1 48 ? 16.766 22.953 7.324 1 98 48 LEU B N 1
ATOM 2732 C CA . LEU B 1 48 ? 16.641 23.453 8.688 1 98 48 LEU B CA 1
ATOM 2733 C C . LEU B 1 48 ? 16.781 22.328 9.703 1 98 48 LEU B C 1
ATOM 2735 O O . LEU B 1 48 ? 17.422 22.5 10.742 1 98 48 LEU B O 1
ATOM 2739 N N . LEU B 1 49 ? 16.188 21.188 9.414 1 98.12 49 LEU B N 1
ATOM 2740 C CA . LEU B 1 49 ? 16.25 20.047 10.32 1 98.12 49 LEU B CA 1
ATOM 2741 C C . LEU B 1 49 ? 17.688 19.547 10.461 1 98.12 49 LEU B C 1
ATOM 2743 O O . LEU B 1 49 ? 18.156 19.281 11.57 1 98.12 49 LEU B O 1
ATOM 2747 N N . ILE B 1 50 ? 18.375 19.438 9.375 1 97.88 50 ILE B N 1
ATOM 2748 C CA . ILE B 1 50 ? 19.766 19 9.375 1 97.88 50 ILE B CA 1
ATOM 2749 C C . ILE B 1 50 ? 20.609 19.969 10.188 1 97.88 50 ILE B C 1
ATOM 2751 O O . ILE B 1 50 ? 21.438 19.547 11.008 1 97.88 50 ILE B O 1
ATOM 2755 N N . ARG B 1 51 ? 20.406 21.234 9.977 1 97.94 51 ARG B N 1
ATOM 2756 C CA . ARG B 1 51 ? 21.141 22.266 10.711 1 97.94 51 ARG B CA 1
ATOM 2757 C C . ARG B 1 51 ? 20.891 22.141 12.211 1 97.94 51 ARG B C 1
ATOM 2759 O O . ARG B 1 51 ? 21.844 22.188 13 1 97.94 51 ARG B O 1
ATOM 2766 N N . GLU B 1 52 ? 19.641 22 12.57 1 98.5 52 GLU B N 1
ATOM 2767 C CA . GLU B 1 52 ? 19.297 21.922 13.984 1 98.5 52 GLU B CA 1
ATOM 2768 C C . GLU B 1 52 ? 19.875 20.656 14.625 1 98.5 52 GLU B C 1
ATOM 2770 O O . GLU B 1 52 ? 20.344 20.703 15.766 1 98.5 52 GLU B O 1
ATOM 2775 N N . LEU B 1 53 ? 19.875 19.594 13.922 1 98.25 53 LEU B N 1
ATOM 2776 C CA . LEU B 1 53 ? 20.484 18.359 14.422 1 98.25 53 LEU B CA 1
ATOM 2777 C C . LEU B 1 53 ? 21.984 18.547 14.625 1 98.25 53 LEU B C 1
ATOM 2779 O O . LEU B 1 53 ? 22.531 18.156 15.664 1 98.25 53 LEU B O 1
ATOM 2783 N N . SER B 1 54 ? 22.594 19.141 13.672 1 97.62 54 SER B N 1
ATOM 2784 C CA . SER B 1 54 ? 24.031 19.391 13.734 1 97.62 54 SER B CA 1
ATOM 2785 C C . SER B 1 54 ? 24.391 20.312 14.891 1 97.62 54 SER B C 1
ATOM 2787 O O . SER B 1 54 ? 25.344 20.062 15.625 1 97.62 54 SER B O 1
ATOM 2789 N N . ARG B 1 55 ? 23.656 21.297 15.023 1 97.81 55 ARG B N 1
ATOM 2790 C CA . ARG B 1 55 ? 23.891 22.266 16.078 1 97.81 55 ARG B CA 1
ATOM 2791 C C . ARG B 1 55 ? 23.812 21.609 17.453 1 97.81 55 ARG B C 1
ATOM 2793 O O . ARG B 1 55 ? 24.453 22.078 18.406 1 97.81 55 ARG B O 1
ATOM 2800 N N . ARG B 1 56 ? 23.109 20.578 17.516 1 97.25 56 ARG B N 1
ATOM 2801 C CA . ARG B 1 56 ? 22.922 19.875 18.781 1 97.25 56 ARG B CA 1
ATOM 2802 C C . ARG B 1 56 ? 23.938 18.766 18.953 1 97.25 56 ARG B C 1
ATOM 2804 O O . ARG B 1 56 ? 23.859 17.984 19.906 1 97.25 56 ARG B O 1
ATOM 2811 N N . GLY B 1 57 ? 24.812 18.609 18 1 95.81 57 GLY B N 1
ATOM 2812 C CA . GLY B 1 57 ? 25.906 17.672 18.109 1 95.81 57 GLY B CA 1
ATOM 2813 C C . GLY B 1 57 ? 25.578 16.281 17.609 1 95.81 57 GLY B C 1
ATOM 2814 O O . GLY B 1 57 ? 26.328 15.328 17.828 1 95.81 57 GLY B O 1
ATOM 2815 N N . ALA B 1 58 ? 24.453 16.125 16.953 1 95.94 58 ALA B N 1
ATOM 2816 C CA . ALA B 1 58 ? 24.062 14.805 16.438 1 95.94 58 ALA B CA 1
ATOM 2817 C C . ALA B 1 58 ? 24.875 14.461 15.188 1 95.94 58 ALA B C 1
ATOM 2819 O O . ALA B 1 58 ? 25.266 15.352 14.422 1 95.94 58 ALA B O 1
ATOM 2820 N N . SER B 1 59 ? 25.219 13.18 15.031 1 94.88 59 SER B N 1
ATOM 2821 C CA . SER B 1 59 ? 25.734 12.688 13.758 1 94.88 59 SER B CA 1
ATOM 2822 C C . SER B 1 59 ? 24.641 12.562 12.719 1 94.88 59 SER B C 1
ATOM 2824 O O . SER B 1 59 ? 23.812 11.648 12.789 1 94.88 59 SER B O 1
ATOM 2826 N N . VAL B 1 60 ? 24.609 13.5 11.805 1 96.12 60 VAL B N 1
ATOM 2827 C CA . VAL B 1 60 ? 23.516 13.562 10.844 1 96.12 60 VAL B CA 1
ATOM 2828 C C . VAL B 1 60 ? 24.047 13.273 9.438 1 96.12 60 VAL B C 1
ATOM 2830 O O . VAL B 1 60 ? 25.109 13.773 9.055 1 96.12 60 VAL B O 1
ATOM 2833 N N . ARG B 1 61 ? 23.312 12.469 8.688 1 94.06 61 ARG B N 1
ATOM 2834 C CA . ARG B 1 61 ? 23.656 12.094 7.316 1 94.06 61 ARG B CA 1
ATOM 2835 C C . ARG B 1 61 ? 22.469 12.297 6.379 1 94.06 61 ARG B C 1
ATOM 2837 O O . ARG B 1 61 ? 21.469 11.586 6.465 1 94.06 61 ARG B O 1
ATOM 2844 N N . PRO B 1 62 ? 22.562 13.25 5.523 1 95.75 62 PRO B N 1
ATOM 2845 C CA . PRO B 1 62 ? 21.531 13.352 4.488 1 95.75 62 PRO B CA 1
ATOM 2846 C C . PRO B 1 62 ? 21.656 12.258 3.428 1 95.75 62 PRO B C 1
ATOM 2848 O O . PRO B 1 62 ? 22.766 11.969 2.967 1 95.75 62 PRO B O 1
ATOM 2851 N N . VAL B 1 63 ? 20.594 11.625 3.107 1 92.69 63 VAL B N 1
ATOM 2852 C CA . VAL B 1 63 ? 20.562 10.57 2.104 1 92.69 63 VAL B CA 1
ATOM 2853 C C . VAL B 1 63 ? 19.484 10.867 1.064 1 92.69 63 VAL B C 1
ATOM 2855 O O . VAL B 1 63 ? 18.297 10.93 1.393 1 92.69 63 VAL B O 1
ATOM 2858 N N . ASN B 1 64 ? 19.906 11.062 -0.158 1 90.75 64 ASN B N 1
ATOM 2859 C CA . ASN B 1 64 ? 18.953 11.188 -1.254 1 90.75 64 ASN B CA 1
ATOM 2860 C C . ASN B 1 64 ? 18.391 9.828 -1.657 1 90.75 64 ASN B C 1
ATOM 2862 O O . ASN B 1 64 ? 19.141 8.938 -2.066 1 90.75 64 ASN B O 1
ATOM 2866 N N . LEU B 1 65 ? 17.094 9.789 -1.563 1 87.62 65 LEU B N 1
ATOM 2867 C CA . LEU B 1 65 ? 16.422 8.516 -1.784 1 87.62 65 LEU B CA 1
ATOM 2868 C C . LEU B 1 65 ? 16.656 8.008 -3.203 1 87.62 65 LEU B C 1
ATOM 2870 O O . LEU B 1 65 ? 16.688 6.797 -3.438 1 87.62 65 LEU B O 1
ATOM 2874 N N . ASP B 1 66 ? 16.844 8.867 -4.133 1 82.12 66 ASP B N 1
ATOM 2875 C CA . ASP B 1 66 ? 17.031 8.484 -5.527 1 82.12 66 ASP B CA 1
ATOM 2876 C C . ASP B 1 66 ? 18.406 7.848 -5.75 1 82.12 66 ASP B C 1
ATOM 2878 O O . ASP B 1 66 ? 18.641 7.207 -6.777 1 82.12 66 ASP B O 1
ATOM 2882 N N . ASP B 1 67 ? 19.219 8.031 -4.762 1 79.19 67 ASP B N 1
ATOM 2883 C CA . ASP B 1 67 ? 20.562 7.469 -4.852 1 79.19 67 ASP B CA 1
ATOM 2884 C C . ASP B 1 67 ? 20.656 6.152 -4.082 1 79.19 67 ASP B C 1
ATOM 2886 O O . ASP B 1 67 ? 21.719 5.527 -4.043 1 79.19 67 ASP B O 1
ATOM 2890 N N . VAL B 1 68 ? 19.578 5.812 -3.576 1 77.62 68 VAL B N 1
ATOM 2891 C CA . VAL B 1 68 ? 19.594 4.621 -2.736 1 77.62 68 VAL B CA 1
ATOM 2892 C C . VAL B 1 68 ? 19.344 3.383 -3.594 1 77.62 68 VAL B C 1
ATOM 2894 O O . VAL B 1 68 ? 18.469 3.398 -4.477 1 77.62 68 VAL B O 1
ATOM 2897 N N . GLU B 1 69 ? 20.203 2.445 -3.477 1 77.62 69 GLU B N 1
ATOM 2898 C CA . GLU B 1 69 ? 20.016 1.074 -3.941 1 77.62 69 GLU B CA 1
ATOM 2899 C C . GLU B 1 69 ? 19.906 0.103 -2.77 1 77.62 69 GLU B C 1
ATOM 2901 O O . GLU B 1 69 ? 20.734 0.137 -1.856 1 77.62 69 GLU B O 1
ATOM 2906 N N . LEU B 1 70 ? 18.75 -0.64 -2.883 1 82.06 70 LEU B N 1
ATOM 2907 C CA . LEU B 1 70 ? 18.562 -1.543 -1.754 1 82.06 70 LEU B CA 1
ATOM 2908 C C . LEU B 1 70 ? 18.484 -2.992 -2.223 1 82.06 70 LEU B C 1
ATOM 2910 O O . LEU B 1 70 ? 17.656 -3.332 -3.07 1 82.06 70 LEU B O 1
ATOM 2914 N N . GLY B 1 71 ? 19.406 -3.732 -1.727 1 82.06 71 GLY B N 1
ATOM 2915 C CA . GLY B 1 71 ? 19.203 -5.168 -1.83 1 82.06 71 GLY B CA 1
ATOM 2916 C C . GLY B 1 71 ? 18.141 -5.691 -0.888 1 82.06 71 GLY B C 1
ATOM 2917 O O . GLY B 1 71 ? 17.609 -4.945 -0.058 1 82.06 71 GLY B O 1
ATOM 2918 N N . LEU B 1 72 ? 17.859 -6.973 -1.062 1 83.31 72 LEU B N 1
ATOM 2919 C CA . LEU B 1 72 ? 16.828 -7.594 -0.232 1 83.31 72 LEU B CA 1
ATOM 2920 C C . LEU B 1 72 ? 17.25 -7.629 1.23 1 83.31 72 LEU B C 1
ATOM 2922 O O . LEU B 1 72 ? 16.422 -7.777 2.125 1 83.31 72 LEU B O 1
ATOM 2926 N N . ASP B 1 73 ? 18.531 -7.441 1.436 1 78.25 73 ASP B N 1
ATOM 2927 C CA . ASP B 1 73 ? 19.062 -7.465 2.795 1 78.25 73 ASP B CA 1
ATOM 2928 C C . ASP B 1 73 ? 19.234 -6.051 3.346 1 78.25 73 ASP B C 1
ATOM 2930 O O . ASP B 1 73 ? 19.719 -5.867 4.457 1 78.25 73 ASP B O 1
ATOM 2934 N N . GLY B 1 74 ? 18.781 -5.145 2.604 1 77.44 74 GLY B N 1
ATOM 2935 C CA . GLY B 1 74 ? 18.875 -3.766 3.055 1 77.44 74 GLY B CA 1
ATOM 2936 C C . GLY B 1 74 ? 20.094 -3.047 2.525 1 77.44 74 GLY B C 1
ATOM 2937 O O . GLY B 1 74 ? 20.766 -3.545 1.621 1 77.44 74 GLY B O 1
ATOM 2938 N N . PRO B 1 75 ? 20.234 -1.78 2.977 1 74 75 PRO B N 1
ATOM 2939 C CA . PRO B 1 75 ? 21.375 -0.992 2.5 1 74 75 PRO B CA 1
ATOM 2940 C C . PRO B 1 75 ? 22.719 -1.501 3.035 1 74 75 PRO B C 1
ATOM 2942 O O . PRO B 1 75 ? 22.766 -2.117 4.102 1 74 75 PRO B O 1
ATOM 2945 N N . PRO B 1 76 ? 23.688 -1.206 2.133 1 66 76 PRO B N 1
ATOM 2946 C CA . PRO B 1 76 ? 25.016 -1.608 2.582 1 66 76 PRO B CA 1
ATOM 2947 C C . PRO B 1 76 ? 25.531 -0.766 3.748 1 66 76 PRO B C 1
ATOM 2949 O O . PRO B 1 76 ? 26.406 -1.208 4.5 1 66 76 PRO B O 1
ATOM 2952 N N . GLU B 1 77 ? 25.047 0.355 3.846 1 72.62 77 GLU B N 1
ATOM 2953 C CA . GLU B 1 77 ? 25.531 1.274 4.871 1 72.62 77 GLU B CA 1
ATOM 2954 C C . GLU B 1 77 ? 24.594 1.295 6.078 1 72.62 77 GLU B C 1
ATOM 2956 O O . GLU B 1 77 ? 23.406 0.998 5.949 1 72.62 77 GLU B O 1
ATOM 2961 N N . ARG B 1 78 ? 25.234 1.626 7.191 1 80.19 78 ARG B N 1
ATOM 2962 C CA . ARG B 1 78 ? 24.453 1.796 8.406 1 80.19 78 ARG B CA 1
ATOM 2963 C C . ARG B 1 78 ? 23.75 3.15 8.422 1 80.19 78 ARG B C 1
ATOM 2965 O O . ARG B 1 78 ? 24.375 4.184 8.203 1 80.19 78 ARG B O 1
ATOM 2972 N N . LEU B 1 79 ? 22.516 3.16 8.57 1 89.25 79 LEU B N 1
ATOM 2973 C CA . LEU B 1 79 ? 21.70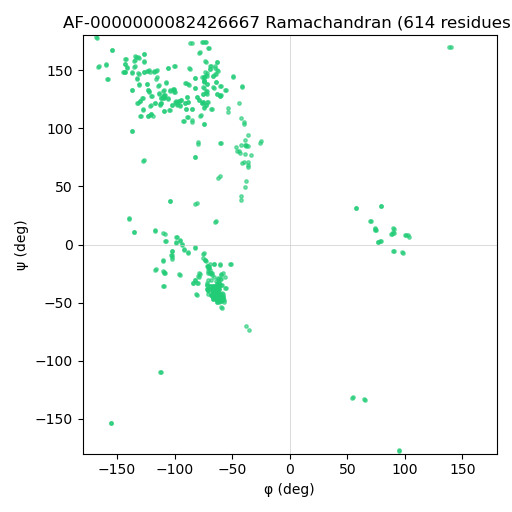3 4.371 8.492 1 89.25 79 LEU B CA 1
ATOM 2974 C C . LEU B 1 79 ? 21.312 4.855 9.883 1 89.25 79 LEU B C 1
ATOM 2976 O O . LEU B 1 79 ? 20.906 6.008 10.047 1 89.25 79 LEU B O 1
ATOM 2980 N N . GLY B 1 80 ? 21.594 4.027 10.93 1 92 80 GLY B N 1
ATOM 2981 C CA . GLY B 1 80 ? 21.031 4.391 12.227 1 92 80 GLY B CA 1
ATOM 2982 C C . GLY B 1 80 ? 19.531 4.59 12.195 1 92 80 GLY B C 1
ATOM 2983 O O . GLY B 1 80 ? 18.797 3.732 11.703 1 92 80 GLY B O 1
ATOM 2984 N N . LEU B 1 81 ? 19.125 5.727 12.789 1 95.94 81 LEU B N 1
ATOM 2985 C CA . LEU B 1 81 ? 17.719 6.109 12.703 1 95.94 81 LEU B CA 1
ATOM 2986 C C . LEU B 1 81 ? 17.438 6.859 11.406 1 95.94 81 LEU B C 1
ATOM 2988 O O . LEU B 1 81 ? 18.047 7.906 11.148 1 95.94 81 LEU B O 1
ATOM 2992 N N . ALA B 1 82 ? 16.609 6.254 10.602 1 96.06 82 ALA B N 1
ATOM 2993 C CA . ALA B 1 82 ? 16.25 6.914 9.352 1 96.06 82 ALA B CA 1
ATOM 2994 C C . ALA B 1 82 ? 15.008 7.789 9.539 1 96.06 82 ALA B C 1
ATOM 2996 O O . ALA B 1 82 ? 13.938 7.285 9.875 1 96.06 82 ALA B O 1
ATOM 2997 N N . VAL B 1 83 ? 15.18 9.07 9.352 1 98.06 83 VAL B N 1
ATOM 2998 C CA . VAL B 1 83 ? 14.062 10.016 9.414 1 98.06 83 VAL B CA 1
ATOM 2999 C C . VAL B 1 83 ? 13.523 10.266 8.008 1 98.06 83 VAL B C 1
ATOM 3001 O O . VAL B 1 83 ? 14.234 10.781 7.141 1 98.06 83 VAL B O 1
ATOM 3004 N N . MET B 1 84 ? 12.258 9.945 7.801 1 97.62 84 MET B N 1
ATOM 3005 C CA . MET B 1 84 ? 11.664 9.977 6.469 1 97.62 84 MET B CA 1
ATOM 3006 C C . MET B 1 84 ? 11.109 11.359 6.152 1 97.62 84 MET B C 1
ATOM 3008 O O . MET B 1 84 ? 10.211 11.844 6.836 1 97.62 84 MET B O 1
ATOM 3012 N N . ARG B 1 85 ? 11.617 11.914 5.047 1 97.88 85 ARG B N 1
ATOM 3013 C CA . ARG B 1 85 ? 11.172 13.25 4.664 1 97.88 85 ARG B CA 1
ATOM 3014 C C . ARG B 1 85 ? 10.984 13.352 3.154 1 97.88 85 ARG B C 1
ATOM 3016 O O . ARG B 1 85 ? 11.078 14.445 2.582 1 97.88 85 ARG B O 1
ATOM 3023 N N . PRO B 1 86 ? 10.781 12.242 2.469 1 94.31 86 PRO B N 1
ATOM 3024 C CA . PRO B 1 86 ? 10.562 12.352 1.024 1 94.31 86 PRO B CA 1
ATOM 3025 C C . PRO B 1 86 ? 9.219 13 0.685 1 94.31 86 PRO B C 1
ATOM 3027 O O . PRO B 1 86 ? 8.258 12.867 1.441 1 94.31 86 PRO B O 1
ATOM 3030 N N . VAL B 1 87 ? 9.148 13.609 -0.459 1 91.56 87 VAL B N 1
ATOM 3031 C CA . VAL B 1 87 ? 7.922 14.195 -0.979 1 91.56 87 VAL B CA 1
ATOM 3032 C C . VAL B 1 87 ? 7.059 13.109 -1.613 1 91.56 87 VAL B C 1
ATOM 3034 O O . VAL B 1 87 ? 5.84 13.078 -1.417 1 91.56 87 VAL B O 1
ATOM 3037 N N . SER B 1 88 ? 7.68 12.25 -2.35 1 90.38 88 SER B N 1
ATOM 3038 C CA . SER B 1 88 ? 6.945 11.148 -2.963 1 90.38 88 SER B CA 1
ATOM 3039 C C . SER B 1 88 ? 6.445 10.164 -1.912 1 90.38 88 SER B C 1
ATOM 3041 O O . SER B 1 88 ? 7.242 9.469 -1.276 1 90.38 88 SER B O 1
ATOM 3043 N N . HIS B 1 89 ? 5.121 10.062 -1.835 1 92.62 89 HIS B N 1
ATOM 3044 C CA . HIS B 1 89 ? 4.523 9.133 -0.883 1 92.62 89 HIS B CA 1
ATOM 3045 C C . HIS B 1 89 ? 4.902 7.688 -1.207 1 92.62 89 HIS B C 1
ATOM 3047 O O . HIS B 1 89 ? 5.273 6.926 -0.313 1 92.62 89 HIS B O 1
ATOM 3053 N N . MET B 1 90 ? 4.844 7.391 -2.393 1 89.81 90 MET B N 1
ATOM 3054 C CA . MET B 1 90 ? 5.094 6.023 -2.83 1 89.81 90 MET B CA 1
ATOM 3055 C C . MET B 1 90 ? 6.523 5.602 -2.508 1 89.81 90 MET B C 1
ATOM 3057 O O . MET B 1 90 ? 6.746 4.535 -1.931 1 89.81 90 MET B O 1
ATOM 3061 N N . LYS B 1 91 ? 7.492 6.41 -2.861 1 91.12 91 LYS B N 1
ATOM 3062 C CA . LYS B 1 91 ? 8.891 6.09 -2.594 1 91.12 91 LYS B CA 1
ATOM 3063 C C . LYS B 1 91 ? 9.172 6.043 -1.093 1 91.12 91 LYS B C 1
ATOM 3065 O O . LYS B 1 91 ? 9.906 5.172 -0.619 1 91.12 91 LYS B O 1
ATOM 3070 N N . ALA B 1 92 ? 8.539 6.969 -0.443 1 94.44 92 ALA B N 1
ATOM 3071 C CA . ALA B 1 92 ? 8.734 7.043 1.003 1 94.44 92 ALA B CA 1
ATOM 3072 C C . ALA B 1 92 ? 8.266 5.758 1.685 1 94.44 92 ALA B C 1
ATOM 3074 O O . ALA B 1 92 ? 9 5.168 2.48 1 94.44 92 ALA B O 1
ATOM 3075 N N . ILE B 1 93 ? 7.125 5.324 1.34 1 95.44 93 ILE B N 1
ATOM 3076 C CA . ILE B 1 93 ? 6.543 4.133 1.945 1 95.44 93 ILE B CA 1
ATOM 3077 C C . ILE B 1 93 ? 7.395 2.914 1.608 1 95.44 93 ILE B C 1
ATOM 3079 O O . ILE B 1 93 ? 7.75 2.131 2.494 1 95.44 93 ILE B O 1
ATOM 3083 N N . LEU B 1 94 ? 7.723 2.82 0.397 1 93.81 94 LEU B N 1
ATOM 3084 C CA . LEU B 1 94 ? 8.469 1.652 -0.063 1 93.81 94 LEU B CA 1
ATOM 3085 C C . LEU B 1 94 ? 9.812 1.551 0.649 1 93.81 94 LEU B C 1
ATOM 3087 O O . LEU B 1 94 ? 10.156 0.498 1.193 1 93.81 94 LEU B O 1
ATOM 3091 N N . ILE B 1 95 ? 10.523 2.615 0.681 1 93.38 95 ILE B N 1
ATOM 3092 C CA . ILE B 1 95 ? 11.852 2.594 1.282 1 93.38 95 ILE B CA 1
ATOM 3093 C C . ILE B 1 95 ? 11.734 2.352 2.785 1 93.38 95 ILE B C 1
ATOM 3095 O O . ILE B 1 95 ? 12.492 1.561 3.355 1 93.38 95 ILE B O 1
ATOM 3099 N N . ALA B 1 96 ? 10.828 3.033 3.363 1 96.25 96 ALA B N 1
ATOM 3100 C CA . ALA B 1 96 ? 10.656 2.846 4.801 1 96.25 96 ALA B CA 1
ATOM 3101 C C . ALA B 1 96 ? 10.289 1.398 5.125 1 96.25 96 ALA B C 1
ATOM 3103 O O . ALA B 1 96 ? 10.82 0.818 6.078 1 96.25 96 ALA B O 1
ATOM 3104 N N . ARG B 1 97 ? 9.414 0.812 4.352 1 96.25 97 ARG B N 1
ATOM 3105 C CA . ARG B 1 97 ? 9.031 -0.579 4.566 1 96.25 97 ARG B CA 1
ATOM 3106 C C . ARG B 1 97 ? 10.227 -1.511 4.387 1 96.25 97 ARG B C 1
ATOM 3108 O O . ARG B 1 97 ? 10.438 -2.42 5.191 1 96.25 97 ARG B O 1
ATOM 3115 N N . MET B 1 98 ? 10.969 -1.292 3.359 1 94.25 98 MET B N 1
ATOM 3116 C CA . MET B 1 98 ? 12.156 -2.102 3.104 1 94.25 98 MET B CA 1
ATOM 3117 C C . MET B 1 98 ? 13.148 -1.991 4.258 1 94.25 98 MET B C 1
ATOM 3119 O O . MET B 1 98 ? 13.703 -2.998 4.703 1 94.25 98 MET B O 1
ATOM 3123 N N . LEU B 1 99 ? 13.359 -0.777 4.699 1 93.69 99 LEU B N 1
ATOM 3124 C CA . LEU B 1 99 ? 14.273 -0.556 5.816 1 93.69 99 LEU B CA 1
ATOM 3125 C C . LEU B 1 99 ? 13.766 -1.245 7.078 1 93.69 99 LEU B C 1
ATOM 3127 O O . LEU B 1 99 ? 14.539 -1.895 7.793 1 93.69 99 LEU B O 1
ATOM 3131 N N . ASN B 1 100 ? 12.492 -1.159 7.297 1 95.69 100 ASN B N 1
ATOM 3132 C CA . ASN B 1 100 ? 11.914 -1.797 8.477 1 95.69 100 ASN B CA 1
ATOM 3133 C C . ASN B 1 100 ? 12.055 -3.314 8.414 1 95.69 100 ASN B C 1
ATOM 3135 O O . ASN B 1 100 ? 12.391 -3.953 9.414 1 95.69 100 ASN B O 1
ATOM 3139 N N . ILE B 1 101 ? 11.812 -3.852 7.277 1 93.88 101 ILE B N 1
ATOM 3140 C CA . ILE B 1 101 ? 11.906 -5.293 7.094 1 93.88 101 ILE B CA 1
ATOM 3141 C C . ILE B 1 101 ? 13.336 -5.754 7.363 1 93.88 101 ILE B C 1
ATOM 3143 O O . ILE B 1 101 ? 13.555 -6.836 7.91 1 93.88 101 ILE B O 1
ATOM 3147 N N . THR B 1 102 ? 14.258 -4.914 7.027 1 90.31 102 THR B N 1
ATOM 3148 C CA . THR B 1 102 ? 15.656 -5.305 7.145 1 90.31 102 THR B CA 1
ATOM 3149 C C . THR B 1 102 ? 16.234 -4.832 8.477 1 90.31 102 THR B C 1
ATOM 3151 O O . THR B 1 102 ? 17.453 -4.867 8.672 1 90.31 102 THR B O 1
ATOM 3154 N N . GLY B 1 103 ? 15.445 -4.227 9.32 1 89.12 103 GLY B N 1
ATOM 3155 C CA . GLY B 1 103 ? 15.836 -4.004 10.703 1 89.12 103 GLY B CA 1
ATOM 3156 C C . GLY B 1 103 ? 16.25 -2.574 10.984 1 89.12 103 GLY B C 1
ATOM 3157 O O . GLY B 1 103 ? 16.781 -2.273 12.055 1 89.12 103 GLY B O 1
ATOM 3158 N N . ILE B 1 104 ? 16.109 -1.695 10.094 1 91.38 104 ILE B N 1
ATOM 3159 C CA . ILE B 1 104 ? 16.453 -0.292 10.297 1 91.38 104 ILE B CA 1
ATOM 3160 C C . ILE B 1 104 ? 15.203 0.492 10.695 1 91.38 104 ILE B C 1
ATOM 3162 O O . ILE B 1 104 ? 14.203 0.503 9.969 1 91.38 104 ILE B O 1
ATOM 3166 N N . PRO B 1 105 ? 15.289 1.153 11.836 1 94.5 105 PRO B N 1
ATOM 3167 C CA . PRO B 1 105 ? 14.117 1.93 12.25 1 94.5 105 PRO B CA 1
ATOM 3168 C C . PRO B 1 105 ? 13.945 3.215 11.445 1 94.5 105 PRO B C 1
ATOM 3170 O O . PRO B 1 105 ? 14.938 3.85 11.07 1 94.5 105 PRO B O 1
ATOM 3173 N N . THR B 1 106 ? 12.727 3.531 11.203 1 96.94 106 THR B N 1
ATOM 3174 C CA . THR B 1 106 ? 12.406 4.781 10.523 1 96.94 106 THR B CA 1
ATOM 3175 C C . THR B 1 106 ? 11.391 5.59 11.328 1 96.94 106 THR B C 1
ATOM 3177 O O . THR B 1 106 ? 10.586 5.023 12.07 1 96.94 106 THR B O 1
ATOM 3180 N N . ILE B 1 107 ? 11.508 6.887 11.211 1 98.06 107 ILE B N 1
ATOM 3181 C CA . ILE B 1 107 ? 10.516 7.809 11.742 1 98.06 107 ILE B CA 1
ATOM 3182 C C . ILE B 1 107 ? 9.984 8.703 10.625 1 98.06 107 ILE B C 1
ATOM 3184 O O . ILE B 1 107 ? 10.703 9.555 10.109 1 98.06 107 ILE B O 1
ATOM 3188 N N . ASN B 1 108 ? 8.805 8.453 10.328 1 98.25 108 ASN B N 1
ATOM 3189 C CA . ASN B 1 108 ? 7.809 7.473 10.734 1 98.25 108 ASN B CA 1
ATOM 3190 C C . ASN B 1 108 ? 8.039 6.125 10.055 1 98.25 108 ASN B C 1
ATOM 3192 O O . ASN B 1 108 ? 8.836 6.023 9.117 1 98.25 108 ASN B O 1
ATOM 3196 N N . SER B 1 109 ? 7.371 5.109 10.602 1 98.06 109 SER B N 1
ATOM 3197 C CA . SER B 1 109 ? 7.5 3.773 10.031 1 98.06 109 SER B CA 1
ATOM 3198 C C . SER B 1 109 ? 6.762 3.66 8.703 1 98.06 109 SER B C 1
ATOM 3200 O O . SER B 1 109 ? 5.848 4.445 8.422 1 98.06 109 SER B O 1
ATOM 3202 N N . GLY B 1 110 ? 7.188 2.697 7.914 1 97.75 110 GLY B N 1
ATOM 3203 C CA . GLY B 1 110 ? 6.551 2.473 6.625 1 97.75 110 GLY B CA 1
ATOM 3204 C C . GLY B 1 110 ? 5.066 2.184 6.738 1 97.75 110 GLY B C 1
ATOM 3205 O O . GLY B 1 110 ? 4.258 2.773 6.016 1 97.75 110 GLY B O 1
ATOM 3206 N N . GLU B 1 111 ? 4.684 1.336 7.621 1 96.81 111 GLU B N 1
ATOM 3207 C CA . GLU B 1 111 ? 3.283 0.962 7.801 1 96.81 111 GLU B CA 1
ATOM 3208 C C . GLU B 1 111 ? 2.445 2.156 8.25 1 96.81 111 GLU B C 1
ATOM 3210 O O . GLU B 1 111 ? 1.333 2.361 7.762 1 96.81 111 GLU B O 1
ATOM 3215 N N . SER B 1 112 ? 3.002 2.953 9.164 1 98.31 112 SER B N 1
ATOM 3216 C CA . SER B 1 112 ? 2.273 4.113 9.664 1 98.31 112 SER B CA 1
ATOM 3217 C C . SER B 1 112 ? 2.08 5.16 8.57 1 98.31 112 SER B C 1
ATOM 3219 O O . SER B 1 112 ? 1.016 5.773 8.469 1 98.31 112 SER B O 1
ATOM 3221 N N . MET B 1 113 ? 3.113 5.336 7.777 1 98 113 MET B N 1
ATOM 3222 C CA . MET B 1 113 ? 3.008 6.281 6.672 1 98 113 MET B CA 1
ATOM 3223 C C . MET B 1 113 ? 1.979 5.812 5.648 1 98 113 MET B C 1
ATOM 3225 O O . MET B 1 113 ? 1.168 6.605 5.168 1 98 113 MET B O 1
ATOM 3229 N N . GLU B 1 114 ? 2.041 4.559 5.391 1 96.5 114 GLU B N 1
ATOM 3230 C CA . GLU B 1 114 ? 1.093 3.979 4.441 1 96.5 114 GLU B CA 1
ATOM 3231 C C . GLU B 1 114 ? -0.345 4.172 4.914 1 96.5 114 GLU B C 1
ATOM 3233 O O . GLU B 1 114 ? -1.215 4.555 4.129 1 96.5 114 GLU B O 1
ATOM 3238 N N . LEU B 1 115 ? -0.582 3.922 6.113 1 97 115 LEU B N 1
ATOM 3239 C CA . LEU B 1 115 ? -1.909 4.059 6.703 1 97 115 LEU B CA 1
ATOM 3240 C C . LEU B 1 115 ? -2.354 5.52 6.707 1 97 115 LEU B C 1
ATOM 3242 O O . LEU B 1 115 ? -3.484 5.828 6.324 1 97 115 LEU B O 1
ATOM 3246 N N . SER B 1 116 ? -1.484 6.359 7.051 1 97.69 116 SER B N 1
ATOM 3247 C CA . SER B 1 116 ? -1.806 7.777 7.195 1 97.69 116 SER B CA 1
ATOM 3248 C C . SER B 1 116 ? -2.088 8.422 5.844 1 97.69 116 SER B C 1
ATOM 3250 O O . SER B 1 116 ? -2.957 9.289 5.73 1 97.69 116 SER B O 1
ATOM 3252 N N . TRP B 1 117 ? -1.392 7.996 4.844 1 96.69 117 TRP B N 1
ATOM 3253 C CA . TRP B 1 117 ? -1.451 8.695 3.566 1 96.69 117 TRP B CA 1
ATOM 3254 C C . TRP B 1 117 ? -2.578 8.148 2.697 1 96.69 117 TRP B C 1
ATOM 3256 O O . TRP B 1 117 ? -2.873 8.695 1.633 1 96.69 117 TRP B O 1
ATOM 3266 N N . ASN B 1 118 ? -3.201 7.117 3.111 1 96.12 118 ASN B N 1
ATOM 3267 C CA . ASN B 1 118 ? -4.48 6.699 2.547 1 96.12 118 ASN B CA 1
ATOM 3268 C C . ASN B 1 118 ? -5.656 7.285 3.324 1 96.12 118 ASN B C 1
ATOM 3270 O O . ASN B 1 118 ? -6.004 6.793 4.398 1 96.12 118 ASN B O 1
ATOM 3274 N N . LYS B 1 119 ? -6.316 8.273 2.727 1 96.5 119 LYS B N 1
ATOM 3275 C CA . LYS B 1 119 ? -7.32 9.055 3.443 1 96.5 119 LYS B CA 1
ATOM 3276 C C . LYS B 1 119 ? -8.477 8.172 3.91 1 96.5 119 LYS B C 1
ATOM 3278 O O . LYS B 1 119 ? -8.992 8.352 5.012 1 96.5 119 LYS B O 1
ATOM 3283 N N . ALA B 1 120 ? -8.852 7.238 3.107 1 94.94 120 ALA B N 1
ATOM 3284 C CA . ALA B 1 120 ? -9.953 6.352 3.48 1 94.94 120 ALA B CA 1
ATOM 3285 C C . ALA B 1 120 ? -9.57 5.473 4.668 1 94.94 120 ALA B C 1
ATOM 3287 O O . ALA B 1 120 ? -10.312 5.383 5.648 1 94.94 120 ALA B O 1
ATOM 3288 N N . LEU B 1 121 ? -8.414 4.883 4.613 1 97 121 LEU B N 1
ATOM 3289 C CA . LEU B 1 121 ? -7.965 3.992 5.68 1 97 121 LEU B CA 1
ATOM 3290 C C . LEU B 1 121 ? -7.699 4.77 6.965 1 97 121 LEU B C 1
ATOM 3292 O O . LEU B 1 121 ? -8.086 4.328 8.047 1 97 121 LEU B O 1
ATOM 3296 N N . SER B 1 122 ? -7.066 5.871 6.793 1 98.06 122 SER B N 1
ATOM 3297 C CA . SER B 1 122 ? -6.754 6.688 7.965 1 98.06 122 SER B CA 1
ATOM 3298 C C . SER B 1 122 ? -8.023 7.105 8.703 1 98.06 122 SER B C 1
ATOM 3300 O O . SER B 1 122 ? -8.133 6.918 9.914 1 98.06 122 SER B O 1
ATOM 3302 N N . LEU B 1 123 ? -8.984 7.609 7.988 1 97.94 123 LEU B N 1
ATOM 3303 C CA . LEU B 1 123 ? -10.219 8.078 8.609 1 97.94 123 LEU B CA 1
ATOM 3304 C C . LEU B 1 123 ? -11 6.91 9.203 1 97.94 123 LEU B C 1
ATOM 3306 O O . LEU B 1 123 ? -11.625 7.047 10.258 1 97.94 123 LEU B O 1
ATOM 3310 N N . ALA B 1 124 ? -10.984 5.785 8.555 1 96.62 124 ALA B N 1
ATOM 3311 C CA . ALA B 1 124 ? -11.672 4.609 9.086 1 96.62 124 ALA B CA 1
ATOM 3312 C C . ALA B 1 124 ? -11.062 4.172 10.414 1 96.62 124 ALA B C 1
ATOM 3314 O O . ALA B 1 124 ? -11.781 3.863 11.367 1 96.62 124 ALA B O 1
ATOM 3315 N N . VAL B 1 125 ? -9.766 4.145 10.484 1 97.81 125 VAL B N 1
ATOM 3316 C CA . VAL B 1 125 ? -9.062 3.748 11.703 1 97.81 125 VAL B CA 1
ATOM 3317 C C . VAL B 1 125 ? -9.367 4.738 12.82 1 97.81 125 VAL B C 1
ATOM 3319 O O . VAL B 1 125 ? -9.609 4.34 13.961 1 97.81 125 VAL B O 1
ATOM 3322 N N . LEU B 1 126 ? -9.328 5.984 12.492 1 98.44 126 LEU B N 1
ATOM 3323 C CA . LEU B 1 126 ? -9.609 7.016 13.484 1 98.44 126 LEU B CA 1
ATOM 3324 C C . LEU B 1 126 ? -11.039 6.914 13.984 1 98.44 126 LEU B C 1
ATOM 3326 O O . LEU B 1 126 ? -11.297 7.047 15.188 1 98.44 126 LEU B O 1
ATOM 3330 N N . ARG B 1 127 ? -11.922 6.707 13.07 1 97 127 ARG B N 1
ATOM 3331 C CA . ARG B 1 127 ? -13.32 6.539 13.445 1 97 127 ARG B CA 1
ATOM 3332 C C . ARG B 1 127 ? -13.492 5.367 14.406 1 97 127 ARG B C 1
ATOM 3334 O O . ARG B 1 127 ? -14.195 5.48 15.406 1 97 127 ARG B O 1
ATOM 3341 N N . ARG B 1 128 ? -12.93 4.309 14.094 1 94.88 128 ARG B N 1
ATOM 3342 C CA . ARG B 1 128 ? -13.008 3.117 14.938 1 94.88 128 ARG B CA 1
ATOM 3343 C C . ARG B 1 128 ? -12.43 3.385 16.328 1 94.88 128 ARG B C 1
ATOM 3345 O O . ARG B 1 128 ? -12.891 2.812 17.312 1 94.88 128 ARG B O 1
ATOM 3352 N N . ALA B 1 129 ? -11.508 4.254 16.406 1 97.06 129 ALA B N 1
ATOM 3353 C CA . ALA B 1 129 ? -10.875 4.609 17.672 1 97.06 129 ALA B CA 1
ATOM 3354 C C . ALA B 1 129 ? -11.719 5.629 18.438 1 97.06 129 ALA B C 1
ATOM 3356 O O . ALA B 1 129 ? -11.328 6.086 19.516 1 97.06 129 ALA B O 1
ATOM 3357 N N . GLY B 1 130 ? -12.797 6.059 17.859 1 96.75 130 GLY B N 1
ATOM 3358 C CA . GLY B 1 130 ? -13.719 6.949 18.547 1 96.75 130 GLY B CA 1
ATOM 3359 C C . GLY B 1 130 ? -13.398 8.422 18.328 1 96.75 130 GLY B C 1
ATOM 3360 O O . GLY B 1 130 ? -13.891 9.281 19.062 1 96.75 130 GLY B O 1
ATOM 3361 N N . LEU B 1 131 ? -12.586 8.742 17.406 1 98.31 131 LEU B N 1
ATOM 3362 C CA . LEU B 1 131 ? -12.219 10.133 17.141 1 98.31 131 LEU B CA 1
ATOM 3363 C C . LEU B 1 131 ? -13.211 10.781 16.188 1 98.31 131 LEU B C 1
ATOM 3365 O O . LEU B 1 131 ? -13.82 10.094 15.359 1 98.31 131 LEU B O 1
ATOM 3369 N N . PRO B 1 132 ? -13.398 12.062 16.281 1 97.44 132 PRO B N 1
ATOM 3370 C CA . PRO B 1 132 ? -14.266 12.766 15.336 1 97.44 132 PRO B CA 1
ATOM 3371 C C . PRO B 1 132 ? -13.633 12.945 13.961 1 97.44 132 PRO B C 1
ATOM 3373 O O . PRO B 1 132 ? -12.594 13.602 13.836 1 97.44 132 PRO B O 1
ATOM 3376 N N . VAL B 1 133 ? -14.242 12.375 12.938 1 97.62 133 VAL B N 1
ATOM 3377 C CA . VAL B 1 133 ? -13.688 12.477 11.594 1 97.62 133 VAL B CA 1
ATOM 3378 C C . VAL B 1 133 ? -14.75 13.008 10.633 1 97.62 133 VAL B C 1
ATOM 3380 O O . VAL B 1 133 ? -15.953 12.938 10.922 1 97.62 133 VAL B O 1
ATOM 3383 N N . THR B 1 134 ? -14.312 13.57 9.547 1 95.75 134 THR B N 1
ATOM 3384 C CA . THR B 1 134 ? -15.227 13.992 8.492 1 95.75 134 THR B CA 1
ATOM 3385 C C . THR B 1 134 ? -16.016 12.805 7.941 1 95.75 134 THR B C 1
ATOM 3387 O O . THR B 1 134 ? -15.422 11.766 7.617 1 95.75 134 THR B O 1
ATOM 3390 N N . PRO B 1 135 ? -17.359 12.953 7.91 1 93.62 135 PRO B N 1
ATOM 3391 C CA . PRO B 1 135 ? -18.109 11.875 7.254 1 93.62 135 PRO B CA 1
ATOM 3392 C C . PRO B 1 135 ? -17.625 11.617 5.824 1 93.62 135 PRO B C 1
ATOM 3394 O O . PRO B 1 135 ? -17.406 12.57 5.066 1 93.62 135 PRO B O 1
ATOM 3397 N N . SER B 1 136 ? -17.422 10.367 5.512 1 94 136 SER B N 1
ATOM 3398 C CA . SER B 1 136 ? -16.828 10.031 4.223 1 94 136 SER B CA 1
ATOM 3399 C C . SER B 1 136 ? -17.438 8.758 3.646 1 94 136 SER B C 1
ATOM 3401 O O . SER B 1 136 ? -17.781 7.84 4.391 1 94 136 SER B O 1
ATOM 3403 N N . VAL B 1 137 ? -17.484 8.742 2.354 1 91.38 137 VAL B N 1
ATOM 3404 C CA . VAL B 1 137 ? -17.891 7.555 1.62 1 91.38 137 VAL B CA 1
ATOM 3405 C C . VAL B 1 137 ? -16.844 7.199 0.569 1 91.38 137 VAL B C 1
ATOM 3407 O O . VAL B 1 137 ? -16.469 8.039 -0.243 1 91.38 137 VAL B O 1
ATOM 3410 N N . LEU B 1 138 ? -16.422 5.98 0.658 1 91.56 138 LEU B N 1
ATOM 3411 C CA . LEU B 1 138 ? -15.508 5.48 -0.365 1 91.56 138 LEU B CA 1
ATOM 3412 C C . LEU B 1 138 ? -16.281 5.062 -1.615 1 91.56 138 LEU B C 1
ATOM 3414 O O . LEU B 1 138 ? -17.188 4.234 -1.544 1 91.56 138 LEU B O 1
ATOM 3418 N N . VAL B 1 139 ? -15.82 5.625 -2.691 1 87.5 139 VAL B N 1
ATOM 3419 C CA . VAL B 1 139 ? -16.438 5.32 -3.979 1 87.5 139 VAL B CA 1
ATOM 3420 C C . VAL B 1 139 ? -15.445 4.547 -4.852 1 87.5 139 VAL B C 1
ATOM 3422 O O . VAL B 1 139 ? -14.352 5.039 -5.148 1 87.5 139 VAL B O 1
ATOM 3425 N N . MET B 1 140 ? -15.797 3.342 -5.266 1 82.94 140 MET B N 1
ATOM 3426 C CA . MET B 1 140 ? -14.883 2.475 -6.004 1 82.94 140 MET B CA 1
ATOM 3427 C C . MET B 1 140 ? -15.117 2.594 -7.508 1 82.94 140 MET B C 1
ATOM 3429 O O . MET B 1 140 ? -14.234 2.289 -8.305 1 82.94 140 MET B O 1
ATOM 3433 N N . GLY B 1 141 ? -16.281 2.969 -7.938 1 76.44 141 GLY B N 1
ATOM 3434 C CA . GLY B 1 141 ? -16.625 3.051 -9.344 1 76.44 141 GLY B CA 1
ATOM 3435 C C . GLY B 1 141 ? -17.75 4.023 -9.633 1 76.44 141 GLY B C 1
ATOM 3436 O O . GLY B 1 141 ? -17.891 5.039 -8.945 1 76.44 141 GLY B O 1
ATOM 3437 N N . GLY B 1 142 ? -18.438 3.75 -10.719 1 67.75 142 GLY B N 1
ATOM 3438 C CA . GLY B 1 142 ? -19.344 4.715 -11.32 1 67.75 142 GLY B CA 1
ATOM 3439 C C . GLY B 1 142 ? -20.641 4.867 -10.555 1 67.75 142 GLY B C 1
ATOM 3440 O O . GLY B 1 142 ? -21.406 5.816 -10.781 1 67.75 142 GLY B O 1
ATOM 3441 N N . GLY B 1 143 ? -20.938 4.09 -9.594 1 65.75 143 GLY B N 1
ATOM 3442 C CA . GLY B 1 143 ? -22.266 4.258 -9.023 1 65.75 143 GLY B CA 1
ATOM 3443 C C . GLY B 1 143 ? -22.234 4.648 -7.559 1 65.75 143 GLY B C 1
ATOM 3444 O O . GLY B 1 143 ? -21.422 4.121 -6.785 1 65.75 143 GLY B O 1
ATOM 3445 N N . VAL B 1 144 ? -22.656 5.934 -7.305 1 69.44 144 VAL B N 1
ATOM 3446 C CA . VAL B 1 144 ? -22.766 6.305 -5.895 1 69.44 144 VAL B CA 1
ATOM 3447 C C . VAL B 1 144 ? -24.234 6.27 -5.469 1 69.44 144 VAL B C 1
ATOM 3449 O O . VAL B 1 144 ? -25.094 6.875 -6.117 1 69.44 144 VAL B O 1
ATOM 3452 N N . LYS B 1 145 ? -24.406 5.406 -4.484 1 71.19 145 LYS B N 1
ATOM 3453 C CA . LYS B 1 145 ? -25.766 5.297 -3.947 1 71.19 145 LYS B CA 1
ATOM 3454 C C . LYS B 1 145 ? -25.891 6.043 -2.623 1 71.19 145 LYS B C 1
ATOM 3456 O O . LYS B 1 145 ? -27 6.316 -2.164 1 71.19 145 LYS B O 1
ATOM 3461 N N . ALA B 1 146 ? -24.797 6.406 -2.145 1 70.06 146 ALA B N 1
ATOM 3462 C CA . ALA B 1 146 ? -24.828 6.984 -0.804 1 70.06 146 ALA B CA 1
ATOM 3463 C C . ALA B 1 146 ? -25.453 8.375 -0.821 1 70.06 146 ALA B C 1
ATOM 3465 O O . ALA B 1 146 ? -25.328 9.109 -1.806 1 70.06 146 ALA B O 1
ATOM 3466 N N . ASP B 1 147 ? -26.141 8.586 0.28 1 74.94 147 ASP B N 1
ATOM 3467 C CA . ASP B 1 147 ? -26.719 9.914 0.468 1 74.94 147 ASP B CA 1
ATOM 3468 C C . ASP B 1 147 ? -25.719 10.875 1.083 1 74.94 147 ASP B C 1
ATOM 3470 O O . ASP B 1 147 ? -25.266 10.68 2.215 1 74.94 147 ASP B O 1
ATOM 3474 N N . VAL B 1 148 ? -25.234 11.719 0.312 1 81 148 VAL B N 1
ATOM 3475 C CA . VAL B 1 148 ? -24.344 12.773 0.783 1 81 148 VAL B CA 1
ATOM 3476 C C . VAL B 1 148 ? -25 14.141 0.583 1 81 148 VAL B C 1
ATOM 3478 O O . VAL B 1 148 ? -25.75 14.336 -0.37 1 81 148 VAL B O 1
ATOM 3481 N N . ASP B 1 149 ? -24.703 14.945 1.557 1 88.94 149 ASP B N 1
ATOM 3482 C CA . ASP B 1 149 ? -25.172 16.328 1.407 1 88.94 149 ASP B CA 1
ATOM 3483 C C . ASP B 1 149 ? -24.328 17.078 0.389 1 88.94 149 ASP B C 1
ATOM 3485 O O . ASP B 1 149 ? -23.109 16.922 0.345 1 88.94 149 ASP B O 1
ATOM 3489 N N . TYR B 1 150 ? -25.109 17.906 -0.409 1 92.12 150 TYR B N 1
ATOM 3490 C CA . TYR B 1 150 ? -24.422 18.766 -1.371 1 92.12 150 TYR B CA 1
ATOM 3491 C C . TYR B 1 150 ? -24.406 20.219 -0.913 1 92.12 150 TYR B C 1
ATOM 3493 O O . TYR B 1 150 ? -25.344 20.672 -0.245 1 92.12 150 TYR B O 1
ATOM 3501 N N . PRO B 1 151 ? -23.406 21.031 -1.304 1 94.69 151 PRO B N 1
ATOM 3502 C CA . PRO B 1 151 ? -22.25 20.641 -2.109 1 94.69 151 PRO B CA 1
ATOM 3503 C C . PRO B 1 151 ? -21.344 19.641 -1.398 1 94.69 151 PRO B C 1
ATOM 3505 O O . PRO B 1 151 ? -21.312 19.594 -0.166 1 94.69 151 PRO B O 1
ATOM 3508 N N . ALA B 1 152 ? -20.625 18.828 -2.248 1 94.81 152 ALA B N 1
ATOM 3509 C CA . ALA B 1 152 ? -19.719 17.812 -1.737 1 94.81 152 ALA B CA 1
ATOM 3510 C C . ALA B 1 152 ? -18.375 17.875 -2.436 1 94.81 152 ALA B C 1
ATOM 3512 O O . ALA B 1 152 ? -18.219 18.547 -3.461 1 94.81 152 ALA B O 1
ATOM 3513 N N . ILE B 1 153 ? -17.406 17.266 -1.764 1 94.81 153 ILE B N 1
ATOM 3514 C CA . ILE B 1 153 ? -16.062 17.172 -2.307 1 94.81 153 ILE B CA 1
ATOM 3515 C C . ILE B 1 153 ? -15.75 15.742 -2.717 1 94.81 153 ILE B C 1
ATOM 3517 O O . ILE B 1 153 ? -15.977 14.805 -1.94 1 94.81 153 ILE B O 1
ATOM 3521 N N . LEU B 1 154 ? -15.312 15.539 -3.947 1 92.38 154 LEU B N 1
ATOM 3522 C CA . LEU B 1 154 ? -14.75 14.281 -4.43 1 92.38 154 LEU B CA 1
ATOM 3523 C C . LEU B 1 154 ? -13.234 14.375 -4.539 1 92.38 154 LEU B C 1
ATOM 3525 O O . LEU B 1 154 ? -12.711 15.188 -5.305 1 92.38 154 LEU B O 1
ATOM 3529 N N . LYS B 1 155 ? -12.594 13.578 -3.752 1 92.62 155 LYS B N 1
ATOM 3530 C CA . LYS B 1 155 ? -11.133 13.695 -3.768 1 92.62 155 LYS B CA 1
ATOM 3531 C C . LYS B 1 155 ? -10.477 12.312 -3.816 1 92.62 155 LYS B C 1
ATOM 3533 O O . LYS B 1 155 ? -11.078 11.32 -3.389 1 92.62 155 LYS B O 1
ATOM 3538 N N . PRO B 1 156 ? -9.273 12.258 -4.375 1 91.44 156 PRO B N 1
ATOM 3539 C CA . PRO B 1 156 ? -8.555 10.984 -4.363 1 91.44 156 PRO B CA 1
ATOM 3540 C C . PRO B 1 156 ? -8.219 10.508 -2.953 1 91.44 156 PRO B C 1
ATOM 3542 O O . PRO B 1 156 ? -8.125 11.32 -2.029 1 91.44 156 PRO B O 1
ATOM 3545 N N . ILE B 1 157 ? -8 9.195 -2.803 1 92.25 157 ILE B N 1
ATOM 3546 C CA . ILE B 1 157 ? -7.711 8.633 -1.49 1 92.25 157 ILE B CA 1
ATOM 3547 C C . ILE B 1 157 ? -6.254 8.906 -1.12 1 92.25 157 ILE B C 1
ATOM 3549 O O . ILE B 1 157 ? -5.879 8.82 0.051 1 92.25 157 ILE B O 1
ATOM 3553 N N . GLN B 1 158 ? -5.453 9.07 -2.182 1 89.56 158 GLN B N 1
ATOM 3554 C CA . GLN B 1 158 ? -4.059 9.461 -2.012 1 89.56 158 GLN B CA 1
ATOM 3555 C C . GLN B 1 158 ? -3.76 10.766 -2.75 1 89.56 158 GLN B C 1
ATOM 3557 O O . GLN B 1 158 ? -4.363 11.047 -3.785 1 89.56 158 GLN B O 1
ATOM 3562 N N . GLY B 1 159 ? -2.842 11.5 -2.188 1 83.19 159 GLY B N 1
ATOM 3563 C CA . GLY B 1 159 ? -2.484 12.766 -2.803 1 83.19 159 GLY B CA 1
ATOM 3564 C C . GLY B 1 159 ? -2.242 13.875 -1.793 1 83.19 159 GLY B C 1
ATOM 3565 O O . GLY B 1 159 ? -2.506 13.703 -0.601 1 83.19 159 GLY B O 1
ATOM 3566 N N . SER B 1 160 ? -1.71 14.961 -2.373 1 75.25 160 SER B N 1
ATOM 3567 C CA . SER B 1 160 ? -1.357 16.109 -1.538 1 75.25 160 SER B CA 1
ATOM 3568 C C . SER B 1 160 ? -1.82 17.422 -2.17 1 75.25 160 SER B C 1
ATOM 3570 O O . SER B 1 160 ? -2.154 17.453 -3.355 1 75.25 160 SER B O 1
ATOM 3572 N N . TRP B 1 161 ? -1.959 18.406 -1.335 1 75.38 161 TRP B N 1
ATOM 3573 C CA . TRP B 1 161 ? -2.105 19.797 -1.749 1 75.38 161 TRP B CA 1
ATOM 3574 C C . TRP B 1 161 ? -3.461 20.031 -2.408 1 75.38 161 TRP B C 1
ATOM 3576 O O . TRP B 1 161 ? -3.594 20.891 -3.279 1 75.38 161 TRP B O 1
ATOM 3586 N N . GLY B 1 162 ? -4.379 19.172 -2.145 1 73.12 162 GLY B N 1
ATOM 3587 C CA . GLY B 1 162 ? -5.719 19.344 -2.68 1 73.12 162 GLY B CA 1
ATOM 3588 C C . GLY B 1 162 ? -5.816 19.047 -4.164 1 73.12 162 GLY B C 1
ATOM 3589 O O . GLY B 1 162 ? -6.836 19.328 -4.797 1 73.12 162 GLY B O 1
ATOM 3590 N N . ARG B 1 163 ? -4.828 18.453 -4.672 1 75.19 163 ARG B N 1
ATOM 3591 C CA . ARG B 1 163 ? -4.785 18.141 -6.098 1 75.19 163 ARG B CA 1
ATOM 3592 C C . ARG B 1 163 ? -5.844 17.109 -6.461 1 75.19 163 ARG B C 1
ATOM 3594 O O . ARG B 1 163 ? -6.082 16.156 -5.707 1 75.19 163 ARG B O 1
ATOM 3601 N N . MET B 1 164 ? -6.543 17.281 -7.484 1 80.06 164 MET B N 1
ATOM 3602 C CA . MET B 1 164 ? -7.492 16.391 -8.141 1 80.06 164 MET B CA 1
ATOM 3603 C C . MET B 1 164 ? -8.789 16.281 -7.344 1 80.06 164 MET B C 1
ATOM 3605 O O . MET B 1 164 ? -9.555 15.336 -7.516 1 80.06 164 MET B O 1
ATOM 3609 N N . ALA B 1 165 ? -8.914 17.203 -6.414 1 88.69 165 ALA B N 1
ATOM 3610 C CA . ALA B 1 165 ? -10.188 17.297 -5.711 1 88.69 165 ALA B CA 1
ATOM 3611 C C . ALA B 1 165 ? -11.203 18.109 -6.512 1 88.69 165 ALA B C 1
ATOM 3613 O O . ALA B 1 165 ? -10.844 19.094 -7.152 1 88.69 165 ALA B O 1
ATOM 3614 N N . SER B 1 166 ? -12.461 17.688 -6.457 1 90.94 166 SER B N 1
ATOM 3615 C CA . SER B 1 166 ? -13.523 18.375 -7.188 1 90.94 166 SER B CA 1
ATOM 3616 C C . SER B 1 166 ? -14.727 18.656 -6.285 1 90.94 166 SER B C 1
ATOM 3618 O O . SER B 1 166 ? -15.125 17.797 -5.496 1 90.94 166 SER B O 1
ATOM 3620 N N . MET B 1 167 ? -15.203 19.844 -6.461 1 92.88 167 MET B N 1
ATOM 3621 C CA . MET B 1 167 ? -16.484 20.156 -5.84 1 92.88 167 MET B CA 1
ATOM 3622 C C . MET B 1 167 ? -17.641 19.656 -6.695 1 92.88 167 MET B C 1
ATOM 3624 O O . MET B 1 167 ? -17.625 19.797 -7.918 1 92.88 167 MET B O 1
ATOM 3628 N N . VAL B 1 168 ? -18.562 19.047 -6.051 1 93.12 168 VAL B N 1
ATOM 3629 C CA . VAL B 1 168 ? -19.75 18.562 -6.738 1 93.12 168 VAL B CA 1
ATOM 3630 C C . VAL B 1 168 ? -21.016 19.141 -6.094 1 93.12 168 VAL B C 1
ATOM 3632 O O . VAL B 1 168 ? -21.141 19.141 -4.867 1 93.12 168 VAL B O 1
ATOM 3635 N N . TRP B 1 169 ? -21.953 19.531 -6.953 1 94.12 169 TRP B N 1
ATOM 3636 C CA . TRP B 1 169 ? -23.062 20.312 -6.422 1 94.12 169 TRP B CA 1
ATOM 3637 C C . TRP B 1 169 ? -24.359 19.5 -6.438 1 94.12 169 TRP B C 1
ATOM 3639 O O . TRP B 1 169 ? -25.359 19.938 -5.879 1 94.12 169 TRP B O 1
ATOM 3649 N N . SER B 1 170 ? -24.359 18.375 -7.145 1 92.56 170 SER B N 1
ATOM 3650 C CA . SER B 1 170 ? -25.547 17.531 -7.211 1 92.56 170 SER B CA 1
ATOM 3651 C C . SER B 1 170 ? -25.203 16.078 -7.508 1 92.56 170 SER B C 1
ATOM 3653 O O . SER B 1 170 ? -24.078 15.781 -7.914 1 92.56 170 SER B O 1
ATOM 3655 N N . ARG B 1 171 ? -26.219 15.32 -7.301 1 90.56 171 ARG B N 1
ATOM 3656 C CA . ARG B 1 171 ? -26.062 13.898 -7.605 1 90.56 171 ARG B CA 1
ATOM 3657 C C . ARG B 1 171 ? -25.797 13.688 -9.086 1 90.56 171 ARG B C 1
ATOM 3659 O O . ARG B 1 171 ? -25 12.82 -9.461 1 90.56 171 ARG B O 1
ATOM 3666 N N . ASP B 1 172 ? -26.438 14.414 -9.883 1 90.38 172 ASP B N 1
ATOM 3667 C CA . ASP B 1 172 ? -26.25 14.305 -11.328 1 90.38 172 ASP B CA 1
ATOM 3668 C C . ASP B 1 172 ? -24.828 14.672 -11.734 1 90.38 172 ASP B C 1
ATOM 3670 O O . ASP B 1 172 ? -24.219 13.992 -12.555 1 90.38 172 ASP B O 1
ATOM 3674 N N . GLU B 1 173 ? -24.375 15.688 -11.164 1 91.75 173 GLU B N 1
ATOM 3675 C CA . GLU B 1 173 ? -23 16.109 -11.438 1 91.75 173 GLU B CA 1
ATOM 3676 C C . GLU B 1 173 ? -22 15.047 -10.992 1 91.75 173 GLU B C 1
ATOM 3678 O O . GLU B 1 173 ? -21.031 14.766 -11.703 1 91.75 173 GLU B O 1
ATOM 3683 N N . LEU B 1 174 ? -22.25 14.555 -9.836 1 90.62 174 LEU B N 1
ATOM 3684 C CA . LEU B 1 174 ? -21.391 13.492 -9.32 1 90.62 174 LEU B CA 1
ATOM 3685 C C . LEU B 1 174 ? -21.359 12.305 -10.281 1 90.62 174 LEU B C 1
ATOM 3687 O O . LEU B 1 174 ? -20.297 11.797 -10.617 1 90.62 174 LEU B O 1
ATOM 3691 N N . SER B 1 175 ? -22.5 11.906 -10.703 1 87.56 175 SER B N 1
ATOM 3692 C CA . SER B 1 175 ? -22.609 10.781 -11.625 1 87.56 175 SER B CA 1
ATOM 3693 C C . SER B 1 175 ? -21.844 11.039 -12.914 1 87.56 175 SER B C 1
ATOM 3695 O O . SER B 1 175 ? -21.172 10.148 -13.438 1 87.56 175 SER B O 1
ATOM 3697 N N . LEU B 1 176 ? -21.938 12.195 -13.414 1 87.81 176 LEU B N 1
ATOM 3698 C CA . LEU B 1 176 ? -21.25 12.57 -14.641 1 87.81 176 LEU B CA 1
ATOM 3699 C C . LEU B 1 176 ? -19.734 12.508 -14.461 1 87.81 176 LEU B C 1
ATOM 3701 O O . LEU B 1 176 ? -19.016 11.984 -15.32 1 87.81 176 LEU B O 1
ATOM 3705 N N . ILE B 1 177 ? -19.297 13.016 -13.352 1 87.81 177 ILE B N 1
ATOM 3706 C CA . ILE B 1 177 ? -17.875 13.031 -13.07 1 87.81 177 ILE B CA 1
ATOM 3707 C C . ILE B 1 177 ? -17.344 11.602 -12.938 1 87.81 177 ILE B C 1
ATOM 3709 O O . ILE B 1 177 ? -16.312 11.258 -13.5 1 87.81 177 ILE B O 1
ATOM 3713 N N . LEU B 1 178 ? -18.047 10.836 -12.258 1 85.31 178 LEU B N 1
ATOM 3714 C CA . LEU B 1 178 ? -17.641 9.453 -12.039 1 85.31 178 LEU B CA 1
ATOM 3715 C C . LEU B 1 178 ? -17.641 8.672 -13.352 1 85.31 178 LEU B C 1
ATOM 3717 O O . LEU B 1 178 ? -16.734 7.855 -13.586 1 85.31 178 LEU B O 1
ATOM 3721 N N . ARG B 1 179 ? -18.562 8.867 -14.125 1 83.06 179 ARG B N 1
ATOM 3722 C CA . ARG B 1 179 ? -18.609 8.211 -15.43 1 83.06 179 ARG B CA 1
ATOM 3723 C C . ARG B 1 179 ? -17.438 8.625 -16.297 1 83.06 179 ARG B C 1
ATOM 3725 O O . ARG B 1 179 ? -16.844 7.785 -16.984 1 83.06 179 ARG B O 1
ATOM 3732 N N . HIS B 1 180 ? -17.172 9.867 -16.25 1 82.94 180 HIS B N 1
ATOM 3733 C CA . HIS B 1 180 ? -16.047 10.375 -17.031 1 82.94 180 HIS B CA 1
ATOM 3734 C C . HIS B 1 180 ? -14.727 9.773 -16.547 1 82.94 180 HIS B C 1
ATOM 3736 O O . HIS B 1 180 ? -13.883 9.383 -17.344 1 82.94 180 HIS B O 1
ATOM 3742 N N . ARG B 1 181 ? -14.594 9.734 -15.258 1 78.75 181 ARG B N 1
ATOM 3743 C CA . ARG B 1 181 ? -13.398 9.141 -14.672 1 78.75 181 ARG B CA 1
ATOM 3744 C C . ARG B 1 181 ? -13.25 7.684 -15.078 1 78.75 181 ARG B C 1
ATOM 3746 O O . ARG B 1 181 ? -12.148 7.227 -15.391 1 78.75 181 ARG B O 1
ATOM 3753 N N . SER B 1 182 ? -14.297 6.988 -15.023 1 76.38 182 SER B N 1
ATOM 3754 C CA . SER B 1 182 ? -14.297 5.574 -15.375 1 76.38 182 SER B CA 1
ATOM 3755 C C . SER B 1 182 ? -13.984 5.363 -16.844 1 76.38 182 SER B C 1
ATOM 3757 O O . SER B 1 182 ? -13.344 4.375 -17.219 1 76.38 182 SER B O 1
ATOM 3759 N N . ALA B 1 183 ? -14.445 6.23 -17.625 1 74.12 183 ALA B N 1
ATOM 3760 C CA . ALA B 1 183 ? -14.227 6.125 -19.062 1 74.12 183 ALA B CA 1
ATOM 3761 C C . ALA B 1 183 ? -12.773 6.418 -19.422 1 74.12 183 ALA B C 1
ATOM 3763 O O . ALA B 1 183 ? -12.227 5.824 -20.359 1 74.12 183 ALA B O 1
ATOM 3764 N N . MET B 1 184 ? -12.211 7.289 -18.719 1 67.5 184 MET B N 1
ATOM 3765 C CA . MET B 1 184 ? -10.859 7.734 -19.031 1 67.5 184 MET B CA 1
ATOM 3766 C C . MET B 1 184 ? -9.828 6.738 -18.5 1 67.5 184 MET B C 1
ATOM 3768 O O . MET B 1 184 ? -8.75 6.594 -19.078 1 67.5 184 MET B O 1
ATOM 3772 N N . ASP B 1 185 ? -10.156 6.18 -17.453 1 62.72 185 ASP B N 1
ATOM 3773 C CA . ASP B 1 185 ? -9.234 5.234 -16.844 1 62.72 185 ASP B CA 1
ATOM 3774 C C . ASP B 1 185 ? -9.969 3.984 -16.359 1 62.72 185 ASP B C 1
ATOM 3776 O O . ASP B 1 185 ? -10.641 4.016 -15.328 1 62.72 185 ASP B O 1
ATOM 3780 N N . PRO B 1 186 ? -9.875 2.969 -17.266 1 56.16 186 PRO B N 1
ATOM 3781 C CA . PRO B 1 186 ? -10.57 1.744 -16.859 1 56.16 186 PRO B CA 1
ATOM 3782 C C . PRO B 1 186 ? -10.203 1.278 -15.461 1 56.16 186 PRO B C 1
ATOM 3784 O O . PRO B 1 186 ? -10.938 0.498 -14.852 1 56.16 186 PRO B O 1
ATOM 3787 N N . HIS B 1 187 ? -9.164 1.825 -15.086 1 56.31 187 HIS B N 1
ATOM 3788 C CA . HIS B 1 187 ? -8.758 1.516 -13.719 1 56.31 187 HIS B CA 1
ATOM 3789 C C . HIS B 1 187 ? -9.062 2.68 -12.781 1 56.31 187 HIS B C 1
ATOM 3791 O O . HIS B 1 187 ? -8.352 2.883 -11.789 1 56.31 187 HIS B O 1
ATOM 3797 N N . ALA B 1 188 ? -10.18 3.189 -13.164 1 60.97 188 ALA B N 1
ATOM 3798 C CA . ALA B 1 188 ? -10.555 4.352 -12.367 1 60.97 188 ALA B CA 1
ATOM 3799 C C . ALA B 1 188 ? -10.258 4.121 -10.883 1 60.97 188 ALA B C 1
ATOM 3801 O O . ALA B 1 188 ? -10.602 3.074 -10.328 1 60.97 188 ALA B O 1
ATOM 3802 N N . ARG B 1 189 ? -9.695 5.113 -10.305 1 76.62 189 ARG B N 1
ATOM 3803 C CA . ARG B 1 189 ? -9.172 5.043 -8.945 1 76.62 189 ARG B CA 1
ATOM 3804 C C . ARG B 1 189 ? -10.25 5.371 -7.918 1 76.62 189 ARG B C 1
ATOM 3806 O O . ARG B 1 189 ? -11.148 6.176 -8.188 1 76.62 189 ARG B O 1
ATOM 3813 N N . PRO B 1 190 ? -10.281 4.641 -6.895 1 87.56 190 PRO B N 1
ATOM 3814 C CA . PRO B 1 190 ? -11.172 4.957 -5.773 1 87.56 190 PRO B CA 1
ATOM 3815 C C . PRO B 1 190 ? -11.07 6.414 -5.328 1 87.56 190 PRO B C 1
ATOM 3817 O O . PRO B 1 190 ? -10.008 7.035 -5.477 1 87.56 190 PRO B O 1
ATOM 3820 N N . ALA B 1 191 ? -12.227 6.91 -4.926 1 90.25 191 ALA B N 1
ATOM 3821 C CA . ALA B 1 191 ? -12.281 8.281 -4.438 1 90.25 191 ALA B CA 1
ATOM 3822 C C . ALA B 1 191 ? -13.086 8.375 -3.145 1 90.25 191 ALA B C 1
ATOM 3824 O O . ALA B 1 191 ? -13.828 7.449 -2.801 1 90.25 191 ALA B O 1
ATOM 3825 N N . LEU B 1 192 ? -12.859 9.438 -2.516 1 92.44 192 LEU B N 1
ATOM 3826 C CA . LEU B 1 192 ? -13.586 9.742 -1.289 1 92.44 192 LEU B CA 1
ATOM 3827 C C . LEU B 1 192 ? -14.578 10.883 -1.513 1 92.44 192 LEU B C 1
ATOM 3829 O O . LEU B 1 192 ? -14.219 11.914 -2.076 1 92.44 192 LEU B O 1
ATOM 3833 N N . LEU B 1 193 ? -15.781 10.633 -1.116 1 93.06 193 LEU B N 1
ATOM 3834 C CA . LEU B 1 193 ? -16.844 11.625 -1.167 1 93.06 193 LEU B CA 1
ATOM 3835 C C . LEU B 1 193 ? -17.156 12.156 0.228 1 93.06 193 LEU B C 1
ATOM 3837 O O . LEU B 1 193 ? -17.438 11.375 1.144 1 93.06 193 LEU B O 1
ATOM 3841 N N . GLN B 1 194 ? -17.094 13.484 0.34 1 94.81 194 GLN B N 1
ATOM 3842 C CA . GLN B 1 194 ? -17.297 14.148 1.624 1 94.81 194 GLN B CA 1
ATOM 3843 C C . GLN B 1 194 ? -18.172 15.383 1.464 1 94.81 194 GLN B C 1
ATOM 3845 O O . GLN B 1 194 ? -18.094 16.078 0.449 1 94.81 194 GLN B O 1
ATOM 3850 N N . PRO B 1 195 ? -18.969 15.695 2.494 1 94.75 195 PRO B N 1
ATOM 3851 C CA . PRO B 1 195 ? -19.656 16.984 2.443 1 94.75 195 PRO B CA 1
ATOM 3852 C C . PRO B 1 195 ? -18.688 18.172 2.529 1 94.75 195 PRO B C 1
ATOM 3854 O O . PRO B 1 195 ? -17.656 18.078 3.201 1 94.75 195 PRO B O 1
ATOM 3857 N N . PHE B 1 196 ? -19.094 19.219 1.774 1 94.75 196 PHE B N 1
ATOM 3858 C CA . PHE B 1 196 ? -18.359 20.469 1.967 1 94.75 196 PHE B CA 1
ATOM 3859 C C . PHE B 1 196 ? -18.688 21.094 3.316 1 94.75 196 PHE B C 1
ATOM 3861 O O . PHE B 1 196 ? -19.859 21.375 3.604 1 94.75 196 PHE B O 1
ATOM 3868 N N . ILE B 1 197 ? -17.688 21.281 4.047 1 93.31 197 ILE B N 1
ATOM 3869 C CA . ILE B 1 197 ? -17.906 21.75 5.414 1 93.31 197 ILE B CA 1
ATOM 3870 C C . ILE B 1 197 ? -17.438 23.188 5.543 1 93.31 197 ILE B C 1
ATOM 3872 O O . ILE B 1 197 ? -16.281 23.5 5.238 1 93.31 197 ILE B O 1
ATOM 3876 N N . GLY B 1 198 ? -18.359 24.031 6.039 1 91.5 198 GLY B N 1
ATOM 3877 C CA . GLY B 1 198 ? -18 25.422 6.27 1 91.5 198 GLY B CA 1
ATOM 3878 C C . GLY B 1 198 ? -17.688 26.188 4.992 1 91.5 198 GLY B C 1
ATOM 3879 O O . GLY B 1 198 ? -18.469 26.141 4.035 1 91.5 198 GLY B O 1
ATOM 3880 N N . ASP B 1 199 ? -16.531 26.969 5.031 1 90.69 199 ASP B N 1
ATOM 3881 C CA . ASP B 1 199 ? -16.156 27.797 3.889 1 90.69 199 ASP B CA 1
ATOM 3882 C C . ASP B 1 199 ? -14.828 27.344 3.293 1 90.69 199 ASP B C 1
ATOM 3884 O O . ASP B 1 199 ? -14.188 28.094 2.559 1 90.69 199 ASP B O 1
ATOM 3888 N N . GLY B 1 200 ? -14.406 26.156 3.752 1 89.06 200 GLY B N 1
ATOM 3889 C CA . GLY B 1 200 ? -13.148 25.656 3.234 1 89.06 200 GLY B CA 1
ATOM 3890 C C . GLY B 1 200 ? -11.969 25.922 4.152 1 89.06 200 GLY B C 1
ATOM 3891 O O . GLY B 1 200 ? -10.859 25.469 3.893 1 89.06 200 GLY B O 1
ATOM 3892 N N . THR B 1 201 ? -12.219 26.688 5.203 1 93.75 201 THR B N 1
ATOM 3893 C CA . THR B 1 201 ? -11.188 26.938 6.199 1 93.75 201 THR B CA 1
ATOM 3894 C C . THR B 1 201 ? -10.781 25.641 6.898 1 93.75 201 THR B C 1
ATOM 3896 O O . THR B 1 201 ? -11.641 24.844 7.273 1 93.75 201 THR B O 1
ATOM 3899 N N . ASP B 1 202 ? -9.5 25.406 6.953 1 95 202 ASP B N 1
ATOM 3900 C CA . ASP B 1 202 ? -9.039 24.25 7.711 1 95 202 ASP B CA 1
ATOM 3901 C C . ASP B 1 202 ? -7.977 24.656 8.734 1 95 202 ASP B C 1
ATOM 3903 O O . ASP B 1 202 ? -7.512 25.797 8.742 1 95 202 ASP B O 1
ATOM 3907 N N . TYR B 1 203 ? -7.727 23.797 9.672 1 96.62 203 TYR B N 1
ATOM 3908 C CA . TYR B 1 203 ? -6.75 23.984 10.742 1 96.62 203 TYR B CA 1
ATOM 3909 C C . TYR B 1 203 ? -5.719 22.859 10.734 1 96.62 203 TYR B C 1
ATOM 3911 O O . TYR B 1 203 ? -6.074 21.688 10.68 1 96.62 203 TYR B O 1
ATOM 3919 N N . ARG B 1 204 ? -4.504 23.266 10.797 1 97.19 204 ARG B N 1
ATOM 3920 C CA . ARG B 1 204 ? -3.42 22.297 10.906 1 97.19 204 ARG B CA 1
ATOM 3921 C C . ARG B 1 204 ? -2.783 22.344 12.289 1 97.19 204 ARG B C 1
ATOM 3923 O O . ARG B 1 204 ? -2.395 23.406 12.773 1 97.19 204 ARG B O 1
ATOM 3930 N N . VAL B 1 205 ? -2.729 21.188 12.875 1 98.5 205 VAL B N 1
ATOM 3931 C CA . VAL B 1 205 ? -2.018 21.016 14.141 1 98.5 205 VAL B CA 1
ATOM 3932 C C . VAL B 1 205 ? -0.802 20.109 13.93 1 98.5 205 VAL B C 1
ATOM 3934 O O . VAL B 1 205 ? -0.91 19.047 13.32 1 98.5 205 VAL B O 1
ATOM 3937 N N . PHE B 1 206 ? 0.331 20.562 14.398 1 98.75 206 PHE B N 1
ATOM 3938 C CA . PHE B 1 206 ? 1.572 19.797 14.305 1 98.75 206 PHE B CA 1
ATOM 3939 C C . PHE B 1 206 ? 1.867 19.078 15.609 1 98.75 206 PHE B C 1
ATOM 3941 O O . PHE B 1 206 ? 1.925 19.703 16.672 1 98.75 206 PHE B O 1
ATOM 3948 N N . VAL B 1 207 ? 2.004 17.781 15.469 1 98.88 207 VAL B N 1
ATOM 3949 C CA . VAL B 1 207 ? 2.244 16.922 16.625 1 98.88 207 VAL B CA 1
ATOM 3950 C C . VAL B 1 207 ? 3.674 16.391 16.594 1 98.88 207 VAL B C 1
ATOM 3952 O O . VAL B 1 207 ? 4.16 15.977 15.531 1 98.88 207 VAL B O 1
ATOM 3955 N N . ILE B 1 208 ? 4.375 16.469 17.719 1 98.75 208 ILE B N 1
ATOM 3956 C CA . ILE B 1 208 ? 5.672 15.828 17.906 1 98.75 208 ILE B CA 1
ATOM 3957 C C . ILE B 1 208 ? 5.672 15.031 19.203 1 98.75 208 ILE B C 1
ATOM 3959 O O . ILE B 1 208 ? 5.395 15.57 20.281 1 98.75 208 ILE B O 1
ATOM 3963 N N . GLY B 1 209 ? 5.961 13.766 19.141 1 97.88 209 GLY B N 1
ATOM 3964 C CA . GLY B 1 209 ? 6.062 12.945 20.344 1 97.88 209 GLY B CA 1
ATOM 3965 C C . GLY B 1 209 ? 4.793 12.945 21.172 1 97.88 209 GLY B C 1
ATOM 3966 O O . GLY B 1 209 ? 4.848 13.031 22.391 1 97.88 209 GLY B O 1
ATOM 3967 N N . GLY B 1 210 ? 3.697 13.078 20.516 1 98 210 GLY B N 1
ATOM 3968 C CA . GLY B 1 210 ? 2.422 13 21.203 1 98 210 GLY B CA 1
ATOM 3969 C C . GLY B 1 210 ? 1.95 14.336 21.75 1 98 210 GLY B C 1
ATOM 3970 O O . GLY B 1 210 ? 0.964 14.406 22.484 1 98 210 GLY B O 1
ATOM 3971 N N . GLU B 1 211 ? 2.609 15.359 21.391 1 98.06 211 GLU B N 1
ATOM 3972 C CA . GLU B 1 211 ? 2.232 16.688 21.859 1 98.06 211 GLU B CA 1
ATOM 3973 C C . GLU B 1 211 ? 1.961 17.625 20.688 1 98.06 211 GLU B C 1
ATOM 3975 O O . GLU B 1 211 ? 2.75 17.703 19.75 1 98.06 211 GLU B O 1
ATOM 3980 N N . ALA B 1 212 ? 0.832 18.344 20.797 1 98.62 212 ALA B N 1
ATOM 3981 C CA . ALA B 1 212 ? 0.576 19.406 19.828 1 98.62 212 ALA B CA 1
ATOM 3982 C C . ALA B 1 212 ? 1.494 20.609 20.094 1 98.62 212 ALA B C 1
ATOM 3984 O O . ALA B 1 212 ? 1.396 21.266 21.125 1 98.62 212 ALA B O 1
ATOM 3985 N N . VAL B 1 213 ? 2.314 20.969 19.109 1 98.31 213 VAL B N 1
ATOM 3986 C CA . VAL B 1 213 ? 3.352 21.953 19.406 1 98.31 213 VAL B CA 1
ATOM 3987 C C . VAL B 1 213 ? 3.023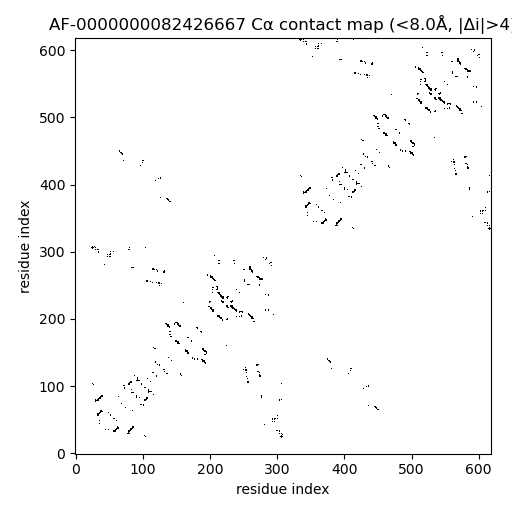 23.266 18.703 1 98.31 213 VAL B C 1
ATOM 3989 O O . VAL B 1 213 ? 3.547 24.312 19.094 1 98.31 213 VAL B O 1
ATOM 3992 N N . ALA B 1 214 ? 2.234 23.203 17.672 1 98.06 214 ALA B N 1
ATOM 3993 C CA . ALA B 1 214 ? 1.856 24.406 16.938 1 98.06 214 ALA B CA 1
ATOM 3994 C C . ALA B 1 214 ? 0.582 24.188 16.125 1 98.06 214 ALA B C 1
ATOM 3996 O O . ALA B 1 214 ? 0.228 23.031 15.828 1 98.06 214 ALA B O 1
ATOM 3997 N N . GLY B 1 215 ? -0.135 25.219 15.844 1 98 215 GLY B N 1
ATOM 3998 C CA . GLY B 1 215 ? -1.337 25.188 15.023 1 98 215 GLY B CA 1
ATOM 3999 C C . GLY B 1 215 ? -1.508 26.406 14.148 1 98 215 GLY B C 1
ATOM 4000 O O . GLY B 1 215 ? -1.086 27.5 14.523 1 98 215 GLY B O 1
ATOM 4001 N N . MET B 1 216 ? -2.109 26.188 13.016 1 97.19 216 MET B N 1
ATOM 4002 C CA . MET B 1 216 ? -2.432 27.312 12.141 1 97.19 216 MET B CA 1
ATOM 4003 C C . MET B 1 216 ? -3.793 27.109 11.484 1 97.19 216 MET B C 1
ATOM 4005 O O . MET B 1 216 ? -4.27 25.984 11.352 1 97.19 216 MET B O 1
ATOM 4009 N N . ARG B 1 217 ? -4.348 28.172 11.188 1 96.56 217 ARG B N 1
ATOM 4010 C CA . ARG B 1 217 ? -5.551 28.234 10.367 1 96.56 217 ARG B CA 1
ATOM 4011 C C . ARG B 1 217 ? -5.215 28.625 8.93 1 96.56 217 ARG B C 1
ATOM 4013 O O . ARG B 1 217 ? -4.379 29.5 8.695 1 96.56 217 ARG B O 1
ATOM 4020 N N . ARG B 1 218 ? -5.789 27.875 7.961 1 94 218 ARG B N 1
ATOM 4021 C CA . ARG B 1 218 ? -5.621 28.172 6.543 1 94 218 ARG B CA 1
ATOM 4022 C C . ARG B 1 218 ? -6.957 28.516 5.891 1 94 218 ARG B C 1
ATOM 4024 O O . ARG B 1 218 ? -7.895 27.703 5.934 1 94 218 ARG B O 1
ATOM 4031 N N . ARG B 1 219 ? -7.012 29.641 5.352 1 93.12 219 ARG B N 1
ATOM 4032 C CA . ARG B 1 219 ? -8.219 30.094 4.668 1 93.12 219 ARG B CA 1
ATOM 4033 C C . ARG B 1 219 ? -8.023 30.094 3.154 1 93.12 219 ARG B C 1
ATOM 4035 O O . ARG B 1 219 ? -6.961 30.5 2.662 1 93.12 219 ARG B O 1
ATOM 4042 N N . PRO B 1 220 ? -9.109 29.656 2.516 1 90.62 220 PRO B N 1
ATOM 4043 C CA . PRO B 1 220 ? -8.984 29.672 1.057 1 90.62 220 PRO B CA 1
ATOM 4044 C C . PRO B 1 220 ? -8.836 31.078 0.488 1 90.62 220 PRO B C 1
ATOM 4046 O O . PRO B 1 220 ? -9.391 32.031 1.045 1 90.62 220 PRO B O 1
ATOM 4049 N N . PRO B 1 221 ? -8.07 31.172 -0.6 1 86.38 221 PRO B N 1
ATOM 4050 C CA . PRO B 1 221 ? -8.047 32.469 -1.291 1 86.38 221 PRO B CA 1
ATOM 4051 C C . PRO B 1 221 ? -9.359 32.781 -2.002 1 86.38 221 PRO B C 1
ATOM 4053 O O . PRO B 1 221 ? -10.227 31.906 -2.113 1 86.38 221 PRO B O 1
ATOM 4056 N N . SER B 1 222 ? -9.414 34 -2.41 1 83.44 222 SER B N 1
ATOM 4057 C CA . SER B 1 222 ? -10.617 34.406 -3.135 1 83.44 222 SER B CA 1
ATOM 4058 C C . SER B 1 222 ? -10.805 33.562 -4.398 1 83.44 222 SER B C 1
ATOM 4060 O O . SER B 1 222 ? -9.852 33.344 -5.152 1 83.44 222 SER B O 1
ATOM 4062 N N . GLY B 1 223 ? -11.969 33 -4.578 1 83.38 223 GLY B N 1
ATOM 4063 C CA . GLY B 1 223 ? -12.281 32.25 -5.793 1 83.38 223 GLY B CA 1
ATOM 4064 C C . GLY B 1 223 ? -11.945 30.781 -5.707 1 83.38 223 GLY B C 1
ATOM 4065 O O . GLY B 1 223 ? -12.133 30.031 -6.672 1 83.38 223 GLY B O 1
ATOM 4066 N N . ASP B 1 224 ? -11.359 30.422 -4.684 1 83.75 224 ASP B N 1
ATOM 4067 C CA . ASP B 1 224 ? -11.039 29.016 -4.48 1 83.75 224 ASP B CA 1
ATOM 4068 C C . ASP B 1 224 ? -11.625 28.516 -3.162 1 83.75 224 ASP B C 1
ATOM 4070 O O . ASP B 1 224 ? -11.93 29.297 -2.268 1 83.75 224 ASP B O 1
ATOM 4074 N N . TRP B 1 225 ? -11.984 27.219 -3.088 1 83 225 TRP B N 1
ATOM 4075 C CA . TRP B 1 225 ? -12.516 26.625 -1.863 1 83 225 TRP B CA 1
ATOM 4076 C C . TRP B 1 225 ? -11.453 25.797 -1.148 1 83 225 TRP B C 1
ATOM 4078 O O . TRP B 1 225 ? -11.672 25.344 -0.024 1 83 225 TRP B O 1
ATOM 4088 N N . ARG B 1 226 ? -10.297 25.656 -1.784 1 80.75 226 ARG B N 1
ATOM 4089 C CA . ARG B 1 226 ? -9.164 24.953 -1.19 1 80.75 226 ARG B CA 1
ATOM 4090 C C . ARG B 1 226 ? -8.273 25.906 -0.406 1 80.75 226 ARG B C 1
ATOM 4092 O O . ARG B 1 226 ? -7.902 26.969 -0.91 1 80.75 226 ARG B O 1
ATOM 4099 N N . SER B 1 227 ? -7.836 25.406 0.742 1 80.69 227 SER B N 1
ATOM 4100 C CA . SER B 1 227 ? -7.172 26.312 1.67 1 80.69 227 SER B CA 1
ATOM 4101 C C . SER B 1 227 ? -5.672 26.047 1.731 1 80.69 227 SER B C 1
ATOM 4103 O O . SER B 1 227 ? -4.945 26.719 2.465 1 80.69 227 SER B O 1
ATOM 4105 N N . ASN B 1 228 ? -5.23 25.156 0.941 1 78.62 228 ASN B N 1
ATOM 4106 C CA . ASN B 1 228 ? -3.818 24.781 1.007 1 78.62 228 ASN B CA 1
ATOM 4107 C C . ASN B 1 228 ? -2.916 25.984 0.702 1 78.62 228 ASN B C 1
ATOM 4109 O O . ASN B 1 228 ? -3.154 26.719 -0.259 1 78.62 228 ASN B O 1
ATOM 4113 N N . VAL B 1 229 ? -1.885 26.078 1.534 1 77.25 229 VAL B N 1
ATOM 4114 C CA . VAL B 1 229 ? -0.938 27.172 1.369 1 77.25 229 VAL B CA 1
ATOM 4115 C C . VAL B 1 229 ? -0.28 27.078 -0.006 1 77.25 229 VAL B C 1
ATOM 4117 O O . VAL B 1 229 ? -0.055 28.109 -0.659 1 77.25 229 VAL B O 1
ATOM 4120 N N . ALA B 1 230 ? -0.046 25.906 -0.452 1 73.12 230 ALA B N 1
ATOM 4121 C CA . ALA B 1 230 ? 0.563 25.672 -1.759 1 73.12 230 ALA B CA 1
ATOM 4122 C C . ALA B 1 230 ? -0.298 26.25 -2.877 1 73.12 230 ALA B C 1
ATOM 4124 O O . ALA B 1 230 ? 0.201 26.547 -3.965 1 73.12 230 ALA B O 1
ATOM 4125 N N . ARG B 1 231 ? -1.549 26.531 -2.559 1 77.44 231 ARG B N 1
ATOM 4126 C CA . ARG B 1 231 ? -2.479 27.047 -3.555 1 77.44 231 ARG B CA 1
ATOM 4127 C C . ARG B 1 231 ? -2.811 28.516 -3.279 1 77.44 231 ARG B C 1
ATOM 4129 O O . ARG B 1 231 ? -3.783 29.047 -3.816 1 77.44 231 ARG B O 1
ATOM 4136 N N . GLY B 1 232 ? -2.1 29.094 -2.373 1 76.88 232 GLY B N 1
ATOM 4137 C CA . GLY B 1 232 ? -2.285 30.5 -2.102 1 76.88 232 GLY B CA 1
ATOM 4138 C C . GLY B 1 232 ? -3.133 30.766 -0.872 1 76.88 232 GLY B C 1
ATOM 4139 O O . GLY B 1 232 ? -3.514 31.906 -0.609 1 76.88 232 GLY B O 1
ATOM 4140 N N . GLY B 1 233 ? -3.422 29.75 -0.164 1 84.19 233 GLY B N 1
ATOM 4141 C CA . GLY B 1 233 ? -4.148 29.953 1.078 1 84.19 233 GLY B CA 1
ATOM 4142 C C . GLY B 1 233 ? -3.385 30.797 2.086 1 84.19 233 GLY B C 1
ATOM 4143 O O . GLY B 1 233 ? -2.15 30.797 2.096 1 84.19 233 GLY B O 1
ATOM 4144 N N . LYS B 1 234 ? -4.16 31.516 2.883 1 87.94 234 LYS B N 1
ATOM 4145 C CA . LYS B 1 234 ? -3.551 32.344 3.906 1 87.94 234 LYS B CA 1
ATOM 4146 C C . LYS B 1 234 ? -3.479 31.625 5.246 1 87.94 234 LYS B C 1
ATOM 4148 O O . LYS B 1 234 ? -4.492 31.141 5.75 1 87.94 234 LYS B O 1
ATOM 4153 N N . ALA B 1 235 ? -2.305 31.578 5.719 1 91.31 235 ALA B N 1
ATOM 4154 C CA . ALA B 1 235 ? -2.066 30.891 6.984 1 91.31 235 ALA B CA 1
ATOM 4155 C C . ALA B 1 235 ? -1.952 31.891 8.133 1 91.31 235 ALA B C 1
ATOM 4157 O O . ALA B 1 235 ? -1.314 32.938 8 1 91.31 235 ALA B O 1
ATOM 4158 N N . GLU B 1 236 ? -2.654 31.578 9.242 1 95.25 236 GLU B N 1
ATOM 4159 C CA . GLU B 1 236 ? -2.584 32.375 10.469 1 95.25 236 GLU B CA 1
ATOM 4160 C C . GLU B 1 236 ? -2.396 31.484 11.695 1 95.25 236 GLU B C 1
ATOM 4162 O O . GLU B 1 236 ? -2.992 30.406 11.781 1 95.25 236 GLU B O 1
ATOM 4167 N N . ALA B 1 237 ? -1.634 31.984 12.578 1 96.19 237 ALA B N 1
ATOM 4168 C CA . ALA B 1 237 ? -1.413 31.25 13.82 1 96.19 237 ALA B CA 1
ATOM 4169 C C . ALA B 1 237 ? -2.709 31.109 14.617 1 96.19 237 ALA B C 1
ATOM 4171 O O . ALA B 1 237 ? -3.508 32.031 14.68 1 96.19 237 ALA B O 1
ATOM 4172 N N . VAL B 1 238 ? -2.836 29.938 15.156 1 95.56 238 VAL B N 1
ATOM 4173 C CA . VAL B 1 238 ? -3.957 29.734 16.078 1 95.56 238 VAL B CA 1
ATOM 4174 C C . VAL B 1 238 ? -3.471 29.078 17.359 1 95.56 238 VAL B C 1
ATOM 4176 O O . VAL B 1 238 ? -2.512 28.297 17.328 1 95.56 238 VAL B O 1
ATOM 4179 N N . ARG B 1 239 ? -4.137 29.453 18.406 1 93.5 239 ARG B N 1
ATOM 4180 C CA . ARG B 1 239 ? -3.926 28.703 19.641 1 93.5 239 ARG B CA 1
ATOM 4181 C C . ARG B 1 239 ? -4.641 27.359 19.594 1 93.5 239 ARG B C 1
ATOM 4183 O O . ARG B 1 239 ? -5.852 27.312 19.359 1 93.5 239 ARG B O 1
ATOM 4190 N N . VAL B 1 240 ? -3.885 26.344 19.766 1 95.25 240 VAL B N 1
ATOM 4191 C CA . VAL B 1 240 ? -4.457 25 19.797 1 95.25 240 VAL B CA 1
ATOM 4192 C C . VAL B 1 240 ? -5.113 24.75 21.156 1 95.25 240 VAL B C 1
ATOM 4194 O O . VAL B 1 240 ? -4.43 24.641 22.172 1 95.25 240 VAL B O 1
ATOM 4197 N N . ASP B 1 241 ? -6.414 24.672 21.156 1 94.81 241 ASP B N 1
ATOM 4198 C CA . ASP B 1 241 ? -7.074 24.406 22.422 1 94.81 241 ASP B CA 1
ATOM 4199 C C . ASP B 1 241 ? -6.918 22.938 22.828 1 94.81 241 ASP B C 1
ATOM 4201 O O . ASP B 1 241 ? -6.316 22.141 22.094 1 94.81 241 ASP B O 1
ATOM 4205 N N . ARG B 1 242 ? -7.387 22.672 24.016 1 96.5 242 ARG B N 1
ATOM 4206 C CA . ARG B 1 242 ? -7.172 21.344 24.609 1 96.5 242 ARG B CA 1
ATOM 4207 C C . ARG B 1 242 ? -7.809 20.25 23.766 1 96.5 242 ARG B C 1
ATOM 4209 O O . ARG B 1 242 ? -7.188 19.234 23.484 1 96.5 242 ARG B O 1
ATOM 4216 N N . ASP B 1 243 ? -9.023 20.453 23.312 1 97 243 ASP B N 1
ATOM 4217 C CA . ASP B 1 243 ? -9.758 19.438 22.547 1 97 243 ASP B CA 1
ATOM 4218 C C . ASP B 1 243 ? -9.062 19.141 21.234 1 97 243 ASP B C 1
ATOM 4220 O O . ASP B 1 243 ? -8.852 17.969 20.891 1 97 243 ASP B O 1
ATOM 4224 N N . MET B 1 244 ? -8.688 20.156 20.578 1 97.69 244 MET B N 1
ATOM 4225 C CA . MET B 1 244 ? -8.016 20 19.297 1 97.69 244 MET B CA 1
ATOM 4226 C C . MET B 1 244 ? -6.648 19.359 19.469 1 97.69 244 MET B C 1
ATOM 4228 O O . MET B 1 244 ? -6.273 18.453 18.719 1 97.69 244 MET B O 1
ATOM 4232 N N . GLY B 1 245 ? -5.941 19.828 20.469 1 98.56 245 GLY B N 1
ATOM 4233 C CA . GLY B 1 245 ? -4.629 19.25 20.75 1 98.56 245 GLY B CA 1
ATOM 4234 C C . GLY B 1 245 ? -4.68 17.781 21.125 1 98.56 245 GLY B C 1
ATOM 4235 O O . GLY B 1 245 ? -3.883 16.984 20.625 1 98.56 245 GLY B O 1
ATOM 4236 N N . GLU B 1 246 ? -5.59 17.438 21.953 1 98.5 246 GLU B N 1
ATOM 4237 C CA . GLU B 1 246 ? -5.734 16.047 22.375 1 98.5 246 GLU B CA 1
ATOM 4238 C C . GLU B 1 246 ? -6.172 15.156 21.219 1 98.5 246 GLU B C 1
ATOM 4240 O O . GLU B 1 246 ? -5.688 14.031 21.078 1 98.5 246 GLU B O 1
ATOM 4245 N N . ALA B 1 247 ? -7.074 15.641 20.422 1 98.69 247 ALA B N 1
ATOM 4246 C CA . ALA B 1 247 ? -7.523 14.883 19.266 1 98.69 247 ALA B CA 1
ATOM 4247 C C . ALA B 1 247 ? -6.379 14.648 18.281 1 98.69 247 ALA B C 1
ATOM 4249 O O . ALA B 1 247 ? -6.227 13.547 17.734 1 98.69 247 ALA B O 1
ATOM 4250 N N . ALA B 1 248 ? -5.59 15.703 18.094 1 98.88 248 ALA B N 1
ATOM 4251 C CA . ALA B 1 248 ? -4.449 15.586 17.188 1 98.88 248 ALA B CA 1
ATOM 4252 C C . ALA B 1 248 ? -3.436 14.578 17.703 1 98.88 248 ALA B C 1
ATOM 4254 O O . ALA B 1 248 ? -2.953 13.727 16.953 1 98.88 248 ALA B O 1
ATOM 4255 N N . ALA B 1 249 ? -3.164 14.672 18.969 1 98.88 249 ALA B N 1
ATOM 4256 C CA . ALA B 1 249 ? -2.217 13.75 19.594 1 98.88 249 ALA B CA 1
ATOM 4257 C C . ALA B 1 249 ? -2.715 12.312 19.516 1 98.88 249 ALA B C 1
ATOM 4259 O O . ALA B 1 249 ? -1.953 11.398 19.188 1 98.88 249 ALA B O 1
ATOM 4260 N N . ARG B 1 250 ? -3.963 12.125 19.781 1 98.81 250 ARG B N 1
ATOM 4261 C CA . ARG B 1 250 ? -4.547 10.789 19.75 1 98.81 250 ARG B CA 1
ATOM 4262 C C . ARG B 1 250 ? -4.566 10.234 18.328 1 98.81 250 ARG B C 1
ATOM 4264 O O . ARG B 1 250 ? -4.332 9.047 18.125 1 98.81 250 ARG B O 1
ATOM 4271 N N . ALA B 1 251 ? -4.859 11.062 17.391 1 98.88 251 ALA B N 1
ATOM 4272 C CA . ALA B 1 251 ? -4.836 10.641 15.992 1 98.88 251 ALA B CA 1
ATOM 4273 C C . ALA B 1 251 ? -3.453 10.125 15.594 1 98.88 251 ALA B C 1
ATOM 4275 O O . ALA B 1 251 ? -3.33 9.062 14.984 1 98.88 251 ALA B O 1
ATOM 4276 N N . ALA B 1 252 ? -2.428 10.891 15.977 1 98.81 252 ALA B N 1
ATOM 4277 C CA . ALA B 1 252 ? -1.058 10.477 15.695 1 98.81 252 ALA B CA 1
ATOM 4278 C C . ALA B 1 252 ? -0.74 9.141 16.359 1 98.81 252 ALA B C 1
ATOM 4280 O O . ALA B 1 252 ? -0.163 8.242 15.742 1 98.81 252 ALA B O 1
ATOM 4281 N N . GLU B 1 253 ? -1.162 9.039 17.547 1 98.69 253 GLU B N 1
ATOM 4282 C CA . GLU B 1 253 ? -0.926 7.816 18.312 1 98.69 253 GLU B CA 1
ATOM 4283 C C . GLU B 1 253 ? -1.603 6.617 17.656 1 98.69 253 GLU B C 1
ATOM 4285 O O . GLU B 1 253 ? -0.971 5.578 17.453 1 98.69 253 GLU B O 1
ATOM 4290 N N . VAL B 1 254 ? -2.83 6.781 17.312 1 98.5 254 VAL B N 1
ATOM 4291 C CA . VAL B 1 254 ? -3.641 5.703 16.75 1 98.5 254 VAL B CA 1
ATOM 4292 C C . VAL B 1 254 ? -3.039 5.238 15.43 1 98.5 254 VAL B C 1
ATOM 4294 O O . VAL B 1 254 ? -3.061 4.047 15.117 1 98.5 254 VAL B O 1
ATOM 4297 N N . LEU B 1 255 ? -2.471 6.121 14.719 1 98.62 255 LEU B N 1
ATOM 4298 C CA . LEU B 1 255 ? -1.92 5.793 13.406 1 98.62 255 LEU B CA 1
ATOM 4299 C C . LEU B 1 255 ? -0.45 5.402 13.516 1 98.62 255 LEU B C 1
ATOM 4301 O O . LEU B 1 255 ? 0.181 5.055 12.516 1 98.62 255 LEU B O 1
ATOM 4305 N N . GLY B 1 256 ? 0.135 5.484 14.656 1 98.25 256 GLY B N 1
ATOM 4306 C CA . GLY B 1 256 ? 1.515 5.078 14.883 1 98.25 256 GLY B CA 1
ATOM 4307 C C . GLY B 1 256 ? 2.521 6.113 14.414 1 98.25 256 GLY B C 1
ATOM 4308 O O . GLY B 1 256 ? 3.617 5.766 13.969 1 98.25 256 GLY B O 1
ATOM 4309 N N . LEU B 1 257 ? 2.182 7.383 14.516 1 98.69 257 LEU B N 1
ATOM 4310 C CA . LEU B 1 257 ? 3.049 8.445 14.016 1 98.69 257 LEU B CA 1
ATOM 4311 C C . LEU B 1 257 ? 3.773 9.141 15.156 1 98.69 257 LEU B C 1
ATOM 4313 O O . LEU B 1 257 ? 3.148 9.539 16.141 1 98.69 257 LEU B O 1
ATOM 4317 N N . GLU B 1 258 ? 5.066 9.305 14.969 1 98.44 258 GLU B N 1
ATOM 4318 C CA . GLU B 1 258 ? 5.875 9.984 15.977 1 98.44 258 GLU B CA 1
ATOM 4319 C C . GLU B 1 258 ? 5.781 11.5 15.828 1 98.44 258 GLU B C 1
ATOM 4321 O O . GLU B 1 258 ? 5.98 12.234 16.797 1 98.44 258 GLU B O 1
ATOM 4326 N N . TYR B 1 259 ? 5.602 11.914 14.719 1 98.62 259 TYR B N 1
ATOM 4327 C CA . TYR B 1 259 ? 5.195 13.281 14.422 1 98.62 259 TYR B CA 1
ATOM 4328 C C . TYR B 1 259 ? 4.234 13.328 13.242 1 98.62 259 TYR B C 1
ATOM 4330 O O . TYR B 1 259 ? 4.238 12.43 12.398 1 98.62 259 TYR B O 1
ATOM 4338 N N . ALA B 1 260 ? 3.422 14.359 13.188 1 98.75 260 ALA B N 1
ATOM 4339 C CA . ALA B 1 260 ? 2.367 14.375 12.18 1 98.75 260 ALA B CA 1
ATOM 4340 C C . ALA B 1 260 ? 1.765 15.773 12.039 1 98.75 260 ALA B C 1
ATOM 4342 O O . ALA B 1 260 ? 1.885 16.594 12.945 1 98.75 260 ALA B O 1
ATOM 4343 N N . GLY B 1 261 ? 1.254 16.047 10.898 1 98.44 261 GLY B N 1
ATOM 4344 C CA . GLY B 1 261 ? 0.304 17.141 10.688 1 98.44 261 GLY B CA 1
ATOM 4345 C C . GLY B 1 261 ? -1.136 16.656 10.633 1 98.44 261 GLY B C 1
ATOM 4346 O O . GLY B 1 261 ? -1.488 15.828 9.789 1 98.44 261 GLY B O 1
ATOM 4347 N N . VAL B 1 262 ? -1.945 17.188 11.5 1 98.69 262 VAL B N 1
ATOM 4348 C CA . VAL B 1 262 ? -3.354 16.797 11.539 1 98.69 262 VAL B CA 1
ATOM 4349 C C . VAL B 1 262 ? -4.223 17.969 11.094 1 98.69 262 VAL B C 1
ATOM 4351 O O . VAL B 1 262 ? -4.168 19.047 11.695 1 98.69 262 VAL B O 1
ATOM 4354 N N . ASP B 1 263 ? -5 17.75 10.062 1 97.81 263 ASP B N 1
ATOM 4355 C CA . ASP B 1 263 ? -5.863 18.797 9.516 1 97.81 263 ASP B CA 1
ATOM 4356 C C . ASP B 1 263 ? -7.305 18.625 10 1 97.81 263 ASP B C 1
ATOM 4358 O O . ASP B 1 263 ? -7.871 17.531 9.906 1 97.81 263 ASP B O 1
ATOM 4362 N N . PHE B 1 264 ? -7.848 19.703 10.461 1 97.94 264 PHE B N 1
ATOM 4363 C CA . PHE B 1 264 ? -9.203 19.719 11.008 1 97.94 264 PHE B CA 1
ATOM 4364 C C . PHE B 1 264 ? -10.109 20.625 10.195 1 97.94 264 PHE B C 1
ATOM 4366 O O . PHE B 1 264 ? -9.656 21.625 9.625 1 97.94 264 PHE B O 1
ATOM 4373 N N . LEU B 1 265 ? -11.328 20.219 10.18 1 96.56 265 LEU B N 1
ATOM 4374 C CA . LEU B 1 265 ? -12.43 21.094 9.773 1 96.56 265 LEU B CA 1
ATOM 4375 C C . LEU B 1 265 ? -13.383 21.344 10.938 1 96.56 265 LEU B C 1
ATOM 4377 O O . LEU B 1 265 ? -13.508 20.5 11.836 1 96.56 265 LEU B O 1
ATOM 4381 N N . ILE B 1 266 ? -13.969 22.5 10.859 1 94.5 266 ILE B N 1
ATOM 4382 C CA . ILE B 1 266 ? -14.961 22.812 11.883 1 94.5 266 ILE B CA 1
ATOM 4383 C C . ILE B 1 266 ? -16.312 23.094 11.227 1 94.5 266 ILE B C 1
ATOM 4385 O O . ILE B 1 266 ? -16.453 24.062 10.461 1 94.5 266 ILE B O 1
ATOM 4389 N N . GLY B 1 267 ? -17.203 22.234 11.438 1 92.06 267 GLY B N 1
ATOM 4390 C CA . GLY B 1 267 ? -18.609 22.422 11.117 1 92.06 267 GLY B CA 1
ATOM 4391 C C . GLY B 1 267 ? -19.5 22.516 12.344 1 92.06 267 GLY B C 1
ATOM 4392 O O . GLY B 1 267 ? -19.375 23.438 13.141 1 92.06 267 GLY B O 1
ATOM 4393 N N . ASP B 1 268 ? -20.312 21.453 12.555 1 89.75 268 ASP B N 1
ATOM 4394 C CA . ASP B 1 268 ? -21.078 21.375 13.797 1 89.75 268 ASP B CA 1
ATOM 4395 C C . ASP B 1 268 ? -20.172 20.984 14.961 1 89.75 268 ASP B C 1
ATOM 4397 O O . ASP B 1 268 ? -20.531 21.172 16.125 1 89.75 268 ASP B O 1
ATOM 4401 N N . GLY B 1 269 ? -19.031 20.578 14.664 1 94.19 269 GLY B N 1
ATOM 4402 C CA . GLY B 1 269 ? -18.016 20.188 15.617 1 94.19 269 GLY B CA 1
ATOM 4403 C C . GLY B 1 269 ? -16.641 20.016 14.984 1 94.19 269 GLY B C 1
ATOM 4404 O O . GLY B 1 269 ? -16.469 20.25 13.789 1 94.19 269 GLY B O 1
ATOM 4405 N N . LEU B 1 270 ? -15.758 19.703 15.844 1 95.94 270 LEU B N 1
ATOM 4406 C CA . LEU B 1 270 ? -14.391 19.438 15.414 1 95.94 270 LEU B CA 1
ATOM 4407 C C . LEU B 1 270 ? -14.297 18.094 14.695 1 95.94 270 LEU B C 1
ATOM 4409 O O . LEU B 1 270 ? -14.805 17.078 15.195 1 95.94 270 LEU B O 1
ATOM 4413 N N . MET B 1 271 ? -13.656 18.109 13.477 1 97.62 271 MET B N 1
ATOM 4414 C CA . MET B 1 271 ? -13.508 16.859 12.727 1 97.62 271 MET B CA 1
ATOM 4415 C C . MET B 1 271 ? -12.109 16.75 12.141 1 97.62 271 MET B C 1
ATOM 4417 O O . MET B 1 271 ? -11.594 17.703 11.562 1 97.62 271 MET B O 1
ATOM 4421 N N . ILE B 1 272 ? -11.531 15.609 12.32 1 98.5 272 ILE B N 1
ATOM 4422 C CA . ILE B 1 272 ? -10.273 15.328 11.633 1 98.5 272 ILE B CA 1
ATOM 4423 C C . ILE B 1 272 ? -10.539 15.023 10.164 1 98.5 272 ILE B C 1
ATOM 4425 O O . ILE B 1 272 ? -11.391 14.188 9.844 1 98.5 272 ILE B O 1
ATOM 4429 N N . ASN B 1 273 ? -9.812 15.688 9.297 1 97.19 273 ASN B N 1
ATOM 4430 C CA . ASN B 1 273 ? -10.039 15.555 7.859 1 97.19 273 ASN B CA 1
ATOM 4431 C C . ASN B 1 273 ? -8.891 14.805 7.184 1 97.19 273 ASN B C 1
ATOM 4433 O O . ASN B 1 273 ? -9.102 14.109 6.188 1 97.19 273 ASN B O 1
ATOM 4437 N N . GLU B 1 274 ? -7.691 14.984 7.617 1 97.62 274 GLU B N 1
ATOM 4438 C CA . GLU B 1 274 ? -6.5 14.359 7.055 1 97.62 274 GLU B CA 1
ATOM 4439 C C . GLU B 1 274 ? -5.359 14.32 8.07 1 97.62 274 GLU B C 1
ATOM 4441 O O . GLU B 1 274 ? -5.219 15.234 8.883 1 97.62 274 GLU B O 1
ATOM 4446 N N . VAL B 1 275 ? -4.633 13.281 8.062 1 98.44 275 VAL B N 1
ATOM 4447 C CA . VAL B 1 275 ? -3.41 13.18 8.852 1 98.44 275 VAL B CA 1
ATOM 4448 C C . VAL B 1 275 ? -2.215 12.953 7.93 1 98.44 275 VAL B C 1
ATOM 4450 O O . VAL B 1 275 ? -2.217 12.016 7.121 1 98.44 275 VAL B O 1
ATOM 4453 N N . ASN B 1 276 ? -1.229 13.766 8.086 1 97.31 276 ASN B N 1
ATOM 4454 C CA . ASN B 1 276 ? -0.043 13.688 7.234 1 97.31 276 ASN B CA 1
ATOM 4455 C C . ASN B 1 276 ? 1.172 13.195 8.016 1 97.31 276 ASN B C 1
ATOM 4457 O O . ASN B 1 276 ? 1.56 13.805 9.016 1 97.31 276 ASN B O 1
ATOM 4461 N N . ALA B 1 277 ? 1.792 12.164 7.469 1 98.06 277 ALA B N 1
ATOM 4462 C CA . ALA B 1 277 ? 2.922 11.523 8.133 1 98.06 277 ALA B CA 1
ATOM 4463 C C . ALA B 1 277 ? 4.203 12.328 7.941 1 98.06 277 ALA B C 1
ATOM 4465 O O . ALA B 1 277 ? 5.133 12.234 8.75 1 98.06 277 ALA B O 1
ATOM 4466 N N . VAL B 1 278 ? 4.332 13.055 6.898 1 97 278 VAL B N 1
ATOM 4467 C CA . VAL B 1 278 ? 5.477 13.914 6.59 1 97 278 VAL B CA 1
ATOM 4468 C C . VAL B 1 278 ? 4.992 15.328 6.289 1 97 278 VAL B C 1
ATOM 4470 O O . VAL B 1 278 ? 5.09 15.797 5.152 1 97 278 VAL B O 1
ATOM 4473 N N . PRO B 1 279 ? 4.602 15.969 7.301 1 96.19 279 PRO B N 1
ATOM 4474 C CA . PRO B 1 279 ? 4.02 17.297 7.094 1 96.19 279 PRO B CA 1
ATOM 4475 C C . PRO B 1 279 ? 5.074 18.359 6.766 1 96.19 279 PRO B C 1
ATOM 4477 O O . PRO B 1 279 ? 6.18 18.312 7.312 1 96.19 279 PRO B O 1
ATOM 4480 N N . GLU B 1 280 ? 4.68 19.219 5.871 1 93.69 280 GLU B N 1
ATOM 4481 C CA . GLU B 1 280 ? 5.457 20.438 5.711 1 93.69 280 GLU B CA 1
ATOM 4482 C C . GLU B 1 280 ? 5.223 21.391 6.879 1 93.69 280 GLU B C 1
ATOM 4484 O O . GLU B 1 280 ? 4.137 21.422 7.461 1 93.69 280 GLU B O 1
ATOM 4489 N N . PHE B 1 281 ? 6.316 22.156 7.188 1 95.06 281 PHE B N 1
ATOM 4490 C CA . PHE B 1 281 ? 6.105 23.016 8.336 1 95.06 281 PHE B CA 1
ATOM 4491 C C . PHE B 1 281 ? 6.637 24.422 8.062 1 95.06 281 PHE B C 1
ATOM 4493 O O . PHE B 1 281 ? 6.711 25.25 8.969 1 95.06 281 PHE B O 1
ATOM 4500 N N . LYS B 1 282 ? 6.973 24.703 6.82 1 93.5 282 LYS B N 1
ATOM 4501 C CA . LYS B 1 282 ? 7.422 26.047 6.469 1 93.5 282 LYS B CA 1
ATOM 4502 C C . LYS B 1 282 ? 6.355 27.078 6.793 1 93.5 282 LYS B C 1
ATOM 4504 O O . LYS B 1 282 ? 6.625 28.047 7.504 1 93.5 282 LYS B O 1
ATOM 4509 N N . GLY B 1 283 ? 5.156 26.859 6.25 1 91.81 283 GLY B N 1
ATOM 4510 C CA . GLY B 1 283 ? 4.062 27.781 6.512 1 91.81 283 GLY B CA 1
ATOM 4511 C C . GLY B 1 283 ? 3.73 27.906 7.984 1 91.81 283 GLY B C 1
ATOM 4512 O O . GLY B 1 283 ? 3.41 29 8.461 1 91.81 283 GLY B O 1
ATOM 4513 N N . LEU B 1 284 ? 3.855 26.844 8.672 1 95.06 284 LEU B N 1
ATOM 4514 C CA . LEU B 1 284 ? 3.582 26.828 10.109 1 95.06 284 LEU B CA 1
ATOM 4515 C C . LEU B 1 284 ? 4.586 27.688 10.859 1 95.06 284 LEU B C 1
ATOM 4517 O O . LEU B 1 284 ? 4.207 28.484 11.727 1 95.06 284 LEU B O 1
ATOM 4521 N N . MET B 1 285 ? 5.805 27.547 10.539 1 95.62 285 MET B N 1
ATOM 4522 C CA . MET B 1 285 ? 6.855 28.344 11.172 1 95.62 285 MET B CA 1
ATOM 4523 C C . MET B 1 285 ? 6.664 29.828 10.891 1 95.62 285 MET B C 1
ATOM 4525 O O . MET B 1 285 ? 6.801 30.656 11.789 1 95.62 285 MET B O 1
ATOM 4529 N N . GLN B 1 286 ? 6.324 30.094 9.711 1 94.19 286 GLN B N 1
ATOM 4530 C CA . GLN B 1 286 ? 6.16 31.484 9.297 1 94.19 286 GLN B CA 1
ATOM 4531 C C . GLN B 1 286 ? 4.977 32.156 10.008 1 94.19 286 GLN B C 1
ATOM 4533 O O . GLN B 1 286 ? 5.027 33.312 10.359 1 94.19 286 GLN B O 1
ATOM 4538 N N . SER B 1 287 ? 3.986 31.422 10.219 1 94.56 287 SER B N 1
ATOM 4539 C CA . SER B 1 287 ? 2.764 31.953 10.805 1 94.56 287 SER B CA 1
ATOM 4540 C C . SER B 1 287 ? 2.848 32 12.328 1 94.56 287 SER B C 1
ATOM 4542 O O . SER B 1 287 ? 2.307 32.906 12.961 1 94.56 287 SER B O 1
ATOM 4544 N N . THR B 1 288 ? 3.545 31.047 12.945 1 96.62 288 THR B N 1
ATOM 4545 C CA . THR B 1 288 ? 3.461 30.875 14.391 1 96.62 288 THR B CA 1
ATOM 4546 C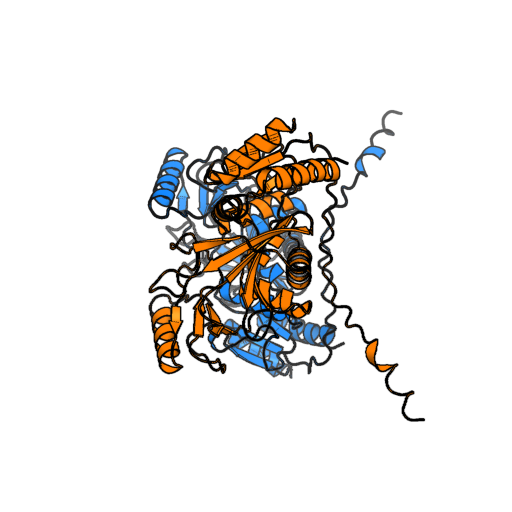 C . THR B 1 288 ? 4.75 31.328 15.07 1 96.62 288 THR B C 1
ATOM 4548 O O . THR B 1 288 ? 4.762 31.609 16.266 1 96.62 288 THR B O 1
ATOM 4551 N N . GLY B 1 289 ? 5.84 31.312 14.359 1 96.69 289 GLY B N 1
ATOM 4552 C CA . GLY B 1 289 ? 7.141 31.609 14.945 1 96.69 289 GLY B CA 1
ATOM 4553 C C . GLY B 1 289 ? 7.699 30.453 15.758 1 96.69 289 GLY B C 1
ATOM 4554 O O . GLY B 1 289 ? 8.781 30.562 16.344 1 96.69 289 GLY B O 1
ATOM 4555 N N . VAL B 1 290 ? 7.012 29.391 15.797 1 97.56 290 VAL B N 1
ATOM 4556 C CA . VAL B 1 290 ? 7.445 28.234 16.562 1 97.56 290 VAL B CA 1
ATOM 4557 C C . VAL B 1 290 ? 8.633 27.562 15.867 1 97.56 290 VAL B C 1
ATOM 4559 O O . VAL B 1 290 ? 8.648 27.422 14.648 1 97.56 290 VAL B O 1
ATOM 4562 N N . ASP B 1 291 ? 9.641 27.141 16.641 1 98.06 291 ASP B N 1
ATOM 4563 C CA . ASP B 1 291 ? 10.844 26.469 16.141 1 98.06 291 ASP B CA 1
ATOM 4564 C C . ASP B 1 291 ? 10.586 24.984 15.922 1 98.06 291 ASP B C 1
ATOM 4566 O O . ASP B 1 291 ? 11.156 24.141 16.625 1 98.06 291 ASP B O 1
ATOM 4570 N N . VAL B 1 292 ? 9.891 24.656 14.867 1 98.19 292 VAL B N 1
ATOM 4571 C CA . VAL B 1 292 ? 9.477 23.281 14.594 1 98.19 292 VAL B CA 1
ATOM 4572 C C . VAL B 1 292 ? 10.711 22.422 14.344 1 98.19 292 VAL B C 1
ATOM 4574 O O . VAL B 1 292 ? 10.852 21.344 14.938 1 98.19 292 VAL B O 1
ATOM 4577 N N . PRO B 1 293 ? 11.68 22.844 13.578 1 98.19 293 PRO B N 1
ATOM 4578 C CA . PRO B 1 293 ? 12.852 22 13.359 1 98.19 293 PRO B CA 1
ATOM 4579 C C . PRO B 1 293 ? 13.633 21.719 14.648 1 98.19 293 PRO B C 1
ATOM 4581 O O . PRO B 1 293 ? 14.164 20.625 14.836 1 98.19 293 PRO B O 1
ATOM 4584 N N . GLY B 1 294 ? 13.711 22.719 15.453 1 98.56 294 GLY B N 1
ATOM 4585 C CA . GLY B 1 294 ? 14.383 22.516 16.734 1 98.56 294 GLY B CA 1
ATOM 4586 C C . GLY B 1 294 ? 13.688 21.5 17.609 1 98.56 294 GLY B C 1
ATOM 4587 O O . GLY B 1 294 ? 14.328 20.609 18.156 1 98.56 294 GLY B O 1
ATOM 4588 N N . LEU B 1 295 ? 12.391 21.641 17.703 1 98.69 295 LEU B N 1
ATOM 4589 C CA . LEU B 1 295 ? 11.602 20.703 18.516 1 98.69 295 LEU B CA 1
ATOM 4590 C C . LEU B 1 295 ? 11.703 19.297 17.953 1 98.69 295 LEU B C 1
ATOM 4592 O O . LEU B 1 295 ? 11.852 18.328 18.703 1 98.69 295 LEU B O 1
ATOM 4596 N N . LEU B 1 296 ? 11.625 19.156 16.672 1 98.56 296 LEU B N 1
ATOM 4597 C CA . LEU B 1 296 ? 11.711 17.859 16.047 1 98.56 296 LEU B CA 1
ATOM 4598 C C . LEU B 1 296 ? 13.109 17.266 16.219 1 98.56 296 LEU B C 1
ATOM 4600 O O . LEU B 1 296 ? 13.25 16.062 16.484 1 98.56 296 LEU B O 1
ATOM 4604 N N . ALA B 1 297 ? 14.117 18.094 16.125 1 98.56 297 ALA B N 1
ATOM 4605 C CA . ALA B 1 297 ? 15.484 17.641 16.328 1 98.56 297 ALA B CA 1
ATOM 4606 C C . ALA B 1 297 ? 15.672 17.078 17.734 1 98.56 297 ALA B C 1
ATOM 4608 O O . ALA B 1 297 ? 16.266 16.016 17.906 1 98.56 297 ALA B O 1
ATOM 4609 N N . ASP B 1 298 ? 15.164 17.797 18.656 1 98.31 298 ASP B N 1
ATOM 4610 C CA . ASP B 1 298 ? 15.258 17.328 20.031 1 98.31 298 ASP B CA 1
ATOM 4611 C C . ASP B 1 298 ? 14.609 15.953 20.188 1 98.31 298 ASP B C 1
ATOM 4613 O O . ASP B 1 298 ? 15.188 15.055 20.797 1 98.31 298 ASP B O 1
ATOM 4617 N N . TYR B 1 299 ? 13.516 15.797 19.641 1 98.31 299 TYR B N 1
ATOM 4618 C CA . TYR B 1 299 ? 12.797 14.531 19.734 1 98.31 299 TYR B CA 1
ATOM 4619 C C . TYR B 1 299 ? 13.57 13.414 19.047 1 98.31 299 TYR B C 1
ATOM 4621 O O . TYR B 1 299 ? 13.695 12.312 19.578 1 98.31 299 TYR B O 1
ATOM 4629 N N . LEU B 1 300 ? 14.055 13.672 17.875 1 97.81 300 LEU B N 1
ATOM 4630 C CA . LEU B 1 300 ? 14.75 12.672 17.078 1 97.81 300 LEU B CA 1
ATOM 4631 C C . LEU B 1 300 ? 16.031 12.219 17.766 1 97.81 300 LEU B C 1
ATOM 4633 O O . LEU B 1 300 ? 16.375 11.039 17.703 1 97.81 300 LEU B O 1
ATOM 4637 N N . ILE B 1 301 ? 16.734 13.141 18.391 1 96.88 301 ILE B N 1
ATOM 4638 C CA . ILE B 1 301 ? 17.953 12.805 19.109 1 96.88 301 ILE B CA 1
ATOM 4639 C C . ILE B 1 301 ? 17.625 11.859 20.25 1 96.88 301 ILE B C 1
ATOM 4641 O O . ILE B 1 301 ? 18.328 10.859 20.469 1 96.88 301 ILE B O 1
ATOM 4645 N N . GLU B 1 302 ? 16.562 12.172 20.891 1 95.88 302 GLU B N 1
ATOM 4646 C CA . GLU B 1 302 ? 16.141 11.289 21.984 1 95.88 302 GLU B CA 1
ATOM 4647 C C . GLU B 1 302 ? 15.719 9.922 21.453 1 95.88 302 GLU B C 1
ATOM 4649 O O . GLU B 1 302 ? 16.016 8.891 22.062 1 95.88 302 GLU B O 1
ATOM 4654 N N . ALA B 1 303 ? 15.039 9.93 20.375 1 94.81 303 ALA B N 1
ATOM 4655 C CA . ALA B 1 303 ? 14.594 8.68 19.75 1 94.81 303 ALA B CA 1
ATOM 4656 C C . ALA B 1 303 ? 15.789 7.824 19.328 1 94.81 303 ALA B C 1
ATOM 4658 O O . ALA B 1 303 ? 15.773 6.605 19.484 1 94.81 303 ALA B O 1
ATOM 4659 N N . ALA B 1 304 ? 16.734 8.438 18.766 1 93.25 304 ALA B N 1
ATOM 4660 C CA . ALA B 1 304 ? 17.922 7.723 18.312 1 93.25 304 ALA B CA 1
ATOM 4661 C C . ALA B 1 304 ? 18.641 7.074 19.5 1 93.25 304 ALA B C 1
ATOM 4663 O O . ALA B 1 304 ? 19.219 5.988 19.359 1 93.25 304 ALA B O 1
ATOM 4664 N N . LYS B 1 305 ? 18.562 7.73 20.625 1 88.12 305 LYS B N 1
ATOM 4665 C CA . LYS B 1 305 ? 19.188 7.195 21.828 1 88.12 305 LYS B CA 1
ATOM 4666 C C . LYS B 1 305 ? 18.438 5.977 22.344 1 88.12 305 LYS B C 1
ATOM 4668 O O . LYS B 1 305 ? 19.047 5.031 22.859 1 88.12 305 LYS B O 1
ATOM 4673 N N . ARG B 1 306 ? 17.109 6.066 22.25 1 81.31 306 ARG B N 1
ATOM 4674 C CA . ARG B 1 306 ? 16.266 4.973 22.719 1 81.31 306 ARG B CA 1
ATOM 4675 C C . ARG B 1 306 ? 16.453 3.721 21.875 1 81.31 306 ARG B C 1
ATOM 4677 O O . ARG B 1 306 ? 16.312 2.6 22.359 1 81.31 306 ARG B O 1
ATOM 4684 N N . GLY B 1 307 ? 16.484 3.764 20.609 1 65 307 GLY B N 1
ATOM 4685 C CA . GLY B 1 307 ? 16.719 2.621 19.734 1 65 307 GLY B CA 1
ATOM 4686 C C . GLY B 1 307 ? 18.094 2.014 19.922 1 65 307 GLY B C 1
ATOM 4687 O O . GLY B 1 307 ? 18.312 0.843 19.609 1 65 307 GLY B O 1
ATOM 4688 N N . VAL B 1 308 ? 19.156 2.883 20.203 1 47.31 308 VAL B N 1
ATOM 4689 C CA . VAL B 1 308 ? 20.516 2.449 20.5 1 47.31 308 VAL B CA 1
ATOM 4690 C C . VAL B 1 308 ? 20.547 1.779 21.875 1 47.31 308 VAL B C 1
ATOM 4692 O O . VAL B 1 308 ? 21.422 0.94 22.141 1 47.31 308 VAL B O 1
ATOM 4695 N N . ASN B 1 309 ? 19.609 2.02 22.703 1 40.03 309 ASN B N 1
ATOM 4696 C CA . ASN B 1 309 ? 19.734 1.335 23.984 1 40.03 309 ASN B CA 1
ATOM 4697 C C . ASN B 1 309 ? 19.094 -0.049 23.953 1 40.03 309 ASN B C 1
ATOM 4699 O O . ASN B 1 309 ? 18.031 -0.229 23.344 1 40.03 309 ASN B O 1
#

InterPro domains:
  IPR004666 Ribosomal bS6 modification enzyme RimK/Lysine biosynthesis enzyme LysX [TIGR00768] (35-299)
  IPR011761 ATP-grasp fold [PS50975] (123-301)
  IPR013651 ATP-grasp fold, RimK-type [PF08443] (118-299)
  IPR013815 ATP-grasp fold, subdomain 1 [G3DSA:3.30.1490.20] (143-197)
  IPR016185 Pre-ATP-grasp domain superfamily [SSF52440] (35-118)
  IPR054562 LysX/ArgX, preATP-grasp domain [PF22626] (35-114)

Sequence (618 aa):
MLLWALREGLRRLCWTKIFIFKRAGTGGSDLDGTISIIYDAARQEEKLLIRELSRRGASVRPVNLDDVELGLDGPPERLGLAVMRPVSHMKAILIARMLNITGIPTINSGESMELSWNKALSLAVLRRAGLPVTPSVLVMGGGVKADVDYPAILKPIQGSWGRMASMVWSRDELSLILRHRSAMDPHARPALLQPFIGDGTDYRVFVIGGEAVAGMRRRPPSGDWRSNVARGGKAEAVRVDRDMGEAAARAAEVLGLEYAGVDFLIGDGLMINEVNAVPEFKGLMQSTGVDVPGLLADYLIEAAKRGVNMLLWALREGLRRLCWTKIFIFKRAGTGGSDLDGTISIIYDAARQEEKLLIRELSRRGASVRPVNLDDVELGLDGPPERLGLAVMRPVSHMKAILIARMLNITGIPTINSGESMELSWNKALSLAVLRRAGLPVTPSVLVMGGGVKADVDYPAILKPIQGSWGRMASMVWSRDELSLILRHRSAMDPHARPALLQPFIGDGTDYRVFVIGGEAVAGMRRRPPSGDWRSNVARGGKAEAVRVDRDMGEAAARAAEVLGLEYAGVDFLIGDGLMINEVNAVPEFKGLMQSTGVDVPGLLADYLIEAAKRGVN

Solvent-accessible surface area (backbone atoms only — not comparable to full-atom values): 32702 Å² total; per-residue (Å²): 132,83,80,68,75,74,70,72,76,70,65,79,62,74,75,64,79,65,74,65,73,64,71,72,74,40,62,54,63,82,36,80,53,30,35,19,42,34,23,69,58,88,44,70,64,56,53,47,31,53,50,39,29,45,75,70,67,47,51,70,42,83,38,54,47,45,72,42,60,32,41,60,74,28,56,93,63,87,47,31,36,30,35,56,52,40,76,51,63,69,60,41,29,52,51,31,38,46,33,45,74,49,58,36,53,42,48,45,35,19,69,26,36,49,41,28,51,28,45,61,54,33,48,24,54,40,42,74,72,69,46,56,49,58,68,47,33,41,35,43,42,55,57,81,83,73,90,70,59,68,47,21,35,40,26,52,33,58,79,63,86,70,57,79,48,41,82,30,71,42,71,67,53,42,43,52,51,32,44,51,44,40,68,75,29,87,71,39,70,52,29,34,38,28,58,60,53,74,76,29,46,34,32,40,37,34,29,51,76,64,33,59,76,48,29,29,36,22,33,32,34,91,95,46,57,56,21,41,58,93,73,59,16,49,66,38,52,42,86,69,47,70,69,60,28,51,50,44,19,47,50,29,55,76,48,55,35,53,37,30,27,32,30,31,37,62,63,101,48,72,20,42,68,46,46,33,55,65,54,83,53,64,69,51,30,72,42,55,67,51,62,59,40,51,56,50,30,54,50,50,56,52,48,34,51,56,33,40,89,131,84,78,67,76,74,68,73,74,68,66,79,64,73,76,65,77,65,75,64,72,66,71,72,73,39,65,53,63,81,37,80,55,29,36,21,43,33,24,70,57,88,44,71,64,56,52,48,30,52,50,40,29,44,75,70,68,46,51,70,41,84,38,54,48,45,72,42,61,32,40,60,74,28,56,92,63,88,47,30,35,30,35,56,53,40,75,51,62,66,61,40,28,51,50,30,38,47,33,47,74,50,57,35,54,44,48,46,35,17,68,27,37,50,41,28,49,28,46,62,55,32,48,23,54,40,43,75,72,70,46,56,47,56,69,46,33,40,35,43,43,55,58,80,82,74,90,71,59,68,49,21,34,40,27,52,34,58,81,63,84,71,58,79,50,41,82,31,71,42,69,67,52,44,41,52,51,34,44,50,45,40,69,74,30,87,72,39,70,50,28,34,40,28,59,60,52,74,75,30,47,34,32,40,36,34,29,51,76,63,34,58,75,47,28,29,35,20,33,33,34,92,94,45,59,56,20,40,57,92,74,58,16,49,65,38,54,42,86,70,48,70,68,58,29,51,51,44,18,47,51,28,54,75,48,54,36,52,38,31,28,33,31,30,37,59,62,101,48,73,19,43,68,48,45,34,54,66,53,84,51,63,69,52,30,72,43,56,67,51,61,57,42,51,55,50,30,55,50,49,54,52,49,34,51,55,33,41,89

Foldseek 3Di:
DPPPPPPPPPPPPPPPVLPPPPPPQLPPAPLVQEEEEEEQDDDPLNVLLQVLLVVVPGHYHYDHLVPDDADQLGGPDDNQEYEQAYPDLVSSLVNQASCVVNRHHYAVHSQLSVQQQQQVNLQVLLVVVVFFAFDKDKDQALDDPDDADPQKKKAARGDDDCPPIDTDGDPVRSNVVRVVQCVVDVRRGMIMIGYDADQLKKKKFKDAQLWGQFMKIFQDDPPDSHRGVVRVTDIAGDDQDPSNGNSLSVSCVSSRHRIWIWMWDDHVHIHTRHIHRNDDCPSGCVRHVGPVSNVNSVRVSVVSVSSND/DPPPPPPPPPPPPPPPVLPPVPPPQLPPAPLVQEEEEEEQDDDPLNVLLQVLLVVVPGHYHYDYLVPDDADQLGGPDDNQEYEQAYPDLVSSLVNQASCVVNRHHYAVHSQLSVQQQQQVNLQVLLVVVVFFAFDKDKDQALDDPDDADPQKKKAARGDDDCPPIDTDGDPVRSNVVRVVQCVVDVRRGMIMIGYDADQLKKKKFKDAQLWGQFMKIFQDDPPDSHRGVVRVTDIAGDDQDPSNGNSLSVSCVSSRHRIWIWMWDDHVHIHTRHIHRNDDCPNGCVRHVGSVSNVNSVRVSVVSVSSND

Secondary structure (DSSP, 8-state):
-TTSGGGGGGG-----------------S---S-EEEEESS--HHHHHHHHHHHHTT--EEEEEGGG-EEETTB-SS--BEEEE--S-HHHHHHHHHHHHHTT--EES-HHHHHHHH-HHHHHHHHHHTT--B---EEE-SS---S---SSEEEEESS-STTTT-EEE-SHHHHHHHHHHHHHH-TT---EEEEE--TTS-EEEEEEETTEEEEEEEEEPPTT-S---GGGTPEEEE----HHHHHHHHHHHHHHT-SEEEEEEEESSSEEEEEEESS---HHHHHHH---HHHHHHHHHHHHHHHHH-/-TTSTTSGGGG-----------------S---S-EEEEESS--HHHHHHHHHHHHTT--EEEEEGGG-EEETTB-SS--BEEEE--S-HHHHHHHHHHHHHTT--EES-HHHHHHHH-HHHHHHHHHHTT--B---EEE-SS---S---SSEEEEESS-STTTT-EEE-SHHHHHHHHHHHHHH-TT---EEEEE--TTS-EEEEEEETTEEEEEEEEEPPTT-S---GGGTPEEEE----HHHHHHHHHHHHHHT-SEEEEEEEESSSEEEEEEESS---HHHHHHH---HHHHHHHHHHHHHHHHH-

pLDDT: mean 84.73, std 20.73, range [22.36, 98.88]

Nearest PDB structures (foldseek):
  3vpc-assembly1_D  TM=9.073E-01  e=1.275E-28  Sulfurisphaera tokodaii
  3vpc-assembly1_C  TM=8.793E-01  e=2.543E-27  Sulfurisphaera tokodaii
  7qyr-assembly2_E  TM=8.840E-01  e=1.864E-24  Pseudomonas aeruginosa PAO1
  7qyr-assembly2_G  TM=8.847E-01  e=3.434E-24  Pseudomonas aeruginosa PAO1
  4iwx-assembly1_A  TM=8.721E-01  e=1.611E-22  Escherichia coli K-12